Protein AF-0000000086747757 (afdb_homodimer)

Radius of gyration: 29.43 Å; Cα contacts (8 Å, |Δi|>4): 1332; chains: 2; bounding box: 63×83×83 Å

Solvent-accessible surface area (backbone atoms only — not comparable to full-atom values): 34014 Å² total; per-residue (Å²): 127,82,82,58,60,63,42,50,53,51,47,62,63,30,36,75,39,46,77,43,32,47,62,59,52,10,64,77,68,72,44,49,50,69,54,45,51,53,36,50,50,50,40,41,72,40,55,40,64,67,42,77,43,88,98,52,25,37,23,30,80,58,68,52,71,72,81,43,57,68,70,29,50,74,72,45,92,69,67,53,71,46,70,36,61,74,43,48,27,61,51,55,58,50,66,74,38,57,92,78,58,52,68,54,25,31,34,37,38,33,22,28,84,51,24,68,48,71,88,82,37,69,35,88,38,44,40,54,30,44,49,38,38,18,33,34,40,68,35,72,65,8,57,69,64,52,51,38,46,48,48,53,52,41,47,52,50,42,53,54,40,32,75,68,69,44,74,70,47,24,33,39,70,58,33,28,28,26,42,89,90,15,38,28,30,41,50,45,42,36,38,37,30,34,74,59,23,50,13,46,33,36,41,26,37,40,36,39,34,57,66,72,70,86,75,47,88,79,57,93,62,69,62,42,32,35,43,82,71,72,43,80,79,55,70,44,58,51,51,37,52,46,54,54,51,47,50,53,49,50,56,49,34,74,73,56,41,48,57,82,46,48,69,61,43,65,76,30,45,67,48,61,75,30,60,28,33,36,36,44,91,92,42,76,45,70,29,31,27,67,46,60,50,74,68,52,18,40,25,33,31,46,94,85,46,73,44,76,38,83,47,38,44,61,41,77,54,72,82,121,129,82,80,58,60,62,41,51,51,50,48,62,64,30,34,74,38,48,75,42,30,47,64,59,53,10,64,76,70,73,44,48,50,68,53,46,50,54,37,51,51,52,42,41,73,39,56,40,64,66,42,77,42,86,98,52,24,38,23,29,80,57,68,52,71,72,80,45,57,68,69,29,50,73,71,44,94,69,67,54,71,44,69,37,64,74,45,49,27,61,51,55,57,50,65,75,39,55,92,77,57,51,67,53,23,30,33,37,38,32,21,30,84,50,24,68,48,69,87,82,37,69,37,89,39,45,40,55,29,44,46,39,39,16,35,34,39,66,37,73,65,9,58,72,65,52,53,39,47,46,46,54,54,40,47,51,49,43,53,54,39,33,76,67,68,43,72,69,46,26,33,41,71,59,32,29,29,25,42,89,90,15,40,28,32,43,50,46,42,36,41,38,30,33,73,59,23,49,13,45,34,37,42,25,39,41,38,39,35,57,65,73,70,86,75,47,88,79,57,95,62,70,63,43,30,34,45,83,71,71,42,81,78,55,68,43,59,50,51,39,52,47,52,55,51,46,50,53,48,51,55,48,33,74,73,55,43,48,57,81,46,50,69,60,42,65,77,30,45,66,49,61,74,31,62,28,33,34,36,44,91,92,42,75,45,71,30,30,27,65,44,60,51,73,68,53,18,39,26,34,31,47,93,83,46,74,42,77,38,82,50,38,44,60,42,77,54,74,83,121

Organism: NCBI:txid471575

Structure (mmCIF, N/CA/C/O backbone):
data_AF-0000000086747757-model_v1
#
loop_
_entity.id
_entity.type
_entity.pdbx_description
1 polymer 'Bifunctional ligase/repressor BirA'
#
loop_
_atom_site.group_PDB
_atom_site.id
_atom_site.type_symbol
_atom_site.label_atom_id
_atom_site.label_alt_id
_atom_site.label_comp_id
_atom_site.label_asym_id
_atom_site.label_entity_id
_atom_site.label_seq_id
_atom_site.pdbx_PDB_ins_code
_atom_site.Cartn_x
_atom_site.Cartn_y
_atom_site.Cartn_z
_atom_site.occupancy
_atom_site.B_iso_or_equiv
_atom_site.auth_seq_id
_atom_site.auth_comp_id
_atom_site.auth_asym_id
_atom_site.auth_atom_id
_atom_site.pdbx_PDB_model_num
ATOM 1 N N . MET A 1 1 ? -17.844 18.312 -11.438 1 46.28 1 MET A N 1
ATOM 2 C CA . MET A 1 1 ? -17.453 19.203 -10.352 1 46.28 1 MET A CA 1
ATOM 3 C C . MET A 1 1 ? -18.062 20.594 -10.539 1 46.28 1 MET A C 1
ATOM 5 O O . MET A 1 1 ? -18.062 21.125 -11.648 1 46.28 1 MET A O 1
ATOM 9 N N . LYS A 1 2 ? -18.969 21.062 -9.656 1 61.03 2 LYS A N 1
ATOM 10 C CA . LYS A 1 2 ? -19.578 22.391 -9.758 1 61.03 2 LYS A CA 1
ATOM 11 C C . LYS A 1 2 ? -18.516 23.453 -10.055 1 61.03 2 LYS A C 1
ATOM 13 O O . LYS A 1 2 ? -17.375 23.344 -9.617 1 61.03 2 LYS A O 1
ATOM 18 N N . ASP A 1 3 ? -18.719 24.219 -11.016 1 79.31 3 ASP A N 1
ATOM 19 C CA . ASP A 1 3 ? -17.828 25.312 -11.422 1 79.31 3 ASP A CA 1
ATOM 20 C C . ASP A 1 3 ? -17.406 26.156 -10.219 1 79.31 3 ASP A C 1
ATOM 22 O O . ASP A 1 3 ? -18.234 26.781 -9.555 1 79.31 3 ASP A O 1
ATOM 26 N N . ILE A 1 4 ? -16.109 26 -9.844 1 88.56 4 ILE A N 1
ATOM 27 C CA . ILE A 1 4 ? -15.609 26.672 -8.641 1 88.56 4 ILE A CA 1
ATOM 28 C C . ILE A 1 4 ? -14.977 28 -9.023 1 88.56 4 ILE A C 1
ATOM 30 O O . ILE A 1 4 ? -14.461 28.719 -8.164 1 88.56 4 ILE A O 1
ATOM 34 N N . THR A 1 5 ? -15.117 28.375 -10.242 1 89.5 5 THR A N 1
ATOM 35 C CA . THR A 1 5 ? -14.414 29.547 -10.742 1 89.5 5 THR A CA 1
ATOM 36 C C . THR A 1 5 ? -14.977 30.828 -10.125 1 89.5 5 THR A C 1
ATOM 38 O O . THR A 1 5 ? -14.227 31.641 -9.578 1 89.5 5 THR A O 1
ATOM 41 N N . VAL A 1 6 ? -16.219 31.016 -10.188 1 91.69 6 VAL A N 1
ATOM 42 C CA . VAL A 1 6 ? -16.844 32.25 -9.711 1 91.69 6 VAL A CA 1
ATOM 43 C C . VAL A 1 6 ? -16.672 32.375 -8.203 1 91.69 6 VAL A C 1
ATOM 45 O O . VAL A 1 6 ? -16.266 33.406 -7.703 1 91.69 6 VAL A O 1
ATOM 48 N N . PRO A 1 7 ? -16.938 31.266 -7.504 1 92.38 7 PRO A N 1
ATOM 49 C CA . PRO A 1 7 ? -16.703 31.375 -6.062 1 92.38 7 PRO A CA 1
ATOM 50 C C . PRO A 1 7 ? -15.266 31.797 -5.727 1 92.38 7 PRO A C 1
ATOM 52 O O . PRO A 1 7 ? -15.055 32.625 -4.836 1 92.38 7 PRO A O 1
ATOM 55 N N . LEU A 1 8 ? -14.344 31.344 -6.406 1 91.94 8 LEU A N 1
ATOM 56 C CA . LEU A 1 8 ? -12.945 31.672 -6.137 1 91.94 8 LEU A CA 1
ATOM 57 C C . LEU A 1 8 ? -12.656 33.125 -6.473 1 91.94 8 LEU A C 1
ATOM 59 O O . LEU A 1 8 ? -11.883 33.781 -5.777 1 91.94 8 LEU A O 1
ATOM 63 N N . GLN A 1 9 ? -13.227 33.562 -7.496 1 91.25 9 GLN A N 1
ATOM 64 C CA . GLN A 1 9 ? -13.078 34.969 -7.844 1 91.25 9 GLN A CA 1
ATOM 65 C C . GLN A 1 9 ? -13.695 35.875 -6.77 1 91.25 9 GLN A C 1
ATOM 67 O O . GLN A 1 9 ? -13.117 36.906 -6.41 1 91.25 9 GLN A O 1
ATOM 72 N N . LEU A 1 10 ? -14.852 35.469 -6.352 1 92.12 10 LEU A N 1
ATOM 73 C CA . LEU A 1 10 ? -15.508 36.219 -5.277 1 92.12 10 LEU A CA 1
ATOM 74 C C . LEU A 1 10 ? -14.633 36.25 -4.031 1 92.12 10 LEU A C 1
ATOM 76 O O . LEU A 1 10 ? -14.5 37.312 -3.391 1 92.12 10 LEU A O 1
ATOM 80 N N . ILE A 1 11 ? -14.047 35.125 -3.705 1 91.19 11 ILE A N 1
ATOM 81 C CA . ILE A 1 11 ? -13.18 35.031 -2.533 1 91.19 11 ILE A CA 1
ATOM 82 C C . ILE A 1 11 ? -11.992 36 -2.707 1 91.19 11 ILE A C 1
ATOM 84 O O . ILE A 1 11 ? -11.625 36.719 -1.776 1 91.19 11 ILE A O 1
ATOM 88 N N . LYS A 1 12 ? -11.445 35.938 -3.838 1 89.5 12 LYS A N 1
ATOM 89 C CA . LYS A 1 12 ? -10.312 36.812 -4.113 1 89.5 12 LYS A CA 1
ATOM 90 C C . LYS A 1 12 ? -10.688 38.281 -3.908 1 89.5 12 LYS A C 1
ATOM 92 O O . LYS A 1 12 ? -9.938 39.062 -3.291 1 89.5 12 LYS A O 1
ATOM 97 N N . ILE A 1 13 ? -11.82 38.688 -4.355 1 89.62 13 ILE A N 1
ATOM 98 C CA . ILE A 1 13 ? -12.297 40.062 -4.262 1 89.62 13 ILE A CA 1
ATOM 99 C C . ILE A 1 13 ? -12.586 40.406 -2.803 1 89.62 13 ILE A C 1
ATOM 101 O O . ILE A 1 13 ? -12.172 41.469 -2.312 1 89.62 13 ILE A O 1
ATOM 105 N N . LEU A 1 14 ? -13.242 39.531 -2.158 1 90.25 14 LEU A N 1
ATOM 106 C CA . LEU A 1 14 ? -13.734 39.812 -0.81 1 90.25 14 LEU A CA 1
ATOM 107 C C . LEU A 1 14 ? -12.609 39.688 0.213 1 90.25 14 LEU A C 1
ATOM 109 O O . LEU A 1 14 ? -12.758 40.094 1.365 1 90.25 14 LEU A O 1
ATOM 113 N N . SER A 1 15 ? -11.5 39.125 -0.207 1 86.44 15 SER A N 1
ATOM 114 C CA . SER A 1 15 ? -10.398 38.844 0.714 1 86.44 15 SER A CA 1
ATOM 115 C C . SER A 1 15 ? -9.805 40.156 1.262 1 86.44 15 SER A C 1
ATOM 117 O O . SER A 1 15 ? -9.07 40.125 2.254 1 86.44 15 SER A O 1
ATOM 119 N N . ASP A 1 16 ? -10.133 41.219 0.651 1 83 16 ASP A N 1
ATOM 120 C CA . ASP A 1 16 ? -9.602 42.5 1.106 1 83 16 ASP A CA 1
ATOM 121 C C . ASP A 1 16 ? -10.336 43 2.354 1 83 16 ASP A C 1
ATOM 123 O O . ASP A 1 16 ? -9.898 43.969 3.002 1 83 16 ASP A O 1
ATOM 127 N N . GLY A 1 17 ? -11.438 42.375 2.695 1 84.25 17 GLY A N 1
ATOM 128 C CA . GLY A 1 17 ? -12.164 42.688 3.918 1 84.25 17 GLY A CA 1
ATOM 129 C C . GLY A 1 17 ? -13.141 43.844 3.758 1 84.25 17 GLY A C 1
ATOM 130 O O . GLY A 1 17 ? -13.844 44.188 4.707 1 84.25 17 GLY A O 1
ATOM 131 N N . GLU A 1 18 ? -13.242 44.375 2.566 1 87.75 18 GLU A N 1
ATOM 132 C CA . GLU A 1 18 ? -14.148 45.469 2.314 1 87.75 18 GLU A CA 1
ATOM 13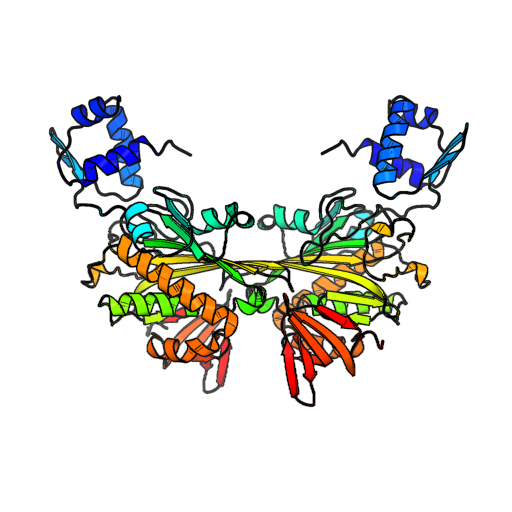3 C C . GLU A 1 18 ? -15.539 45 1.915 1 87.75 18 GLU A C 1
ATOM 135 O O . GLU A 1 18 ? -15.703 43.812 1.534 1 87.75 18 GLU A O 1
ATOM 140 N N . ILE A 1 19 ? -16.422 45.906 2.066 1 92.19 19 ILE A N 1
ATOM 141 C CA . ILE A 1 19 ? -17.797 45.594 1.666 1 92.19 19 ILE A CA 1
ATOM 142 C C . ILE A 1 19 ? -17.953 45.781 0.16 1 92.19 19 ILE A C 1
ATOM 144 O O . ILE A 1 19 ? -17.578 46.812 -0.378 1 92.19 19 ILE A O 1
ATOM 148 N N . HIS A 1 20 ? -18.469 44.781 -0.496 1 94 20 HIS A N 1
ATOM 149 C CA . HIS A 1 20 ? -18.75 44.844 -1.925 1 94 20 HIS A CA 1
ATOM 150 C C . HIS A 1 20 ? -20.219 44.562 -2.203 1 94 20 HIS A C 1
ATOM 152 O O . HIS A 1 20 ? -20.75 43.531 -1.749 1 94 20 HIS A O 1
ATOM 158 N N . SER A 1 21 ? -20.859 45.469 -2.918 1 93.06 21 SER A N 1
ATOM 159 C CA . SER A 1 21 ? -22.281 45.281 -3.178 1 93.06 21 SER A CA 1
ATOM 160 C C . SER A 1 21 ? -22.531 44.156 -4.156 1 93.06 21 SER A C 1
ATOM 162 O O . SER A 1 21 ? -21.703 43.875 -5.035 1 93.06 21 SER A O 1
ATOM 164 N N . GLY A 1 22 ? -23.672 43.531 -4.039 1 91.56 22 GLY A N 1
ATOM 165 C CA . GLY A 1 22 ? -24.062 42.469 -4.965 1 91.56 22 GLY A CA 1
ATOM 166 C C . GLY A 1 22 ? -24.141 42.938 -6.402 1 91.56 22 GLY A C 1
ATOM 167 O O . GLY A 1 22 ? -23.812 42.188 -7.328 1 91.56 22 GLY A O 1
ATOM 168 N N . GLN A 1 23 ? -24.578 44.156 -6.492 1 90.88 23 GLN A N 1
ATOM 169 C CA . GLN A 1 23 ? -24.688 44.719 -7.824 1 90.88 23 GLN A CA 1
ATOM 170 C C . GLN A 1 23 ? -23.328 44.906 -8.469 1 90.88 23 GLN A C 1
ATOM 172 O O . GLN A 1 23 ? -23.125 44.562 -9.633 1 90.88 23 GLN A O 1
ATOM 177 N N . GLN A 1 24 ? -22.406 45.469 -7.754 1 92.44 24 GLN A N 1
ATOM 178 C CA . GLN A 1 24 ? -21.047 45.656 -8.25 1 92.44 24 GLN A CA 1
ATOM 179 C C . GLN A 1 24 ? -20.391 44.344 -8.594 1 92.44 24 GLN A C 1
ATOM 181 O O . GLN A 1 24 ? -19.734 44.219 -9.633 1 92.44 24 GLN A O 1
ATOM 186 N N . LEU A 1 25 ? -20.5 43.375 -7.723 1 94.19 25 LEU A N 1
ATOM 187 C CA . LEU A 1 25 ? -19.938 42.031 -7.949 1 94.19 25 LEU A CA 1
ATOM 188 C C . LEU A 1 25 ? -20.547 41.406 -9.195 1 94.19 25 LEU A C 1
ATOM 190 O O . LEU A 1 25 ? -19.828 40.781 -9.992 1 94.19 25 LEU A O 1
ATOM 194 N N . GLY A 1 26 ? -21.844 41.531 -9.273 1 93.56 26 GLY A N 1
ATOM 195 C CA . GLY A 1 26 ? -22.531 41 -10.453 1 93.56 26 GLY A CA 1
ATOM 196 C C . GLY A 1 26 ? -22.031 41.625 -11.75 1 93.56 26 GLY A C 1
ATOM 197 O O . GLY A 1 26 ? -21.812 40.906 -12.734 1 93.56 26 GLY A O 1
ATOM 198 N N . GLN A 1 27 ? -21.891 42.906 -11.75 1 92.31 27 GLN A N 1
ATOM 199 C CA . GLN A 1 27 ? -21.391 43.625 -12.922 1 92.31 27 GLN A CA 1
ATOM 200 C C . GLN A 1 27 ? -19.969 43.156 -13.266 1 92.31 27 GLN A C 1
ATOM 202 O O . GLN A 1 27 ? -19.672 42.906 -14.438 1 92.31 27 GLN A O 1
ATOM 207 N N . ASN A 1 28 ? -19.141 43.062 -12.312 1 91.62 28 ASN A N 1
ATOM 208 C CA . ASN A 1 28 ? -17.75 42.656 -12.492 1 91.62 28 ASN A CA 1
ATOM 209 C C . ASN A 1 28 ? -17.625 41.25 -13.031 1 91.62 28 ASN A C 1
ATOM 211 O O . ASN A 1 28 ? -16.719 40.938 -13.789 1 91.62 28 ASN A O 1
ATOM 215 N N . LEU A 1 29 ? -18.562 40.375 -12.602 1 93.19 29 LEU A N 1
ATOM 216 C CA . LEU A 1 29 ? -18.422 38.938 -12.914 1 93.19 29 LEU A CA 1
ATOM 217 C C . LEU A 1 29 ? -19.438 38.531 -13.969 1 93.19 29 LEU A C 1
ATOM 219 O O . LEU A 1 29 ? -19.5 37.344 -14.328 1 93.19 29 LEU A O 1
ATOM 223 N N . GLY A 1 30 ? -20.234 39.438 -14.398 1 92.25 30 GLY A N 1
ATOM 224 C CA . GLY A 1 30 ? -21.156 39.156 -15.492 1 92.25 30 GLY A CA 1
ATOM 225 C C . GLY A 1 30 ? -22.328 38.281 -15.094 1 92.25 30 GLY A C 1
ATOM 226 O O . GLY A 1 30 ? -22.703 37.375 -15.828 1 92.25 30 GLY A O 1
ATOM 227 N N . MET A 1 31 ? -22.844 38.562 -13.945 1 92.88 31 MET A N 1
ATOM 228 C CA . MET A 1 31 ? -23.953 37.75 -13.477 1 92.88 31 MET A CA 1
ATOM 229 C C . MET A 1 31 ? -24.938 38.562 -12.672 1 92.88 31 MET A C 1
ATOM 231 O O . MET A 1 31 ? -24.672 39.719 -12.352 1 92.88 31 MET A O 1
ATOM 235 N N . SER A 1 32 ? -26.141 38.062 -12.43 1 92.62 32 SER A N 1
ATOM 236 C CA . SER A 1 32 ? -27.172 38.75 -11.656 1 92.62 32 SER A CA 1
ATOM 237 C C . SER A 1 32 ? -26.859 38.719 -10.172 1 92.62 32 SER A C 1
ATOM 239 O O . SER A 1 32 ? -25.984 37.969 -9.727 1 92.62 32 SER A O 1
ATOM 241 N N . ARG A 1 33 ? -27.562 39.594 -9.461 1 91 33 ARG A N 1
ATOM 242 C CA . ARG A 1 33 ? -27.453 39.562 -8 1 91 33 ARG A CA 1
ATOM 243 C C . ARG A 1 33 ? -27.844 38.219 -7.438 1 91 33 ARG A C 1
ATOM 245 O O . ARG A 1 33 ? -27.25 37.719 -6.469 1 91 33 ARG A O 1
ATOM 252 N N . ALA A 1 34 ? -28.844 37.656 -8.055 1 91.38 34 ALA A N 1
ATOM 253 C CA . ALA A 1 34 ? -29.266 36.312 -7.617 1 91.38 34 ALA A CA 1
ATOM 254 C C . ALA A 1 34 ? -28.172 35.281 -7.844 1 91.38 34 ALA A C 1
ATOM 256 O O . ALA A 1 34 ? -28 34.375 -7.039 1 91.38 34 ALA A O 1
ATOM 257 N N . GLY A 1 35 ? -27.562 35.438 -8.938 1 92.69 35 GLY A N 1
ATOM 258 C CA . GLY A 1 35 ? -26.422 34.562 -9.203 1 92.69 35 GLY A CA 1
ATOM 259 C C . GLY A 1 35 ? -25.297 34.719 -8.188 1 92.69 35 GLY A C 1
ATOM 260 O O . GLY A 1 35 ? -24.734 33.719 -7.738 1 92.69 35 GLY A O 1
ATOM 261 N N . ILE A 1 36 ? -24.984 35.938 -7.871 1 93.88 36 ILE A N 1
ATOM 262 C CA . ILE A 1 36 ? -23.953 36.219 -6.871 1 93.88 36 ILE A CA 1
ATOM 263 C C . ILE A 1 36 ? -24.344 35.562 -5.543 1 93.88 36 ILE A C 1
ATOM 265 O O . ILE A 1 36 ? -23.5 34.969 -4.879 1 93.88 36 ILE A O 1
ATOM 269 N N . ASN A 1 37 ? -25.562 35.719 -5.191 1 91.56 37 ASN A N 1
ATOM 270 C CA . ASN A 1 37 ? -26.047 35.156 -3.936 1 91.56 37 ASN A CA 1
ATOM 271 C C . ASN A 1 37 ? -25.844 33.625 -3.881 1 91.56 37 ASN A C 1
ATOM 273 O O . ASN A 1 37 ? -25.5 33.094 -2.83 1 91.56 37 ASN A O 1
ATOM 277 N N . LYS A 1 38 ? -26.094 32.969 -4.957 1 93.44 38 LYS A N 1
ATOM 278 C CA . LYS A 1 38 ? -25.875 31.531 -5.027 1 93.44 38 LYS A CA 1
ATOM 279 C C . LYS A 1 38 ? -24.422 31.188 -4.754 1 93.44 38 LYS A C 1
ATOM 281 O O . LYS A 1 38 ? -24.141 30.219 -4.047 1 93.44 38 LYS A O 1
ATOM 286 N N . HIS A 1 39 ? -23.531 31.953 -5.352 1 93.69 39 HIS A N 1
ATOM 287 C CA . HIS A 1 39 ? -22.109 31.688 -5.176 1 93.69 39 HIS A CA 1
ATOM 288 C C . HIS A 1 39 ? -21.641 32.062 -3.771 1 93.69 39 HIS A C 1
ATOM 290 O O . HIS A 1 39 ? -20.75 31.422 -3.221 1 93.69 39 HIS A O 1
ATOM 296 N N . ILE A 1 40 ? -22.297 33.031 -3.227 1 92.31 40 ILE A N 1
ATOM 297 C CA . ILE A 1 4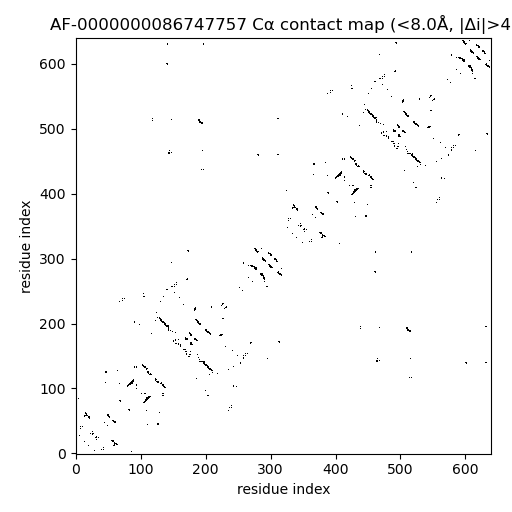0 ? -22.016 33.375 -1.841 1 92.31 40 ILE A CA 1
ATOM 298 C C . ILE A 1 40 ? -22.391 32.219 -0.923 1 92.31 40 ILE A C 1
ATOM 300 O O . ILE A 1 40 ? -21.688 31.922 0.044 1 92.31 40 ILE A O 1
ATOM 304 N N . GLN A 1 41 ? -23.469 31.562 -1.251 1 92.25 41 GLN A N 1
ATOM 305 C CA . GLN A 1 41 ? -23.875 30.391 -0.476 1 92.25 41 GLN A CA 1
ATOM 306 C C . GLN A 1 41 ? -22.828 29.281 -0.585 1 92.25 41 GLN A C 1
ATOM 308 O O . GLN A 1 41 ? -22.562 28.578 0.393 1 92.25 41 GLN A O 1
ATOM 313 N N . THR A 1 42 ? -22.344 29.109 -1.739 1 92.06 42 THR A N 1
ATOM 314 C CA . THR A 1 42 ? -21.281 28.125 -1.947 1 92.06 42 THR A CA 1
ATOM 315 C C . THR A 1 42 ? -20.078 28.438 -1.068 1 92.06 42 THR A C 1
ATOM 317 O O . THR A 1 42 ? -19.516 27.531 -0.435 1 92.06 42 THR A O 1
ATOM 320 N N . ILE A 1 43 ? -19.703 29.641 -1.054 1 90.5 43 ILE A N 1
ATOM 321 C CA . ILE A 1 43 ? -18.562 30.078 -0.262 1 90.5 43 ILE A CA 1
ATOM 322 C C . ILE A 1 43 ? -18.812 29.828 1.218 1 90.5 43 ILE A C 1
ATOM 324 O O . ILE A 1 43 ? -17.922 29.375 1.944 1 90.5 43 ILE A O 1
ATOM 328 N N . ARG A 1 44 ? -20.031 30 1.618 1 88.94 44 ARG A N 1
ATOM 329 C CA . ARG A 1 44 ? -20.406 29.703 2.996 1 88.94 44 ARG A CA 1
ATOM 330 C C . ARG A 1 44 ? -20.297 28.219 3.289 1 88.94 44 ARG A C 1
ATOM 332 O O . ARG A 1 44 ? -19.859 27.828 4.371 1 88.94 44 ARG A O 1
ATOM 339 N N . GLU A 1 45 ? -20.641 27.484 2.326 1 88.44 45 GLU A N 1
ATOM 340 C CA . GLU A 1 45 ? -20.562 26.047 2.479 1 88.44 45 GLU A CA 1
ATOM 341 C C . GLU A 1 45 ? -19.109 25.578 2.605 1 88.44 45 GLU A C 1
ATOM 343 O O . GLU A 1 45 ? -18.844 24.531 3.186 1 88.44 45 GLU A O 1
ATOM 348 N N . TRP A 1 46 ? -18.234 26.391 2.068 1 88.5 46 TRP A N 1
ATOM 349 C CA . TRP A 1 46 ? -16.812 26.062 2.156 1 88.5 46 TRP A CA 1
ATOM 350 C C . TRP A 1 46 ? -16.25 26.453 3.52 1 88.5 46 TRP A C 1
ATOM 352 O O . TRP A 1 46 ? -15.07 26.266 3.789 1 88.5 46 TRP A O 1
ATOM 362 N N . GLY A 1 47 ? -17.078 27.031 4.344 1 85.75 47 GLY A N 1
ATOM 363 C CA . GLY A 1 47 ? -16.672 27.344 5.703 1 85.75 47 GLY A CA 1
ATOM 364 C C . GLY A 1 47 ? -16.219 28.781 5.867 1 85.75 47 GLY A C 1
ATOM 365 O O . GLY A 1 47 ? -15.68 29.156 6.91 1 85.75 47 GLY A O 1
ATOM 366 N N . ILE A 1 48 ? -16.422 29.578 4.812 1 86.38 48 ILE A N 1
ATOM 367 C CA . ILE A 1 48 ? -16.047 30.984 4.895 1 86.38 48 ILE A CA 1
ATOM 368 C C . ILE A 1 48 ? -17.172 31.797 5.527 1 86.38 48 ILE A C 1
ATOM 370 O O . ILE A 1 48 ? -18.328 31.719 5.07 1 86.38 48 ILE A O 1
ATOM 374 N N . GLU A 1 49 ? -16.828 32.469 6.48 1 82.5 49 GLU A N 1
ATOM 375 C CA . GLU A 1 49 ? -17.828 33.344 7.117 1 82.5 49 GLU A CA 1
ATOM 376 C C . GLU A 1 49 ? -17.938 34.688 6.395 1 82.5 49 GLU A C 1
ATOM 378 O O . GLU A 1 49 ? -16.969 35.438 6.328 1 82.5 49 GLU A O 1
ATOM 383 N N . LEU A 1 50 ? -19.062 34.875 5.902 1 87.81 50 LEU A N 1
ATOM 384 C CA . LEU A 1 50 ? -19.359 36.125 5.199 1 87.81 50 LEU A CA 1
ATOM 385 C C . LEU A 1 50 ? -20.469 36.906 5.902 1 87.81 50 LEU A C 1
ATOM 387 O O . LEU A 1 50 ? -21.391 36.312 6.461 1 87.81 50 LEU A O 1
ATOM 391 N N . GLU A 1 51 ? -20.25 38.156 5.938 1 88.44 51 GLU A N 1
ATOM 392 C CA . GLU A 1 51 ? -21.312 39.031 6.434 1 88.44 51 GLU A CA 1
ATOM 393 C C . GLU A 1 51 ? -22.109 39.656 5.285 1 88.44 51 GLU A C 1
ATOM 395 O O . GLU A 1 51 ? -21.531 40.062 4.27 1 88.44 51 GLU A O 1
ATOM 400 N N . THR A 1 52 ? -23.344 39.531 5.48 1 89.62 52 THR A N 1
ATOM 401 C CA . THR A 1 52 ? -24.234 40.281 4.574 1 89.62 52 THR A CA 1
ATOM 402 C C . THR A 1 52 ? -24.734 41.562 5.215 1 89.62 52 THR A C 1
ATOM 404 O O . THR A 1 52 ? -25.422 41.531 6.23 1 89.62 52 THR A O 1
ATOM 407 N N . VAL A 1 53 ? -24.297 42.625 4.656 1 89.06 53 VAL A N 1
ATOM 408 C CA . VAL A 1 53 ? -24.734 43.906 5.156 1 89.06 53 VAL A CA 1
ATOM 409 C C . VAL A 1 53 ? -25.922 44.406 4.328 1 89.06 53 VAL A C 1
ATOM 411 O O . VAL A 1 53 ? -25.781 44.719 3.143 1 89.06 53 VAL A O 1
ATOM 414 N N . PRO A 1 54 ? -27.031 44.5 5 1 86.5 54 PRO A N 1
ATOM 415 C CA . PRO A 1 54 ? -28.219 44.906 4.246 1 86.5 54 PRO A CA 1
ATOM 416 C C . PRO A 1 54 ? -28.016 46.219 3.482 1 86.5 54 PRO A C 1
ATOM 418 O O . PRO A 1 54 ? -27.531 47.188 4.051 1 86.5 54 PRO A O 1
ATOM 421 N N . GLY A 1 55 ? -28.422 46.219 2.264 1 86.5 55 GLY A N 1
ATOM 422 C CA . GLY A 1 55 ? -28.359 47.375 1.413 1 86.5 55 GLY A CA 1
ATOM 423 C C . GLY A 1 55 ? -26.953 47.75 0.981 1 86.5 55 GLY A C 1
ATOM 424 O O . GLY A 1 55 ? -26.766 48.656 0.174 1 86.5 55 GLY A O 1
ATOM 425 N N . LYS A 1 56 ? -25.969 47.125 1.507 1 90.5 56 LYS A N 1
ATOM 426 C CA . LYS A 1 56 ? -24.578 47.469 1.204 1 90.5 56 LYS A CA 1
ATOM 427 C C . LYS A 1 56 ? -23.891 46.344 0.454 1 90.5 56 LYS A C 1
ATOM 429 O O . LYS A 1 56 ? -23.219 46.562 -0.555 1 90.5 56 LYS A O 1
ATOM 434 N N . GLY A 1 57 ? -23.953 45.156 0.986 1 93.94 57 GLY A N 1
ATOM 435 C CA . GLY A 1 57 ? -23.344 44.031 0.246 1 93.94 57 GLY A CA 1
ATOM 436 C C . GLY A 1 57 ? -22.703 43 1.143 1 93.94 57 GLY A C 1
ATOM 437 O O . GLY A 1 57 ? -23.281 42.594 2.156 1 93.94 57 GLY A O 1
ATOM 438 N N . TYR A 1 58 ? -21.578 42.406 0.598 1 93.81 58 TYR A N 1
ATOM 439 C CA . TYR A 1 58 ? -20.938 41.281 1.263 1 93.81 58 TYR A CA 1
ATOM 440 C C . TYR A 1 58 ? -19.531 41.656 1.708 1 93.81 58 TYR A C 1
ATOM 442 O O . TYR A 1 58 ? -18.844 42.438 1.036 1 93.81 58 TYR A O 1
ATOM 450 N N . SER A 1 59 ? -19.062 41.156 2.824 1 90.12 59 SER A N 1
ATOM 451 C CA . SER A 1 59 ? -17.688 41.281 3.289 1 90.12 59 SER A CA 1
ATOM 452 C C . SER A 1 59 ? -17.266 40.094 4.121 1 90.12 59 SER A C 1
ATOM 454 O O . SER A 1 59 ? -18.094 39.438 4.73 1 90.12 59 SER A O 1
ATOM 456 N N . PHE A 1 60 ? -15.906 39.844 4.039 1 86.5 60 PHE A N 1
ATOM 457 C CA . PHE A 1 60 ? -15.375 38.844 4.957 1 86.5 60 PHE A CA 1
ATOM 458 C C . PHE A 1 60 ? -15.305 39.406 6.375 1 86.5 60 PHE A C 1
ATOM 460 O O . PHE A 1 60 ? -15.055 40.594 6.57 1 86.5 60 PHE A O 1
ATOM 467 N N . LEU A 1 61 ? -15.594 38.594 7.293 1 79.25 61 LEU A N 1
ATOM 468 C CA . LEU A 1 61 ? -15.484 39.031 8.68 1 79.25 61 LEU A CA 1
ATOM 469 C C . LEU A 1 61 ? -14.031 39.344 9.039 1 79.25 61 LEU A C 1
ATOM 471 O O . LEU A 1 61 ? -13.758 40.25 9.836 1 79.25 61 LEU A O 1
ATOM 475 N N . ALA A 1 62 ? -13.117 38.562 8.516 1 75.25 62 ALA A N 1
ATOM 476 C CA . ALA A 1 62 ? -11.688 38.75 8.695 1 75.25 62 ALA A CA 1
ATOM 477 C C . ALA A 1 62 ? -10.922 38.469 7.41 1 75.25 62 ALA A C 1
ATOM 479 O O . ALA A 1 62 ? -11.359 37.656 6.59 1 75.25 62 ALA A O 1
ATOM 480 N N . PRO A 1 63 ? -9.836 39.281 7.328 1 75.5 63 PRO A N 1
ATOM 481 C CA . PRO A 1 63 ? -9.031 38.969 6.145 1 75.5 63 PRO A CA 1
ATOM 482 C C . PRO A 1 63 ? -8.562 37.531 6.105 1 75.5 63 PRO A C 1
ATOM 484 O O . PRO A 1 63 ? -8.297 36.938 7.152 1 75.5 63 PRO A O 1
ATOM 487 N N . VAL A 1 64 ? -8.57 37 4.961 1 80.5 64 VAL A N 1
ATOM 488 C CA . VAL A 1 64 ? -8.133 35.625 4.773 1 80.5 64 VAL A CA 1
ATOM 489 C C . VAL A 1 64 ? -6.793 35.594 4.035 1 80.5 64 VAL A C 1
ATOM 491 O O . VAL A 1 64 ? -6.652 36.219 2.977 1 80.5 64 VAL A O 1
ATOM 494 N N . GLN A 1 65 ? -5.809 35.031 4.676 1 84.19 65 GLN A N 1
ATOM 495 C CA . GLN A 1 65 ? -4.551 34.812 3.973 1 84.19 65 GLN A CA 1
ATOM 496 C C . GLN A 1 65 ? -4.672 33.625 3.01 1 84.19 65 GLN A C 1
ATOM 498 O O . GLN A 1 65 ? -4.867 32.5 3.438 1 84.19 65 GLN A O 1
ATOM 503 N N . LEU A 1 66 ? -4.52 33.938 1.768 1 90.31 66 LEU A N 1
ATOM 504 C CA . LEU A 1 66 ? -4.629 32.875 0.781 1 90.31 66 LEU A CA 1
ATOM 505 C C . LEU A 1 66 ? -3.273 32.219 0.54 1 90.31 66 LEU A C 1
ATOM 507 O O . LEU A 1 66 ? -2.238 32.875 0.596 1 90.31 66 LEU A O 1
ATOM 511 N N . LEU A 1 67 ? -3.287 30.953 0.31 1 94.94 67 LEU A N 1
ATOM 512 C CA . LEU A 1 67 ? -2.1 30.266 -0.174 1 94.94 67 LEU A CA 1
ATOM 513 C C . LEU A 1 67 ? -1.705 30.766 -1.561 1 94.94 67 LEU A C 1
ATOM 515 O O . LEU A 1 67 ? -2.57 31.031 -2.395 1 94.94 67 LEU A O 1
ATOM 519 N N . ASP A 1 68 ? -0.467 30.891 -1.699 1 92.88 68 ASP A N 1
ATOM 520 C CA . ASP A 1 68 ? 0.056 31.438 -2.951 1 92.88 68 ASP A CA 1
ATOM 521 C C . ASP A 1 68 ? 1.232 30.594 -3.459 1 92.88 68 ASP A C 1
ATOM 523 O O . ASP A 1 68 ? 2.273 30.531 -2.803 1 92.88 68 ASP A O 1
ATOM 527 N N . GLU A 1 69 ? 1 30.047 -4.621 1 93.38 69 GLU A N 1
ATOM 528 C CA . GLU A 1 69 ? 2.004 29.156 -5.184 1 93.38 69 GLU A CA 1
ATOM 529 C C . GLU A 1 69 ? 3.338 29.875 -5.379 1 93.38 69 GLU A C 1
ATOM 531 O O . GLU A 1 69 ? 4.395 29.312 -5.062 1 93.38 69 GLU A O 1
ATOM 536 N N . CYS A 1 70 ? 3.334 31.094 -5.891 1 91.88 70 CYS A N 1
ATOM 537 C CA . CYS A 1 70 ? 4.551 31.859 -6.133 1 91.88 70 CYS A CA 1
ATOM 538 C C . CYS A 1 70 ? 5.277 32.156 -4.824 1 91.88 70 CYS A C 1
ATOM 540 O O . CYS A 1 70 ? 6.504 32.062 -4.754 1 91.88 70 CYS A O 1
ATOM 542 N N . SER A 1 71 ? 4.5 32.531 -3.832 1 92.44 71 SER A N 1
ATOM 543 C CA . SER A 1 71 ? 5.078 32.812 -2.523 1 92.44 71 SER A CA 1
ATOM 544 C C . SER A 1 71 ? 5.773 31.578 -1.95 1 92.44 71 SER A C 1
ATOM 546 O O . SER A 1 71 ? 6.867 31.688 -1.396 1 92.44 71 SER A O 1
ATOM 548 N N . ILE A 1 72 ? 5.203 30.453 -2.113 1 94.81 72 ILE A N 1
ATOM 549 C CA . ILE A 1 72 ? 5.742 29.203 -1.574 1 94.81 72 ILE A CA 1
ATOM 550 C C . ILE A 1 72 ? 6.977 28.797 -2.375 1 94.81 72 ILE A C 1
ATOM 552 O O . ILE A 1 72 ? 8.023 28.469 -1.8 1 94.81 72 ILE A O 1
ATOM 556 N N . LEU A 1 73 ? 6.871 28.875 -3.678 1 92.88 73 LEU A N 1
ATOM 557 C CA . LEU A 1 73 ? 7.938 28.406 -4.559 1 92.88 73 LEU A CA 1
ATOM 558 C C . LEU A 1 73 ? 9.188 29.25 -4.395 1 92.88 73 LEU A C 1
ATOM 560 O O . LEU A 1 73 ? 10.305 28.781 -4.605 1 92.88 73 LEU A O 1
ATOM 564 N N . GLN A 1 74 ? 8.984 30.469 -4.023 1 91.44 74 GLN A N 1
ATOM 565 C CA . GLN A 1 74 ? 10.109 31.375 -3.85 1 91.44 74 GLN A CA 1
ATOM 566 C C . GLN A 1 74 ? 11.07 30.859 -2.783 1 91.44 74 GLN A C 1
ATOM 568 O O . GLN A 1 74 ? 12.273 31.141 -2.84 1 91.44 74 GLN A O 1
ATOM 573 N N . TYR A 1 75 ? 10.539 30.078 -1.939 1 91.19 75 TYR A N 1
ATOM 574 C CA . TYR A 1 75 ? 11.367 29.672 -0.812 1 91.19 75 TYR A CA 1
ATOM 575 C C . TYR A 1 75 ? 11.664 28.172 -0.871 1 91.19 75 TYR A C 1
ATOM 577 O O . TYR A 1 75 ? 12.258 27.609 0.053 1 91.19 75 TYR A O 1
ATOM 585 N N . LEU A 1 76 ? 11.195 27.531 -1.884 1 91 76 LEU A N 1
ATOM 586 C CA . LEU A 1 76 ? 11.492 26.109 -2.045 1 91 76 LEU A CA 1
ATOM 587 C C . LEU A 1 76 ? 12.562 25.906 -3.109 1 91 76 LEU A C 1
ATOM 589 O O . LEU A 1 76 ? 12.445 26.391 -4.23 1 91 76 LEU A O 1
ATOM 593 N N . PRO A 1 77 ? 13.641 25.281 -2.773 1 81.62 77 PRO A N 1
ATOM 594 C CA . PRO A 1 77 ? 14.766 25.109 -3.699 1 81.62 77 PRO A CA 1
ATOM 595 C C . PRO A 1 77 ? 14.453 24.156 -4.852 1 81.62 77 PRO A C 1
ATOM 597 O O . PRO A 1 77 ? 14.992 24.312 -5.949 1 81.62 77 PRO A O 1
ATOM 600 N N . GLU A 1 78 ? 13.695 23.078 -4.598 1 82.56 78 GLU A N 1
ATOM 601 C CA . GLU A 1 78 ? 13.414 22.062 -5.609 1 82.56 78 GLU A CA 1
ATOM 602 C C . GLU A 1 78 ? 12.047 21.422 -5.383 1 82.56 78 GLU A C 1
ATOM 604 O O . GLU A 1 78 ? 11.367 21.734 -4.406 1 82.56 78 GLU A O 1
ATOM 609 N N . GLY A 1 79 ? 11.625 20.75 -6.387 1 79.81 79 GLY A N 1
ATOM 610 C CA . GLY A 1 79 ? 10.367 20.031 -6.312 1 79.81 79 GLY A CA 1
ATOM 611 C C . GLY A 1 79 ? 9.18 20.828 -6.797 1 79.81 79 GLY A C 1
ATOM 612 O O . GLY A 1 79 ? 9.227 22.062 -6.816 1 79.81 79 GLY A O 1
ATOM 613 N N . ARG A 1 80 ? 8.172 20.172 -7.113 1 88.25 80 ARG A N 1
ATOM 614 C CA . ARG A 1 80 ? 6.938 20.797 -7.57 1 88.25 80 ARG A CA 1
ATOM 615 C C . ARG A 1 80 ? 5.957 20.969 -6.418 1 88.25 80 ARG A C 1
ATOM 617 O O . ARG A 1 80 ? 5.941 20.172 -5.477 1 88.25 80 ARG A O 1
ATOM 624 N N . ILE A 1 81 ? 5.316 22.094 -6.402 1 95.5 81 ILE A N 1
ATOM 625 C CA . ILE A 1 81 ? 4.234 22.344 -5.453 1 95.5 81 ILE A CA 1
ATOM 626 C C . ILE A 1 81 ? 2.973 22.75 -6.211 1 95.5 81 ILE A C 1
ATOM 628 O O . ILE A 1 81 ? 3.035 23.562 -7.148 1 95.5 81 ILE A O 1
ATOM 632 N N . ALA A 1 82 ? 1.936 22.078 -5.965 1 96.62 82 ALA A N 1
ATOM 633 C CA . ALA A 1 82 ? 0.627 22.5 -6.461 1 96.62 82 ALA A CA 1
ATOM 634 C C . ALA A 1 82 ? -0.188 23.172 -5.359 1 96.62 82 ALA A C 1
ATOM 636 O O . ALA A 1 82 ? -0.293 22.641 -4.246 1 96.62 82 ALA A O 1
ATOM 637 N N . VAL A 1 83 ? -0.635 24.312 -5.609 1 96.88 83 VAL A N 1
ATOM 638 C CA . VAL A 1 83 ? -1.562 25 -4.719 1 96.88 83 VAL A CA 1
ATOM 639 C C . VAL A 1 83 ? -2.979 24.922 -5.285 1 96.88 83 VAL A C 1
ATOM 641 O O . VAL A 1 83 ? -3.264 25.5 -6.34 1 96.88 83 VAL A O 1
ATOM 644 N N . LEU A 1 84 ? -3.824 24.188 -4.562 1 96.25 84 LEU A N 1
ATOM 645 C CA . LEU A 1 84 ? -5.16 23.875 -5.059 1 96.25 84 LEU A CA 1
ATOM 646 C C . LEU A 1 84 ? -6.23 24.562 -4.215 1 96.25 84 LEU A C 1
ATOM 648 O O . LEU A 1 84 ? -6.324 24.312 -3.008 1 96.25 84 LEU A O 1
ATOM 652 N N . PRO A 1 85 ? -7.039 25.359 -4.809 1 94.31 85 PRO A N 1
ATOM 653 C CA . PRO A 1 85 ? -8.055 26.047 -3.998 1 94.31 85 PRO A CA 1
ATOM 654 C C . PRO A 1 85 ? -9.094 25.078 -3.424 1 94.31 85 PRO A C 1
ATOM 656 O O . PRO A 1 85 ? -9.352 25.094 -2.217 1 94.31 85 PRO A O 1
ATOM 659 N N . VAL A 1 86 ? -9.688 24.312 -4.285 1 94.12 86 VAL A N 1
ATOM 660 C CA . VAL A 1 86 ? -10.727 23.375 -3.898 1 94.12 86 VAL A CA 1
ATOM 661 C C . VAL A 1 86 ? -10.422 22 -4.496 1 94.12 86 VAL A C 1
ATOM 663 O O . VAL A 1 86 ? -10.258 21.859 -5.711 1 94.12 86 VAL A O 1
ATOM 666 N N . ILE A 1 87 ? -10.406 21 -3.605 1 95.69 87 ILE A N 1
ATOM 667 C CA . ILE A 1 87 ? -10.117 19.641 -4.055 1 95.69 87 ILE A CA 1
ATOM 668 C C . ILE A 1 87 ? -10.844 18.641 -3.168 1 95.69 87 ILE A C 1
ATOM 670 O O . ILE A 1 87 ? -11.391 19 -2.127 1 95.69 87 ILE A O 1
ATOM 674 N N . ASP A 1 88 ? -10.969 17.422 -3.613 1 95.44 88 ASP A N 1
ATOM 675 C CA . ASP A 1 88 ? -11.508 16.391 -2.73 1 95.44 88 ASP A CA 1
ATOM 676 C C . ASP A 1 88 ? -10.57 16.109 -1.561 1 95.44 88 ASP A C 1
ATOM 678 O O . ASP A 1 88 ? -10.93 16.328 -0.402 1 95.44 88 ASP A O 1
ATOM 682 N N . SER A 1 89 ? -9.312 15.68 -1.922 1 97.44 89 SER A N 1
ATOM 683 C CA . SER A 1 89 ? -8.273 15.398 -0.939 1 97.44 89 SER A CA 1
ATOM 684 C C . SER A 1 89 ? -6.883 15.602 -1.536 1 97.44 89 SER A C 1
ATOM 686 O O . SER A 1 89 ? -6.617 15.172 -2.664 1 97.44 89 SER A O 1
ATOM 688 N N . THR A 1 90 ? -6.066 16.297 -0.726 1 98.25 90 THR A N 1
ATOM 689 C CA . THR A 1 90 ? -4.699 16.484 -1.2 1 98.25 90 THR A CA 1
ATOM 690 C C . THR A 1 90 ? -3.996 15.141 -1.375 1 98.25 90 THR A C 1
ATOM 692 O O . THR A 1 90 ? -3.219 14.953 -2.316 1 98.25 90 THR A O 1
ATOM 695 N N . ASN A 1 91 ? -4.262 14.156 -0.513 1 98 91 ASN A N 1
ATOM 696 C CA . ASN A 1 91 ? -3.709 12.82 -0.696 1 98 91 ASN A CA 1
ATOM 697 C C . ASN A 1 91 ? -4.199 12.188 -1.995 1 98 91 ASN A C 1
ATOM 699 O O . ASN A 1 91 ? -3.408 11.625 -2.752 1 98 91 ASN A O 1
ATOM 703 N N . GLN A 1 92 ? -5.488 12.305 -2.23 1 96.25 92 GLN A N 1
ATOM 704 C CA . GLN A 1 92 ? -6.047 11.695 -3.434 1 96.25 92 GLN A CA 1
ATOM 705 C C . GLN A 1 92 ? -5.457 12.328 -4.691 1 96.25 92 GLN A C 1
ATOM 707 O O . GLN A 1 92 ? -5.195 11.633 -5.676 1 96.25 92 GLN A O 1
ATOM 712 N N . PHE A 1 93 ? -5.289 13.586 -4.637 1 97.38 93 PHE A N 1
ATOM 713 C CA . PHE A 1 93 ? -4.695 14.312 -5.754 1 97.38 93 PHE A CA 1
ATOM 714 C C . PHE A 1 93 ? -3.355 13.703 -6.145 1 97.38 93 PHE A C 1
ATOM 716 O O . PHE A 1 93 ? -3.094 13.469 -7.328 1 97.38 93 PHE A O 1
ATOM 723 N N . LEU A 1 94 ? -2.516 13.461 -5.188 1 97.62 94 LEU A N 1
ATOM 724 C CA . LEU A 1 94 ? -1.199 12.891 -5.449 1 97.62 94 LEU A CA 1
ATOM 725 C C . LEU A 1 94 ? -1.312 11.414 -5.832 1 97.62 94 LEU A C 1
ATOM 727 O O . LEU A 1 94 ? -0.627 10.953 -6.75 1 97.62 94 LEU A O 1
ATOM 731 N N . LEU A 1 95 ? -2.189 10.656 -5.164 1 95.12 95 LEU A N 1
ATOM 732 C CA . LEU A 1 95 ? -2.369 9.234 -5.453 1 95.12 95 LEU A CA 1
ATOM 733 C C . LEU A 1 95 ? -2.77 9.023 -6.91 1 95.12 95 LEU A C 1
ATOM 735 O O . LEU A 1 95 ? -2.377 8.031 -7.527 1 95.12 95 LEU A O 1
ATOM 739 N N . ASP A 1 96 ? -3.496 9.969 -7.422 1 94.38 96 ASP A N 1
ATOM 740 C CA . ASP A 1 96 ? -3.996 9.867 -8.789 1 94.38 96 ASP A CA 1
ATOM 741 C C . ASP A 1 96 ? -2.891 10.156 -9.797 1 94.38 96 ASP A C 1
ATOM 743 O O . ASP A 1 96 ? -3.053 9.906 -10.992 1 94.38 96 ASP A O 1
ATOM 747 N N . ARG A 1 97 ? -1.759 10.609 -9.359 1 95.25 97 ARG A N 1
ATOM 748 C CA . ARG A 1 97 ? -0.721 11.086 -10.266 1 95.25 97 ARG A CA 1
ATOM 749 C C . ARG A 1 97 ? 0.627 10.453 -9.938 1 95.25 97 ARG A C 1
ATOM 751 O O . ARG A 1 97 ? 1.677 11.047 -10.203 1 95.25 97 ARG A O 1
ATOM 758 N N . LEU A 1 98 ? 0.602 9.305 -9.422 1 93.12 98 LEU A N 1
ATOM 759 C CA . LEU A 1 98 ? 1.809 8.672 -8.906 1 93.12 98 LEU A CA 1
ATOM 760 C C . LEU A 1 98 ? 2.859 8.531 -10 1 93.12 98 LEU A C 1
ATOM 762 O O . LEU A 1 98 ? 4.051 8.742 -9.758 1 93.12 98 LEU A O 1
ATOM 766 N N . SER A 1 99 ? 2.482 8.234 -11.195 1 89.88 99 SER A N 1
ATOM 767 C CA . SER A 1 99 ? 3.398 7.945 -12.289 1 89.88 99 SER A CA 1
ATOM 768 C C . SER A 1 99 ? 4.148 9.195 -12.727 1 89.88 99 SER A C 1
ATOM 770 O O . SER A 1 99 ? 5.191 9.102 -13.383 1 89.88 99 SER A O 1
ATOM 772 N N . GLU A 1 100 ? 3.656 10.367 -12.32 1 94.56 100 GLU A N 1
ATOM 773 C CA . GLU A 1 100 ? 4.242 11.625 -12.781 1 94.56 100 GLU A CA 1
ATOM 774 C C . GLU A 1 100 ? 5.02 12.312 -11.656 1 94.56 100 GLU A C 1
ATOM 776 O O . GLU A 1 100 ? 5.668 13.336 -11.883 1 94.56 100 GLU A O 1
ATOM 781 N N . LEU A 1 101 ? 4.992 11.734 -10.523 1 96.25 101 LEU A N 1
ATOM 782 C CA . LEU A 1 101 ? 5.535 12.422 -9.359 1 96.25 101 LEU A CA 1
ATOM 783 C C . LEU A 1 101 ? 6.98 12.008 -9.109 1 96.25 101 LEU A C 1
ATOM 785 O O . LEU A 1 101 ? 7.398 10.922 -9.508 1 96.25 101 LEU A O 1
ATOM 789 N N . LYS A 1 102 ? 7.695 12.906 -8.531 1 96.31 102 LYS A N 1
ATOM 790 C CA . LYS A 1 102 ? 9.016 12.648 -7.965 1 96.31 102 LYS A CA 1
ATOM 791 C C . LYS A 1 102 ? 9.016 12.875 -6.453 1 96.31 102 LYS A C 1
ATOM 793 O O . LYS A 1 102 ? 8.227 13.672 -5.941 1 96.31 102 LYS A O 1
ATOM 798 N N . SER A 1 103 ? 9.906 12.164 -5.797 1 96.69 103 SER A N 1
ATOM 799 C CA . SER A 1 103 ? 10.023 12.344 -4.352 1 96.69 103 SER A CA 1
ATOM 800 C C . SER A 1 103 ? 10.18 13.82 -3.992 1 96.69 103 SER A C 1
ATOM 802 O O . SER A 1 103 ? 11.023 14.516 -4.566 1 96.69 103 SER A O 1
ATOM 804 N N . GLY A 1 104 ? 9.336 14.273 -3.096 1 96.94 104 GLY A N 1
ATOM 805 C CA . GLY A 1 104 ? 9.398 15.656 -2.646 1 96.94 104 GLY A CA 1
ATOM 806 C C . GLY A 1 104 ? 8.305 16.531 -3.244 1 96.94 104 GLY A C 1
ATOM 807 O O . GLY A 1 104 ? 8.047 17.625 -2.764 1 96.94 104 GLY A O 1
ATOM 808 N N . ASP A 1 105 ? 7.676 16.047 -4.309 1 97.75 105 ASP A N 1
ATOM 809 C CA . ASP A 1 105 ? 6.535 16.781 -4.844 1 97.75 105 ASP A CA 1
ATOM 810 C C . ASP A 1 105 ? 5.426 16.922 -3.799 1 97.75 105 ASP A C 1
ATOM 812 O O . ASP A 1 105 ? 5.156 15.977 -3.051 1 97.75 105 ASP A O 1
ATOM 816 N N . ALA A 1 106 ? 4.859 18.078 -3.701 1 98 106 ALA A N 1
ATOM 817 C CA . ALA A 1 106 ? 3.867 18.344 -2.662 1 98 106 ALA A CA 1
ATOM 818 C C . ALA A 1 106 ? 2.701 19.156 -3.215 1 98 106 ALA A C 1
ATOM 820 O O . ALA A 1 106 ? 2.77 19.672 -4.332 1 98 106 ALA A O 1
ATOM 821 N N . CYS A 1 107 ? 1.637 19.156 -2.482 1 98.31 107 CYS A N 1
ATOM 822 C CA . CYS A 1 107 ? 0.506 20.031 -2.781 1 98.31 107 CYS A CA 1
ATOM 823 C C . CYS A 1 107 ? -0.137 20.547 -1.498 1 98.31 107 CYS A C 1
ATOM 825 O O . CYS A 1 107 ? 0.011 19.938 -0.437 1 98.31 107 CYS A O 1
ATOM 827 N N . VAL A 1 108 ? -0.735 21.641 -1.566 1 98.31 108 VAL A N 1
ATOM 828 C CA . VAL A 1 108 ? -1.544 22.25 -0.511 1 98.31 108 VAL A CA 1
ATOM 829 C C . VAL A 1 108 ? -2.896 22.672 -1.076 1 98.31 108 VAL A C 1
ATOM 831 O O . VAL A 1 108 ? -3.039 22.859 -2.287 1 98.31 108 VAL A O 1
ATOM 834 N N . ALA A 1 109 ? -3.863 22.75 -0.156 1 97.81 109 ALA A N 1
ATOM 835 C CA . ALA A 1 109 ? -5.195 23.156 -0.605 1 97.81 109 ALA A CA 1
ATOM 836 C C . ALA A 1 109 ? -5.832 24.141 0.374 1 97.81 109 ALA A C 1
ATOM 838 O O . ALA A 1 109 ? -5.512 24.125 1.565 1 97.81 109 ALA A O 1
ATOM 839 N N . GLU A 1 110 ? -6.742 24.938 -0.173 1 96.5 110 GLU A N 1
ATOM 840 C CA . GLU A 1 110 ? -7.52 25.844 0.669 1 96.5 110 GLU A CA 1
ATOM 841 C C . GLU A 1 110 ? -8.703 25.125 1.305 1 96.5 110 GLU A C 1
ATOM 843 O O . GLU A 1 110 ? -9.125 25.469 2.414 1 96.5 110 GLU A O 1
ATOM 848 N N . TYR A 1 111 ? -9.195 24.203 0.551 1 95.12 111 TYR A N 1
ATOM 849 C CA . TYR A 1 111 ? -10.422 23.516 0.934 1 95.12 111 TYR A CA 1
ATOM 850 C C . TYR A 1 111 ? -10.438 22.094 0.389 1 95.12 111 TYR A C 1
ATOM 852 O O . TYR A 1 111 ? -10.086 21.859 -0.771 1 95.12 111 TYR A O 1
ATOM 860 N N . GLN A 1 112 ? -10.797 21.156 1.271 1 96.06 112 GLN A N 1
ATOM 861 C CA . GLN A 1 112 ? -11.062 19.781 0.858 1 96.06 112 GLN A CA 1
ATOM 862 C C . GLN A 1 112 ? -12.516 19.406 1.128 1 96.06 112 GLN A C 1
ATOM 864 O O . GLN A 1 112 ? -12.969 19.438 2.273 1 96.06 112 GLN A O 1
ATOM 869 N N . TYR A 1 113 ? -13.211 19 0.113 1 94.06 113 TYR A N 1
ATOM 870 C CA . TYR A 1 113 ? -14.602 18.625 0.353 1 94.06 113 TYR A CA 1
ATOM 871 C C . TYR A 1 113 ? -14.711 17.172 0.794 1 94.06 113 TYR A C 1
ATOM 873 O O . TYR A 1 113 ? -15.758 16.734 1.268 1 94.06 113 TYR A O 1
ATOM 881 N N . ALA A 1 114 ? -13.602 16.406 0.56 1 94.88 114 ALA A N 1
ATOM 882 C CA . ALA A 1 114 ? -13.547 15.008 1.005 1 94.88 114 ALA A CA 1
ATOM 883 C C . ALA A 1 114 ? -12.234 14.711 1.722 1 94.88 114 ALA A C 1
ATOM 885 O O . ALA A 1 114 ? -11.547 13.742 1.396 1 94.88 114 ALA A O 1
ATOM 886 N N . GLY A 1 115 ? -11.914 15.648 2.637 1 94.94 115 GLY A N 1
ATOM 887 C CA . GLY A 1 115 ? -10.742 15.375 3.453 1 94.94 115 GLY A CA 1
ATOM 888 C C . GLY A 1 115 ? -10.773 14.016 4.117 1 94.94 115 GLY A C 1
ATOM 889 O O . GLY A 1 115 ? -11.844 13.508 4.457 1 94.94 115 GLY A O 1
ATOM 890 N N . ARG A 1 116 ? -9.586 13.461 4.293 1 93.06 116 ARG A N 1
ATOM 891 C CA . ARG A 1 116 ? -9.555 12.078 4.75 1 93.06 116 ARG A CA 1
ATOM 892 C C . ARG A 1 116 ? -8.781 11.953 6.062 1 93.06 116 ARG A C 1
ATOM 894 O O . ARG A 1 116 ? -7.844 12.711 6.309 1 93.06 116 ARG A O 1
ATOM 901 N N . GLY A 1 117 ? -9.266 11.023 6.828 1 91.12 117 GLY A N 1
ATOM 902 C CA . GLY A 1 117 ? -8.555 10.547 8.008 1 91.12 117 GLY A CA 1
ATOM 903 C C . GLY A 1 117 ? -8.398 9.039 8.039 1 91.12 117 GLY A C 1
ATOM 904 O O . GLY A 1 117 ? -8.57 8.367 7.023 1 91.12 117 GLY A O 1
ATOM 905 N N . ARG A 1 118 ? -8.031 8.531 9.195 1 86.75 118 ARG A N 1
ATOM 906 C CA . ARG A 1 118 ? -7.91 7.09 9.375 1 86.75 118 ARG A CA 1
ATOM 907 C C . ARG A 1 118 ? -9.266 6.457 9.68 1 86.75 118 ARG A C 1
ATOM 909 O O . ARG A 1 118 ? -10.172 7.133 10.164 1 86.75 118 ARG A O 1
ATOM 916 N N . ARG A 1 119 ? -9.352 5.215 9.312 1 82.19 119 ARG A N 1
ATOM 917 C CA . ARG A 1 119 ? -10.508 4.395 9.664 1 82.19 119 ARG A CA 1
ATOM 918 C C . ARG A 1 119 ? -11.789 4.992 9.102 1 82.19 119 ARG A C 1
ATOM 920 O O . ARG A 1 119 ? -12.82 5.023 9.789 1 82.19 119 ARG A O 1
ATOM 927 N N . GLY A 1 120 ? -11.68 5.641 7.965 1 81.12 120 GLY A N 1
ATOM 928 C CA . GLY A 1 120 ? -12.844 6.152 7.262 1 81.12 120 GLY A CA 1
ATOM 929 C C . GLY A 1 120 ? -13.305 7.504 7.777 1 81.12 120 GLY A C 1
ATOM 930 O O . GLY A 1 120 ? -14.305 8.047 7.301 1 81.12 120 GLY A O 1
ATOM 931 N N . ARG A 1 121 ? -12.594 8.047 8.711 1 88.38 121 ARG A N 1
ATOM 932 C CA . ARG A 1 121 ? -12.953 9.359 9.234 1 88.38 121 ARG A CA 1
ATOM 933 C C . ARG A 1 121 ? -12.656 10.453 8.219 1 88.38 121 ARG A C 1
ATOM 935 O O . ARG A 1 121 ? -11.883 10.25 7.281 1 88.38 121 ARG A O 1
ATOM 942 N N . LYS A 1 122 ? -13.359 11.555 8.477 1 91.69 122 LYS A N 1
ATOM 943 C CA . LYS A 1 122 ? -13.18 12.719 7.609 1 91.69 122 LYS A CA 1
ATOM 944 C C . LYS A 1 122 ? -12.414 13.82 8.328 1 91.69 122 LYS A C 1
ATOM 946 O O . LYS A 1 122 ? -12.633 14.062 9.523 1 91.69 122 LYS A O 1
ATOM 951 N N . TRP A 1 123 ? -11.57 14.438 7.629 1 94 123 TRP A N 1
ATOM 952 C CA . TRP A 1 123 ? -10.898 15.625 8.133 1 94 123 TRP A CA 1
ATOM 953 C C . TRP A 1 123 ? -11.617 16.891 7.676 1 94 123 TRP A C 1
ATOM 955 O O . TRP A 1 123 ? -11.695 17.172 6.477 1 94 123 TRP A O 1
ATOM 965 N N . VAL A 1 124 ? -12.188 17.594 8.586 1 92.81 124 VAL A N 1
ATOM 966 C CA . VAL A 1 124 ? -12.891 18.828 8.273 1 92.81 124 VAL A CA 1
ATOM 967 C C . VAL A 1 124 ? -11.898 19.891 7.809 1 92.81 124 VAL A C 1
ATOM 969 O O . VAL A 1 124 ? -10.953 20.219 8.523 1 92.81 124 VAL A O 1
ATOM 972 N N . SER A 1 125 ? -12.117 20.391 6.617 1 94 125 SER A N 1
ATOM 973 C CA . SER A 1 125 ? -11.133 21.25 5.949 1 94 125 SER A CA 1
ATOM 974 C C . SER A 1 125 ? -11.758 22.547 5.465 1 94 125 SER A C 1
ATOM 976 O O . SER A 1 125 ? -11.812 22.812 4.262 1 94 125 SER A O 1
ATOM 978 N N . PRO A 1 126 ? -12.141 23.438 6.41 1 92.06 126 PRO A N 1
ATOM 979 C CA . PRO A 1 126 ? -12.703 24.719 5.969 1 92.06 126 PRO A CA 1
ATOM 980 C C . PRO A 1 126 ? -11.719 25.531 5.133 1 92.06 126 PRO A C 1
ATOM 982 O O . PRO A 1 126 ? -10.5 25.438 5.332 1 92.06 126 PRO A O 1
ATOM 985 N N . PHE A 1 127 ? -12.25 26.375 4.305 1 92.94 127 PHE A N 1
ATOM 986 C CA . PHE A 1 127 ? -11.469 27.156 3.346 1 92.94 127 PHE A CA 1
ATOM 987 C C . PHE A 1 127 ? -10.664 28.234 4.055 1 92.94 127 PHE A C 1
ATOM 989 O O . PHE A 1 127 ? -11.211 29.016 4.836 1 92.94 127 PHE A O 1
ATOM 996 N N . GLY A 1 128 ? -9.367 28.219 3.812 1 91.44 128 GLY A N 1
ATOM 997 C CA . GLY A 1 128 ? -8.508 29.328 4.203 1 91.44 128 GLY A CA 1
ATOM 998 C C . GLY A 1 128 ? -8.211 29.359 5.688 1 91.44 128 GLY A C 1
ATOM 999 O O . GLY A 1 128 ? -7.68 30.344 6.203 1 91.44 128 GLY A O 1
ATOM 1000 N N . LYS A 1 129 ? -8.5 28.312 6.383 1 91.75 129 LYS A N 1
ATOM 1001 C CA . LYS A 1 129 ? -8.414 28.375 7.836 1 91.75 129 LYS A CA 1
ATOM 1002 C C . LYS A 1 129 ? -7.234 27.547 8.344 1 91.75 129 LYS A C 1
ATOM 1004 O O . LYS A 1 129 ? -6.562 27.938 9.305 1 91.75 129 LYS A O 1
ATOM 1009 N N . ASN A 1 130 ? -7.027 26.406 7.789 1 95.81 130 ASN A N 1
ATOM 1010 C CA . ASN A 1 130 ? -6.02 25.469 8.242 1 95.81 130 ASN A CA 1
ATOM 1011 C C . ASN A 1 130 ? -5.004 25.156 7.145 1 95.81 130 ASN A C 1
ATOM 1013 O O . ASN A 1 130 ? -4.996 25.812 6.102 1 95.81 130 ASN A O 1
ATOM 1017 N N . LEU A 1 131 ? -4.051 24.406 7.441 1 98 131 LEU A N 1
ATOM 1018 C CA . LEU A 1 131 ? -3.111 23.953 6.426 1 98 131 LEU A CA 1
ATOM 1019 C C . LEU A 1 131 ? -3.344 22.484 6.09 1 98 131 LEU A C 1
ATOM 1021 O O . LEU A 1 131 ? -3.355 21.625 6.984 1 98 131 LEU A O 1
ATOM 1025 N N . TYR A 1 132 ? -3.645 22.219 4.902 1 98.44 132 TYR A N 1
ATOM 1026 C CA . TYR A 1 132 ? -3.773 20.891 4.34 1 98.44 132 TYR A CA 1
ATOM 1027 C C . TYR A 1 132 ? -2.666 20.609 3.33 1 98.44 132 TYR A C 1
ATOM 1029 O O . TYR A 1 132 ? -2.637 21.203 2.252 1 98.44 132 TYR A O 1
ATOM 1037 N N . LEU A 1 133 ? -1.811 19.75 3.707 1 98.56 133 LEU A N 1
ATOM 1038 C CA . LEU A 1 133 ? -0.592 19.516 2.938 1 98.56 133 LEU A CA 1
ATOM 1039 C C . LEU A 1 133 ? -0.377 18.031 2.691 1 98.56 133 LEU A C 1
ATOM 1041 O O . LEU A 1 133 ? -0.59 17.203 3.59 1 98.56 133 LEU A O 1
ATOM 1045 N N . SER A 1 134 ? -0.014 17.641 1.436 1 98.75 134 SER A N 1
ATOM 1046 C CA . SER A 1 134 ? 0.425 16.281 1.134 1 98.75 134 SER A CA 1
ATOM 1047 C C . SER A 1 134 ? 1.749 16.281 0.379 1 98.75 134 SER A C 1
ATOM 1049 O O . SER A 1 134 ? 2.016 17.188 -0.417 1 98.75 134 SER A O 1
ATOM 1051 N N . MET A 1 135 ? 2.506 15.328 0.617 1 98.44 135 MET A N 1
ATOM 1052 C CA . MET A 1 135 ? 3.791 15.164 -0.059 1 98.44 135 MET A CA 1
ATOM 1053 C C . MET A 1 135 ? 3.984 13.719 -0.522 1 98.44 135 MET A C 1
ATOM 1055 O O . MET A 1 135 ? 3.635 12.781 0.196 1 98.44 135 MET A O 1
ATOM 1059 N N . TYR A 1 136 ? 4.555 13.609 -1.745 1 98.06 136 TYR A N 1
ATOM 1060 C CA . TYR A 1 136 ? 4.883 12.297 -2.293 1 98.06 136 TYR A CA 1
ATOM 1061 C C . TYR A 1 136 ? 6.328 11.93 -1.986 1 98.06 136 TYR A C 1
ATOM 1063 O O . TYR A 1 136 ? 7.219 12.781 -2.039 1 98.06 136 TYR A O 1
ATOM 1071 N N . TRP A 1 137 ? 6.539 10.664 -1.686 1 97.12 137 TRP A N 1
ATOM 1072 C CA . TRP A 1 137 ? 7.887 10.133 -1.49 1 97.12 137 TRP A CA 1
ATOM 1073 C C . TRP A 1 137 ? 7.965 8.672 -1.922 1 97.12 137 TRP A C 1
ATOM 1075 O O . TRP A 1 137 ? 7.078 7.879 -1.61 1 97.12 137 TRP A O 1
ATOM 1085 N N . ARG A 1 138 ? 8.984 8.367 -2.652 1 94.06 138 ARG A N 1
ATOM 1086 C CA . ARG A 1 138 ? 9.242 6.988 -3.057 1 94.06 138 ARG A CA 1
ATOM 1087 C C . ARG A 1 138 ? 10.273 6.332 -2.139 1 94.06 138 ARG A C 1
ATOM 1089 O O . ARG A 1 138 ? 11.391 6.824 -2.002 1 94.06 138 ARG A O 1
ATOM 1096 N N . LEU A 1 139 ? 9.914 5.227 -1.501 1 90 139 LEU A N 1
ATOM 1097 C CA . LEU A 1 139 ? 10.828 4.48 -0.645 1 90 139 LEU A CA 1
ATOM 1098 C C . LEU A 1 139 ? 11.414 3.283 -1.39 1 90 139 LEU A C 1
ATOM 1100 O O . LEU A 1 139 ? 10.719 2.295 -1.631 1 90 139 LEU A O 1
ATOM 1104 N N . GLU A 1 140 ? 12.609 3.332 -1.562 1 82.94 140 GLU A N 1
ATOM 1105 C CA . GLU A 1 140 ? 13.258 2.322 -2.393 1 82.94 140 GLU A CA 1
ATOM 1106 C C . GLU A 1 140 ? 13.289 0.968 -1.689 1 82.94 140 GLU A C 1
ATOM 1108 O O . GLU A 1 140 ? 13.25 -0.077 -2.342 1 82.94 140 GLU A O 1
ATOM 1113 N N . GLN A 1 141 ? 13.32 1.001 -0.39 1 79.19 141 GLN A N 1
ATOM 1114 C CA . GLN A 1 141 ? 13.445 -0.247 0.356 1 79.19 141 GLN A CA 1
ATOM 1115 C C . GLN A 1 141 ? 12.094 -0.933 0.508 1 79.19 141 GLN A C 1
ATOM 1117 O O . GLN A 1 141 ? 11.984 -1.964 1.175 1 79.19 141 GLN A O 1
ATOM 1122 N N . GLY A 1 142 ? 11.039 -0.284 0.046 1 82 142 GLY A N 1
ATOM 1123 C CA . GLY A 1 142 ? 9.742 -0.934 -0.037 1 82 142 GLY A CA 1
ATOM 1124 C C . GLY A 1 142 ? 8.836 -0.606 1.134 1 82 142 GLY A C 1
ATOM 1125 O O . GLY A 1 142 ? 9.133 0.292 1.924 1 82 142 GLY A O 1
ATOM 1126 N N . PRO A 1 143 ? 7.668 -1.301 1.212 1 83.19 143 PRO A N 1
ATOM 1127 C CA . PRO A 1 143 ? 6.621 -0.991 2.191 1 83.19 143 PRO A CA 1
ATOM 1128 C C . PRO A 1 143 ? 7.086 -1.182 3.633 1 83.19 143 PRO A C 1
ATOM 1130 O O . PRO A 1 143 ? 6.676 -0.433 4.523 1 83.19 143 PRO A O 1
ATOM 1133 N N . ALA A 1 144 ? 7.883 -2.17 3.893 1 79.25 144 ALA A N 1
ATOM 1134 C CA . ALA A 1 144 ? 8.359 -2.441 5.246 1 79.25 144 ALA A CA 1
ATOM 1135 C C . ALA A 1 144 ? 9.133 -1.25 5.805 1 79.25 144 ALA A C 1
ATOM 1137 O O . ALA A 1 144 ? 9.117 -1.002 7.012 1 79.25 144 ALA A O 1
ATOM 1138 N N . ALA A 1 145 ? 9.727 -0.522 4.941 1 81.31 145 ALA A N 1
ATOM 1139 C CA . ALA A 1 145 ? 10.539 0.617 5.352 1 81.31 145 ALA A CA 1
ATOM 1140 C C . ALA A 1 145 ? 9.672 1.795 5.77 1 81.31 145 ALA A C 1
ATOM 1142 O O . ALA A 1 145 ? 10.156 2.748 6.383 1 81.31 145 ALA A O 1
ATOM 1143 N N . ALA A 1 146 ? 8.391 1.775 5.504 1 86.75 146 ALA A N 1
ATOM 1144 C CA . ALA A 1 146 ? 7.496 2.893 5.801 1 86.75 146 ALA A CA 1
ATOM 1145 C C . ALA A 1 146 ? 7.047 2.861 7.258 1 86.75 146 ALA A C 1
ATOM 1147 O O . ALA A 1 146 ? 6.43 3.812 7.746 1 86.75 146 ALA A O 1
ATOM 1148 N N . ILE A 1 147 ? 7.41 1.794 7.953 1 82.5 147 ILE A N 1
ATOM 1149 C CA . ILE A 1 147 ? 7.016 1.653 9.352 1 82.5 147 ILE A CA 1
ATOM 1150 C C . ILE A 1 147 ? 7.598 2.803 10.172 1 82.5 147 ILE A C 1
ATOM 1152 O O . ILE A 1 147 ? 8.797 3.088 10.086 1 82.5 147 ILE A O 1
ATOM 1156 N N . GLY A 1 148 ? 6.77 3.455 10.875 1 89.81 148 GLY A N 1
ATOM 1157 C CA . GLY A 1 148 ? 7.199 4.543 11.742 1 89.81 148 GLY A CA 1
ATOM 1158 C C . GLY A 1 148 ? 7.227 5.887 11.031 1 89.81 148 GLY A C 1
ATOM 1159 O O . GLY A 1 148 ? 7.508 6.914 11.656 1 89.81 148 GLY A O 1
ATOM 1160 N N . LEU A 1 149 ? 6.941 5.922 9.797 1 94.38 149 LEU A N 1
ATOM 1161 C CA . LEU A 1 149 ? 7.055 7.156 9.031 1 94.38 149 LEU A CA 1
ATOM 1162 C C . LEU A 1 149 ? 6.129 8.234 9.586 1 94.38 149 LEU A C 1
ATOM 1164 O O . LEU A 1 149 ? 6.496 9.406 9.641 1 94.38 149 LEU A O 1
ATOM 1168 N N . SER A 1 150 ? 4.938 7.828 10.023 1 95.38 150 SER A N 1
ATOM 1169 C CA . SER A 1 150 ? 4.016 8.812 10.578 1 95.38 150 SER A CA 1
ATOM 1170 C C . SER A 1 150 ? 4.602 9.477 11.82 1 95.38 150 SER A C 1
ATOM 1172 O O . SER A 1 150 ? 4.375 10.664 12.055 1 95.38 150 SER A O 1
ATOM 1174 N N . LEU A 1 151 ? 5.395 8.758 12.602 1 96.12 151 LEU A N 1
ATOM 1175 C CA . LEU A 1 151 ? 6.051 9.305 13.781 1 96.12 151 LEU A CA 1
ATOM 1176 C C . LEU A 1 151 ? 7.086 10.359 13.383 1 96.12 151 LEU A C 1
ATOM 1178 O O . LEU A 1 151 ? 7.152 11.43 13.992 1 96.12 151 LEU A O 1
ATOM 1182 N N . VAL A 1 152 ? 7.828 10.016 12.336 1 97.69 152 VAL A N 1
ATOM 1183 C CA . VAL A 1 152 ? 8.844 10.93 11.836 1 97.69 152 VAL A CA 1
ATOM 1184 C C . VAL A 1 152 ? 8.188 12.234 11.383 1 97.69 152 VAL A C 1
ATOM 1186 O O . VAL A 1 152 ? 8.648 13.32 11.727 1 97.69 152 VAL A O 1
ATOM 1189 N N . VAL A 1 153 ? 7.129 12.141 10.664 1 98.38 153 VAL A N 1
ATOM 1190 C CA . VAL A 1 153 ? 6.418 13.312 10.164 1 98.38 153 VAL A CA 1
ATOM 1191 C C . VAL A 1 153 ? 5.902 14.148 11.336 1 98.38 153 VAL A C 1
ATOM 1193 O O . VAL A 1 153 ? 6.016 15.375 11.336 1 98.38 153 VAL A O 1
ATOM 1196 N N . GLY A 1 154 ? 5.34 13.469 12.328 1 98.19 154 GLY A N 1
ATOM 1197 C CA . GLY A 1 154 ? 4.887 14.172 13.523 1 98.19 154 GLY A CA 1
ATOM 1198 C C . GLY A 1 154 ? 5.996 14.93 14.219 1 98.19 154 GLY A C 1
ATOM 1199 O O . GLY A 1 154 ? 5.816 16.094 14.602 1 98.19 154 GLY A O 1
ATOM 1200 N N . ILE A 1 155 ? 7.129 14.305 14.383 1 98.5 155 ILE A N 1
ATOM 1201 C CA . ILE A 1 155 ? 8.289 14.922 15.016 1 98.5 155 ILE A CA 1
ATOM 1202 C C . ILE A 1 155 ? 8.672 16.188 14.258 1 98.5 155 ILE A C 1
ATOM 1204 O O . ILE A 1 155 ? 8.836 17.25 14.852 1 98.5 155 ILE A O 1
ATOM 1208 N N . ILE A 1 156 ? 8.75 16.078 12.961 1 98.75 156 ILE A N 1
ATOM 1209 C CA . ILE A 1 156 ? 9.242 17.172 12.125 1 98.75 156 ILE A CA 1
ATOM 1210 C C . ILE A 1 156 ? 8.273 18.359 12.195 1 98.75 156 ILE A C 1
ATOM 1212 O O . ILE A 1 156 ? 8.703 19.5 12.359 1 98.75 156 ILE A O 1
ATOM 1216 N N . ILE A 1 157 ? 7.008 18.078 12.109 1 98.69 157 ILE A N 1
ATOM 1217 C CA . ILE A 1 157 ? 6.027 19.156 12.156 1 98.69 157 ILE A CA 1
ATOM 1218 C C . ILE A 1 157 ? 6.039 19.812 13.531 1 98.69 157 ILE A C 1
ATOM 1220 O O . ILE A 1 157 ? 5.996 21.047 13.648 1 98.69 157 ILE A O 1
ATOM 1224 N N . ALA A 1 158 ? 6.137 19 14.562 1 98.56 158 ALA A N 1
ATOM 1225 C CA . ALA A 1 158 ? 6.215 19.547 15.914 1 98.56 158 ALA A CA 1
ATOM 1226 C C . ALA A 1 158 ? 7.43 20.469 16.062 1 98.56 158 ALA A C 1
ATOM 1228 O O . ALA A 1 158 ? 7.316 21.578 16.578 1 98.56 158 ALA A O 1
ATOM 1229 N N . GLU A 1 159 ? 8.539 20.031 15.586 1 98.44 159 GLU A N 1
ATOM 1230 C CA . GLU A 1 159 ? 9.773 20.797 15.703 1 98.44 159 GLU A CA 1
ATOM 1231 C C . GLU A 1 159 ? 9.695 22.094 14.906 1 98.44 159 GLU A C 1
ATOM 1233 O O . GLU A 1 159 ? 10.195 23.141 15.344 1 98.44 159 GLU A O 1
ATOM 1238 N N . VAL A 1 160 ? 9.102 22.031 13.75 1 98.19 160 VAL A N 1
ATOM 1239 C CA . VAL A 1 160 ? 8.914 23.234 12.945 1 98.19 160 VAL A CA 1
ATOM 1240 C C . VAL A 1 160 ? 8.039 24.234 13.711 1 98.19 160 VAL A C 1
ATOM 1242 O O . VAL A 1 160 ? 8.359 25.422 13.789 1 98.19 160 VAL A O 1
ATOM 1245 N N . LEU A 1 161 ? 7.008 23.75 14.312 1 97.75 161 LEU A N 1
ATOM 1246 C CA . LEU A 1 161 ? 6.09 24.625 15.039 1 97.75 161 LEU A CA 1
ATOM 1247 C C . LEU A 1 161 ? 6.75 25.172 16.297 1 97.75 161 LEU A C 1
ATOM 1249 O O . LEU A 1 161 ? 6.5 26.312 16.688 1 97.75 161 LEU A O 1
ATOM 1253 N N . HIS A 1 162 ? 7.602 24.375 16.922 1 97.44 162 HIS A N 1
ATOM 1254 C CA . HIS A 1 162 ? 8.367 24.859 18.062 1 97.44 162 HIS A CA 1
ATOM 1255 C C . HIS A 1 162 ? 9.227 26.062 17.672 1 97.44 162 HIS A C 1
ATOM 1257 O O . HIS A 1 162 ? 9.312 27.031 18.422 1 97.44 162 HIS A O 1
ATOM 1263 N N . ARG A 1 163 ? 9.797 25.969 16.562 1 95.38 163 ARG A N 1
ATOM 1264 C CA . ARG A 1 163 ? 10.656 27.062 16.078 1 95.38 163 ARG A CA 1
ATOM 1265 C C . ARG A 1 163 ? 9.836 28.328 15.82 1 95.38 163 ARG A C 1
ATOM 1267 O O . ARG A 1 163 ? 10.375 29.438 15.852 1 95.38 163 ARG A O 1
ATOM 1274 N N . LEU A 1 164 ? 8.57 28.094 15.641 1 90.88 164 LEU A N 1
ATOM 1275 C CA . LEU A 1 164 ? 7.703 29.234 15.367 1 90.88 164 LEU A CA 1
ATOM 1276 C C . LEU A 1 164 ? 7.051 29.734 16.656 1 90.88 164 LEU A C 1
ATOM 1278 O O . LEU A 1 164 ? 6.168 30.594 16.609 1 90.88 164 LEU A O 1
ATOM 1282 N N . GLY A 1 165 ? 7.406 29.141 17.781 1 90.12 165 GLY A N 1
ATOM 1283 C CA . GLY A 1 165 ? 6.996 29.688 19.062 1 90.12 165 GLY A CA 1
ATOM 1284 C C . GLY A 1 165 ? 5.965 28.828 19.766 1 90.12 165 GLY A C 1
ATOM 1285 O O . GLY A 1 165 ? 5.477 29.203 20.844 1 90.12 165 GLY A O 1
ATOM 1286 N N . ALA A 1 166 ? 5.648 27.688 19.219 1 92.31 166 ALA A N 1
ATOM 1287 C CA . ALA A 1 166 ? 4.664 26.812 19.844 1 92.31 166 ALA A CA 1
ATOM 1288 C C . ALA A 1 166 ? 5.352 25.688 20.609 1 92.31 166 ALA A C 1
ATOM 1290 O O . ALA A 1 166 ? 5.223 24.5 20.25 1 92.31 166 ALA A O 1
ATOM 1291 N N . ASP A 1 167 ? 5.895 25.969 21.734 1 93.5 167 ASP A N 1
ATOM 1292 C CA . ASP A 1 167 ? 6.812 25.078 22.453 1 93.5 167 ASP A CA 1
ATOM 1293 C C . ASP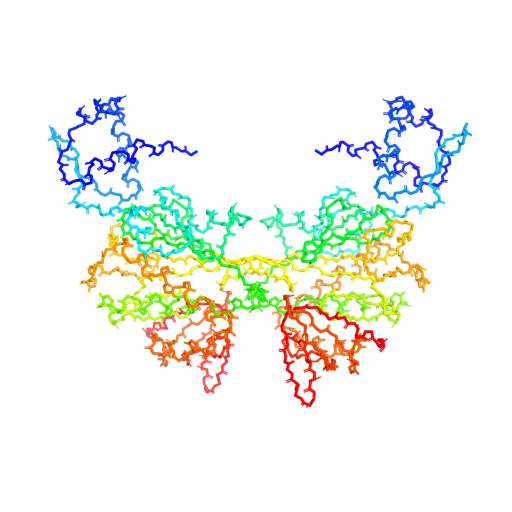 A 1 167 ? 6.055 24 23.203 1 93.5 167 ASP A C 1
ATOM 1295 O O . ASP A 1 167 ? 6.648 23 23.641 1 93.5 167 ASP A O 1
ATOM 1299 N N . ARG A 1 168 ? 4.762 24.172 23.328 1 95.75 168 ARG A N 1
ATOM 1300 C CA . ARG A 1 168 ? 3.982 23.219 24.125 1 95.75 168 ARG A CA 1
ATOM 1301 C C . ARG A 1 168 ? 3.428 22.094 23.25 1 95.75 168 ARG A C 1
ATOM 1303 O O . ARG A 1 168 ? 2.795 21.172 23.766 1 95.75 168 ARG A O 1
ATOM 1310 N N . ILE A 1 169 ? 3.711 22.141 21.984 1 97 169 ILE A N 1
ATOM 1311 C CA . ILE A 1 169 ? 3.201 21.141 21.062 1 97 169 ILE A CA 1
ATOM 1312 C C . ILE A 1 169 ? 3.914 19.812 21.312 1 97 169 ILE A C 1
ATOM 1314 O O . ILE A 1 169 ? 5.129 19.781 21.531 1 97 169 ILE A O 1
ATOM 1318 N N . LYS A 1 170 ? 3.168 18.797 21.359 1 97.69 170 LYS A N 1
ATOM 1319 C CA . LYS A 1 170 ? 3.641 17.422 21.594 1 97.69 170 LYS A CA 1
ATOM 1320 C C . LYS A 1 170 ? 3.092 16.469 20.531 1 97.69 170 LYS A C 1
ATOM 1322 O O . LYS A 1 170 ? 2.287 16.875 19.688 1 97.69 170 LYS A O 1
ATOM 1327 N N . VAL A 1 171 ? 3.623 15.234 20.547 1 97.31 171 VAL A N 1
ATOM 1328 C CA . VAL A 1 171 ? 3.15 14.211 19.625 1 97.31 171 VAL A CA 1
ATOM 1329 C C . VAL A 1 171 ? 2.365 13.148 20.391 1 97.31 171 VAL A C 1
ATOM 1331 O O . VAL A 1 171 ? 2.605 12.914 21.578 1 97.31 171 VAL A O 1
ATOM 1334 N N . LYS A 1 172 ? 1.41 12.594 19.672 1 95.06 172 LYS A N 1
ATOM 1335 C CA . LYS A 1 172 ? 0.643 11.445 20.156 1 95.06 172 LYS A CA 1
ATOM 1336 C C . LYS A 1 172 ? 0.706 10.281 19.172 1 95.06 172 LYS A C 1
ATOM 1338 O O . LYS A 1 172 ? 0.432 10.461 17.984 1 95.06 172 LYS A O 1
ATOM 1343 N N . TRP A 1 173 ? 1.016 9.148 19.734 1 93.5 173 TRP A N 1
ATOM 1344 C CA . TRP A 1 173 ? 1.106 7.945 18.906 1 93.5 173 TRP A CA 1
ATOM 1345 C C . TRP A 1 173 ? -0.262 7.559 18.359 1 93.5 173 TRP A C 1
ATOM 1347 O O . TRP A 1 173 ? -1.261 7.594 19.078 1 93.5 173 TRP A O 1
ATOM 1357 N N . PRO A 1 174 ? -0.397 7.297 17.062 1 91.12 174 PRO A N 1
ATOM 1358 C CA . PRO A 1 174 ? 0.714 7.129 16.125 1 91.12 174 PRO A CA 1
ATOM 1359 C C . PRO A 1 174 ? 0.813 8.273 15.109 1 91.12 174 PRO A C 1
ATOM 1361 O O . PRO A 1 174 ? 1.744 8.312 14.305 1 91.12 174 PRO A O 1
ATOM 1364 N N . ASN A 1 175 ? -0.056 9.242 15.133 1 93.12 175 ASN A N 1
ATOM 1365 C CA . ASN A 1 175 ? -0.108 10.086 13.945 1 93.12 175 ASN A CA 1
ATOM 1366 C C . ASN A 1 175 ? -0.685 11.461 14.258 1 93.12 175 ASN A C 1
ATOM 1368 O O . ASN A 1 175 ? -1.205 12.141 13.375 1 93.12 175 ASN A O 1
ATOM 1372 N N . ASP A 1 176 ? -0.62 11.875 15.57 1 95.69 176 ASP A N 1
ATOM 1373 C CA . ASP A 1 176 ? -1.262 13.141 15.922 1 95.69 176 ASP A CA 1
ATOM 1374 C C . ASP A 1 176 ? -0.282 14.07 16.625 1 95.69 176 ASP A C 1
ATOM 1376 O O . ASP A 1 176 ? 0.684 13.617 17.25 1 95.69 176 ASP A O 1
ATOM 1380 N N . LEU A 1 177 ? -0.593 15.305 16.5 1 97.62 177 LEU A N 1
ATOM 1381 C CA . LEU A 1 177 ? 0.012 16.328 17.328 1 97.62 177 LEU A CA 1
ATOM 1382 C C . LEU A 1 177 ? -1.014 16.922 18.297 1 97.62 177 LEU A C 1
ATOM 1384 O O . LEU A 1 177 ? -2.176 17.109 17.922 1 97.62 177 LEU A O 1
ATOM 1388 N N . TYR A 1 178 ? -0.508 17.234 19.422 1 96.38 178 TYR A N 1
ATOM 1389 C CA . TYR A 1 178 ? -1.367 17.75 20.469 1 96.38 178 TYR A CA 1
ATOM 1390 C C . TYR A 1 178 ? -0.803 19.047 21.031 1 96.38 178 TYR A C 1
ATOM 1392 O O . TYR A 1 178 ? 0.413 19.25 21.047 1 96.38 178 TYR A O 1
ATOM 1400 N N . LEU A 1 179 ? -1.688 19.859 21.406 1 95 179 LEU A N 1
ATOM 1401 C CA . LEU A 1 179 ? -1.43 21.062 22.203 1 95 179 LEU A CA 1
ATOM 1402 C C . LEU A 1 179 ? -2.379 21.141 23.391 1 95 179 LEU A C 1
ATOM 1404 O O . LEU A 1 179 ? -3.6 21.172 23.219 1 95 179 LEU A O 1
ATOM 1408 N N . ASP A 1 180 ? -1.809 21.047 24.578 1 91.69 180 ASP A N 1
ATOM 1409 C CA . ASP A 1 180 ? -2.594 21.062 25.812 1 91.69 180 ASP A CA 1
ATOM 1410 C C . ASP A 1 180 ? -3.639 19.938 25.812 1 91.69 180 ASP A C 1
ATOM 1412 O O . ASP A 1 180 ? -4.82 20.188 26.062 1 91.69 180 ASP A O 1
ATOM 1416 N N . ASP A 1 181 ? -3.256 18.766 25.375 1 91.62 181 ASP A N 1
ATOM 1417 C CA . ASP A 1 181 ? -4.016 17.531 25.406 1 91.62 181 ASP A CA 1
ATOM 1418 C C . ASP A 1 181 ? -5.207 17.594 24.453 1 91.62 181 ASP A C 1
ATOM 1420 O O . ASP A 1 181 ? -6.18 16.859 24.594 1 91.62 181 ASP A O 1
ATOM 1424 N N . LYS A 1 182 ? -5.176 18.516 23.547 1 93.69 182 LYS A N 1
ATOM 1425 C CA . LYS A 1 182 ? -6.148 18.609 22.469 1 93.69 182 LYS A CA 1
ATOM 1426 C C . LYS A 1 182 ? -5.48 18.422 21.109 1 93.69 182 LYS A C 1
ATOM 1428 O O . LYS A 1 182 ? -4.344 18.844 20.906 1 93.69 182 LYS A O 1
ATOM 1433 N N . LYS A 1 183 ? -6.215 17.844 20.25 1 94.62 183 LYS A N 1
ATOM 1434 C CA . LYS A 1 183 ? -5.645 17.547 18.938 1 94.62 183 LYS A CA 1
ATOM 1435 C C . LYS A 1 183 ? -5.406 18.812 18.125 1 94.62 183 LYS A C 1
ATOM 1437 O O . LYS A 1 183 ? -6.305 19.656 18 1 94.62 183 LYS A O 1
ATOM 1442 N N . LEU A 1 184 ? -4.27 18.938 17.625 1 96.81 184 LEU A N 1
ATOM 1443 C CA . LEU A 1 184 ? -3.865 20.094 16.828 1 96.81 184 LEU A CA 1
ATOM 1444 C C . LEU A 1 184 ? -3.689 19.719 15.367 1 96.81 184 LEU A C 1
ATOM 1446 O O . LEU A 1 184 ? -3.982 20.516 14.477 1 96.81 184 LEU A O 1
ATOM 1450 N N . ALA A 1 185 ? -3.162 18.578 15.102 1 97.62 185 ALA A N 1
ATOM 1451 C CA . ALA A 1 185 ? -2.855 18.141 13.742 1 97.62 185 ALA A CA 1
ATOM 1452 C C . ALA A 1 185 ? -2.988 16.625 13.602 1 97.62 185 ALA A C 1
ATOM 1454 O O . ALA A 1 185 ? -2.959 15.898 14.594 1 97.62 185 ALA A O 1
ATOM 1455 N N . GLY A 1 186 ? -3.215 16.203 12.391 1 96.75 186 GLY A N 1
ATOM 1456 C CA . GLY A 1 186 ? -3.258 14.797 12.031 1 96.75 186 GLY A CA 1
ATOM 1457 C C . GLY A 1 186 ? -2.41 14.469 10.812 1 96.75 186 GLY A C 1
ATOM 1458 O O . GLY A 1 186 ? -2.277 15.281 9.906 1 96.75 186 GLY A O 1
ATOM 1459 N N . ILE A 1 187 ? -1.863 13.266 10.883 1 97.25 187 ILE A N 1
ATOM 1460 C CA . ILE A 1 187 ? -1.011 12.789 9.805 1 97.25 187 ILE A CA 1
ATOM 1461 C C . ILE A 1 187 ? -1.628 11.547 9.172 1 97.25 187 ILE A C 1
ATOM 1463 O O . ILE A 1 187 ? -2.111 10.656 9.875 1 97.25 187 ILE A O 1
ATOM 1467 N N . LEU A 1 188 ? -1.702 11.516 7.902 1 96.5 188 LEU A N 1
ATOM 1468 C CA . LEU A 1 188 ? -2.203 10.367 7.156 1 96.5 188 LEU A CA 1
ATOM 1469 C C . LEU A 1 188 ? -1.17 9.891 6.141 1 96.5 188 LEU A C 1
ATOM 1471 O O . LEU A 1 188 ? -0.939 10.547 5.125 1 96.5 188 LEU A O 1
ATOM 1475 N N . VAL A 1 189 ? -0.599 8.711 6.43 1 95.94 189 VAL A N 1
ATOM 1476 C CA . VAL A 1 189 ? 0.375 8.117 5.516 1 95.94 189 VAL A CA 1
ATOM 1477 C C . VAL A 1 189 ? -0.272 6.977 4.742 1 95.94 189 VAL A C 1
ATOM 1479 O O . VAL A 1 189 ? -0.707 5.984 5.332 1 95.94 189 VAL A O 1
ATOM 1482 N N . GLU A 1 190 ? -0.344 7.148 3.455 1 95.12 190 GLU A N 1
ATOM 1483 C CA . GLU A 1 190 ? -0.882 6.121 2.564 1 95.12 190 GLU A CA 1
ATOM 1484 C C . GLU A 1 190 ? 0.215 5.512 1.696 1 95.12 190 GLU A C 1
ATOM 1486 O O . GLU A 1 190 ? 1.058 6.234 1.155 1 95.12 190 GLU A O 1
ATOM 1491 N N . LEU A 1 191 ? 0.136 4.199 1.637 1 92.88 191 LEU A N 1
ATOM 1492 C CA . LEU A 1 191 ? 1.214 3.504 0.941 1 92.88 191 LEU A CA 1
ATOM 1493 C C . LEU A 1 191 ? 0.654 2.512 -0.073 1 92.88 191 LEU A C 1
ATOM 1495 O O . LEU A 1 191 ? -0.358 1.855 0.187 1 92.88 191 LEU A O 1
ATOM 1499 N N . MET A 1 192 ? 1.329 2.467 -1.176 1 90.75 192 MET A N 1
ATOM 1500 C CA . MET A 1 192 ? 1.114 1.463 -2.213 1 90.75 192 MET A CA 1
ATOM 1501 C C . MET A 1 192 ? 2.438 0.852 -2.662 1 90.75 192 MET A C 1
ATOM 1503 O O . MET A 1 192 ? 3.414 1.57 -2.881 1 90.75 192 MET A O 1
ATOM 1507 N N . GLY A 1 193 ? 2.449 -0.491 -2.727 1 88.56 193 GLY A N 1
ATOM 1508 C CA . GLY A 1 193 ? 3.682 -1.104 -3.199 1 88.56 193 GLY A CA 1
ATOM 1509 C C . GLY A 1 193 ? 3.594 -2.615 -3.305 1 88.56 193 GLY A C 1
ATOM 1510 O O . GLY A 1 193 ? 2.6 -3.215 -2.893 1 88.56 193 GLY A O 1
ATOM 1511 N N . LYS A 1 194 ? 4.59 -3.152 -3.988 1 86.25 194 LYS A N 1
ATOM 1512 C CA . LYS A 1 194 ? 4.816 -4.59 -4.086 1 86.25 194 LYS A CA 1
ATOM 1513 C C . LYS A 1 194 ? 5.941 -5.035 -3.154 1 86.25 194 LYS A C 1
ATOM 1515 O O . LYS A 1 194 ? 6.91 -4.301 -2.951 1 86.25 194 LYS A O 1
ATOM 1520 N N . THR A 1 195 ? 5.652 -6.203 -2.533 1 78.06 195 THR A N 1
ATOM 1521 C CA . THR A 1 195 ? 6.738 -6.719 -1.706 1 78.06 195 THR A CA 1
ATOM 1522 C C . THR A 1 195 ? 8.016 -6.879 -2.527 1 78.06 195 THR A C 1
ATOM 1524 O O . THR A 1 195 ? 7.988 -7.461 -3.613 1 78.06 195 THR A O 1
ATOM 1527 N N . GLY A 1 196 ? 9.102 -6.305 -2.002 1 74 196 GLY A N 1
ATOM 1528 C CA . GLY A 1 196 ? 10.383 -6.414 -2.684 1 74 196 GLY A CA 1
ATOM 1529 C C . GLY A 1 196 ? 10.641 -5.273 -3.65 1 74 196 GLY A C 1
ATOM 1530 O O . GLY A 1 196 ? 11.734 -5.164 -4.215 1 74 196 GLY A O 1
ATOM 1531 N N . ASP A 1 197 ? 9.648 -4.523 -3.92 1 81.94 197 ASP A N 1
ATOM 1532 C CA . ASP A 1 197 ? 9.781 -3.342 -4.77 1 81.94 197 ASP A CA 1
ATOM 1533 C C . ASP A 1 197 ? 9.703 -2.061 -3.941 1 81.94 197 ASP A C 1
ATOM 1535 O O . ASP A 1 197 ? 9.445 -2.105 -2.738 1 81.94 197 ASP A O 1
ATOM 1539 N N . ALA A 1 198 ? 10 -0.972 -4.699 1 85.25 198 ALA A N 1
ATOM 1540 C CA . ALA A 1 198 ? 9.859 0.333 -4.059 1 85.25 198 ALA A CA 1
ATOM 1541 C C . ALA A 1 198 ? 8.406 0.594 -3.67 1 85.25 198 ALA A C 1
ATOM 1543 O O . ALA A 1 198 ? 7.48 0.063 -4.293 1 85.25 198 ALA A O 1
ATOM 1544 N N . ALA A 1 199 ? 8.234 1.345 -2.635 1 90.62 199 ALA A N 1
ATOM 1545 C CA . ALA A 1 199 ? 6.906 1.75 -2.182 1 90.62 199 ALA A CA 1
ATOM 1546 C C . ALA A 1 199 ? 6.625 3.207 -2.539 1 90.62 199 ALA A C 1
ATOM 1548 O O . ALA A 1 199 ? 7.512 4.059 -2.443 1 90.62 199 ALA A O 1
ATOM 1549 N N . GLN A 1 200 ? 5.414 3.434 -3.021 1 94.5 200 GLN A N 1
ATOM 1550 C CA . GLN A 1 200 ? 4.918 4.789 -3.232 1 94.5 200 GLN A CA 1
ATOM 1551 C C . GLN A 1 200 ? 4.152 5.289 -2.01 1 94.5 200 GLN A C 1
ATOM 1553 O O . GLN A 1 200 ? 3.146 4.699 -1.616 1 94.5 200 GLN A O 1
ATOM 1558 N N . ILE A 1 201 ? 4.617 6.434 -1.47 1 96.69 201 ILE A N 1
ATOM 1559 C CA . ILE A 1 201 ? 4.047 6.941 -0.228 1 96.69 201 ILE A CA 1
ATOM 1560 C C . ILE A 1 201 ? 3.477 8.344 -0.456 1 96.69 201 ILE A C 1
ATOM 1562 O O . ILE A 1 201 ? 4.105 9.18 -1.108 1 96.69 201 ILE A O 1
ATOM 1566 N N . VAL A 1 202 ? 2.273 8.555 0.003 1 97.88 202 VAL A N 1
ATOM 1567 C CA . VAL A 1 202 ? 1.702 9.891 0.1 1 97.88 202 VAL A CA 1
ATOM 1568 C C . VAL A 1 202 ? 1.492 10.258 1.566 1 97.88 202 VAL A C 1
ATOM 1570 O O . VAL A 1 202 ? 0.76 9.578 2.285 1 97.88 202 VAL A O 1
ATOM 1573 N N . ILE A 1 203 ? 2.141 11.336 1.956 1 98.19 203 ILE A N 1
ATOM 1574 C CA . ILE A 1 203 ? 2.098 11.82 3.33 1 98.19 203 ILE A CA 1
ATOM 1575 C C . ILE A 1 203 ? 1.191 13.047 3.412 1 98.19 203 ILE A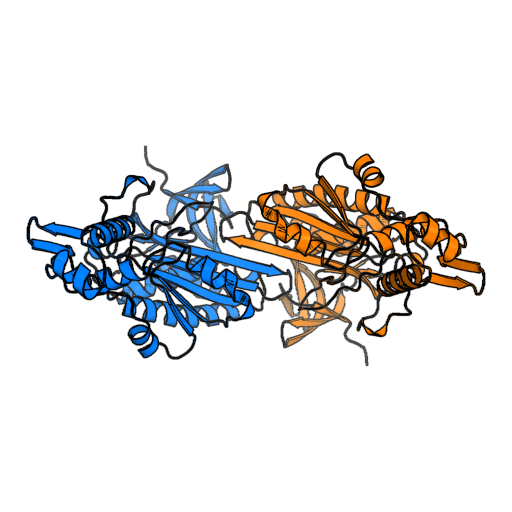 C 1
ATOM 1577 O O . ILE A 1 203 ? 1.528 14.117 2.891 1 98.19 203 ILE A O 1
ATOM 1581 N N . GLY A 1 204 ? 0.144 12.883 4.113 1 98.31 204 GLY A N 1
ATOM 1582 C CA . GLY A 1 204 ? -0.76 14 4.336 1 98.31 204 GLY A CA 1
ATOM 1583 C C . GLY A 1 204 ? -0.703 14.539 5.75 1 98.31 204 GLY A C 1
ATOM 1584 O O . GLY A 1 204 ? -0.526 13.781 6.707 1 98.31 204 GLY A O 1
ATOM 1585 N N . ALA A 1 205 ? -0.922 15.812 5.883 1 98.38 205 ALA A N 1
ATOM 1586 C CA . ALA A 1 205 ? -1.009 16.469 7.188 1 98.38 205 ALA A CA 1
ATOM 1587 C C . ALA A 1 205 ? -2.076 17.562 7.188 1 98.38 205 ALA A C 1
ATOM 1589 O O . ALA A 1 205 ? -2.17 18.344 6.246 1 98.38 205 ALA A O 1
ATOM 1590 N N . GLY A 1 206 ? -2.9 17.531 8.148 1 98.19 206 GLY A N 1
ATOM 1591 C CA . GLY A 1 206 ? -3.807 18.625 8.484 1 98.19 206 GLY A CA 1
ATOM 1592 C C . GLY A 1 206 ? -3.455 19.312 9.789 1 98.19 206 GLY A C 1
ATOM 1593 O O . GLY A 1 206 ? -3.348 18.672 10.828 1 98.19 206 GLY A O 1
ATOM 1594 N N . ILE A 1 207 ? -3.281 20.609 9.734 1 98.12 207 ILE A N 1
ATOM 1595 C CA . ILE A 1 207 ? -2.902 21.375 10.914 1 98.12 207 ILE A CA 1
ATOM 1596 C C . ILE A 1 207 ? -3.943 22.453 11.188 1 98.12 207 ILE A C 1
ATOM 1598 O O . ILE A 1 207 ? -4.227 23.281 10.32 1 98.12 207 ILE A O 1
ATOM 1602 N N . ASN A 1 208 ? -4.438 22.438 12.383 1 96.44 208 ASN A N 1
ATOM 1603 C CA . ASN A 1 208 ? -5.391 23.469 12.789 1 96.44 208 ASN A CA 1
ATOM 1604 C C . ASN A 1 208 ? -4.695 24.797 13.062 1 96.44 208 ASN A C 1
ATOM 1606 O O . ASN A 1 208 ? -3.865 24.891 13.961 1 96.44 208 ASN A O 1
ATOM 1610 N N . ILE A 1 209 ? -5.129 25.781 12.312 1 95.56 209 ILE A N 1
ATOM 1611 C CA . ILE A 1 209 ? -4.449 27.062 12.461 1 95.56 209 ILE A CA 1
ATOM 1612 C C . ILE A 1 209 ? -5.438 28.109 12.961 1 95.56 209 ILE A C 1
ATOM 1614 O O . ILE A 1 209 ? -5.176 28.781 13.961 1 95.56 209 ILE A O 1
ATOM 1618 N N . ALA A 1 210 ? -6.633 28.172 12.289 1 91.19 210 ALA A N 1
ATOM 1619 C CA . ALA A 1 210 ? -7.539 29.266 12.648 1 91.19 210 ALA A CA 1
ATOM 1620 C C . ALA A 1 210 ? -9 28.828 12.523 1 91.19 210 ALA A C 1
ATOM 1622 O O . ALA A 1 210 ? -9.898 29.672 12.453 1 91.19 210 ALA A O 1
ATOM 1623 N N . MET A 1 211 ? -9.273 27.625 12.523 1 83.56 211 MET A N 1
ATOM 1624 C CA . MET A 1 211 ? -10.641 27.141 12.352 1 83.56 211 MET A CA 1
ATOM 1625 C C . MET A 1 211 ? -11.5 27.516 13.555 1 83.56 211 MET A C 1
ATOM 1627 O O . MET A 1 211 ? -11.023 27.484 14.695 1 83.56 211 MET A O 1
ATOM 1631 N N . ASP A 1 212 ? -12.727 27.906 13.18 1 77.75 212 ASP A N 1
ATOM 1632 C CA . ASP A 1 212 ? -13.656 28.328 14.227 1 77.75 212 ASP A CA 1
ATOM 1633 C C . ASP A 1 212 ? -14.398 27.125 14.805 1 77.75 212 ASP A C 1
ATOM 1635 O O . ASP A 1 212 ? -14.5 26.078 14.156 1 77.75 212 ASP A O 1
ATOM 1639 N N . HIS A 1 213 ? -14.781 27.219 16 1 67 213 HIS A N 1
ATOM 1640 C CA . HIS A 1 213 ? -15.477 26.141 16.703 1 67 213 HIS A CA 1
ATOM 1641 C C . HIS A 1 213 ? -16.938 26.062 16.266 1 67 213 HIS A C 1
ATOM 1643 O O . HIS A 1 213 ? -17.625 25.078 16.578 1 67 213 HIS A O 1
ATOM 1649 N N . LYS A 1 214 ? -17.531 26.938 15.695 1 60.09 214 LYS A N 1
ATOM 1650 C CA . LYS A 1 214 ? -18.969 26.969 15.438 1 60.09 214 LYS A CA 1
ATOM 1651 C C . LYS A 1 214 ? -19.406 25.734 14.648 1 60.09 214 LYS A C 1
ATOM 1653 O O . LYS A 1 214 ? -20.531 25.266 14.805 1 60.09 214 LYS A O 1
ATOM 1658 N N . GLY A 1 215 ? -18.656 25.125 13.906 1 55.62 215 GLY A N 1
ATOM 1659 C CA . GLY A 1 215 ? -19.094 24.047 13.023 1 55.62 215 GLY A CA 1
ATOM 1660 C C . GLY A 1 215 ? -18.781 22.672 13.562 1 55.62 215 GLY A C 1
ATOM 1661 O O . GLY A 1 215 ? -18.641 21.719 12.797 1 55.62 215 GLY A O 1
ATOM 1662 N N . LYS A 1 216 ? -18.969 22.531 15.016 1 55.59 216 LYS A N 1
ATOM 1663 C CA . LYS A 1 216 ? -18.484 21.484 15.898 1 55.59 216 LYS A CA 1
ATOM 1664 C C . LYS A 1 216 ? -19.188 20.156 15.617 1 55.59 216 LYS A C 1
ATOM 1666 O O . LYS A 1 216 ? -18.734 19.109 16.078 1 55.59 216 LYS A O 1
ATOM 1671 N N . GLU A 1 217 ? -20.234 20.219 15.008 1 58.59 217 GLU A N 1
ATOM 1672 C CA . GLU A 1 217 ? -21.094 19.047 15.156 1 58.59 217 GLU A CA 1
ATOM 1673 C C . GLU A 1 217 ? -20.469 17.812 14.516 1 58.59 217 GLU A C 1
ATOM 1675 O O . GLU A 1 217 ? -20.75 16.688 14.922 1 58.59 217 GLU A O 1
ATOM 1680 N N . SER A 1 218 ? -19.297 18.094 13.734 1 66.12 218 SER A N 1
ATOM 1681 C CA . SER A 1 218 ? -18.938 16.891 13 1 66.12 218 SER A CA 1
ATOM 1682 C C . SER A 1 218 ? -17.656 16.281 13.531 1 66.12 218 SER A C 1
ATOM 1684 O O . SER A 1 218 ? -17.297 15.156 13.18 1 66.12 218 SER A O 1
ATOM 1686 N N . ILE A 1 219 ? -17.078 17.047 14.602 1 77.69 219 ILE A N 1
ATOM 1687 C CA . ILE A 1 219 ? -15.828 16.5 15.102 1 77.69 219 ILE A CA 1
ATOM 1688 C C . ILE A 1 219 ? -16.031 15.953 16.516 1 77.69 219 ILE A C 1
ATOM 1690 O O . ILE A 1 219 ? -16.328 16.703 17.438 1 77.69 219 ILE A O 1
ATOM 1694 N N . ASN A 1 220 ? -15.836 14.672 16.688 1 74.94 220 ASN A N 1
ATOM 1695 C CA . ASN A 1 220 ? -16.172 13.945 17.906 1 74.94 220 ASN A CA 1
ATOM 1696 C C . ASN A 1 220 ? -14.992 13.922 18.875 1 74.94 220 ASN A C 1
ATOM 1698 O O . ASN A 1 220 ? -14.984 13.141 19.828 1 74.94 220 ASN A O 1
ATOM 1702 N N . GLN A 1 221 ? -14 14.758 18.703 1 82.19 221 GLN A N 1
ATOM 1703 C CA . GLN A 1 221 ? -12.859 14.797 19.609 1 82.19 221 GLN A CA 1
ATOM 1704 C C . GLN A 1 221 ? -12.453 16.234 19.922 1 82.19 221 GLN A C 1
ATOM 1706 O O . GLN A 1 221 ? -12.766 17.156 19.156 1 82.19 221 GLN A O 1
ATOM 1711 N N . GLN A 1 222 ? -11.773 16.406 21.078 1 88.81 222 GLN A N 1
ATOM 1712 C CA . GLN A 1 222 ? -11.281 17.734 21.438 1 88.81 222 GLN A CA 1
ATOM 1713 C C . GLN A 1 222 ? -10.141 18.156 20.5 1 88.81 222 GLN A C 1
ATOM 1715 O O . GLN A 1 222 ? -9.258 17.359 20.203 1 88.81 222 GLN A O 1
ATOM 1720 N N . TRP A 1 223 ? -10.289 19.344 20.062 1 92.25 223 TRP A N 1
ATOM 1721 C CA . TRP A 1 223 ? -9.258 19.859 19.172 1 92.25 223 TRP A CA 1
ATOM 1722 C C . TRP A 1 223 ? -8.93 21.312 19.516 1 92.25 223 TRP A C 1
ATOM 1724 O O . TRP A 1 223 ? -9.648 21.953 20.281 1 92.25 223 TRP A O 1
ATOM 1734 N N . ILE A 1 224 ? -7.793 21.781 19.109 1 93.44 224 ILE A N 1
ATOM 1735 C CA . ILE A 1 224 ? -7.309 23.156 19.297 1 93.44 224 ILE A CA 1
ATOM 1736 C C . ILE A 1 224 ? -6.625 23.641 18.016 1 93.44 224 ILE A C 1
ATOM 1738 O O . ILE A 1 224 ? -6.285 22.844 17.141 1 93.44 224 ILE A O 1
ATOM 1742 N N . ASN A 1 225 ? -6.598 24.922 17.844 1 94.31 225 ASN A N 1
ATOM 1743 C CA . ASN A 1 225 ? -5.84 25.484 16.734 1 94.31 225 ASN A CA 1
ATOM 1744 C C . ASN A 1 225 ? -4.762 26.453 17.219 1 94.31 225 ASN A C 1
ATOM 1746 O O . ASN A 1 225 ? -4.707 26.781 18.406 1 94.31 225 ASN A O 1
ATOM 1750 N N . LEU A 1 226 ? -3.865 26.812 16.406 1 95.38 226 LEU A N 1
ATOM 1751 C CA . LEU A 1 226 ? -2.715 27.641 16.781 1 95.38 226 LEU A CA 1
ATOM 1752 C C . LEU A 1 226 ? -3.156 29.016 17.25 1 95.38 226 LEU A C 1
ATOM 1754 O O . LEU A 1 226 ? -2.641 29.547 18.234 1 95.38 226 LEU A O 1
ATOM 1758 N N . GLN A 1 227 ? -4.082 29.547 16.594 1 92.56 227 GLN A N 1
ATOM 1759 C CA . GLN A 1 227 ? -4.547 30.891 16.938 1 92.56 227 GLN A CA 1
ATOM 1760 C C . GLN A 1 227 ? -5.125 30.922 18.359 1 92.56 227 GLN A C 1
ATOM 1762 O O . GLN A 1 227 ? -4.867 31.859 19.109 1 92.56 227 GLN A O 1
ATOM 1767 N N . GLN A 1 228 ? -5.887 29.922 18.641 1 90.56 228 GLN A N 1
ATOM 1768 C CA . GLN A 1 228 ? -6.465 29.812 19.969 1 90.56 228 GLN A CA 1
ATOM 1769 C C . GLN A 1 228 ? -5.375 29.734 21.031 1 90.56 228 GLN A C 1
ATOM 1771 O O . GLN A 1 228 ? -5.574 30.156 22.172 1 90.56 228 GLN A O 1
ATOM 1776 N N . ALA A 1 229 ? -4.289 29.234 20.656 1 91.06 229 ALA A N 1
ATOM 1777 C CA . ALA A 1 229 ? -3.172 29.094 21.578 1 91.06 229 ALA A CA 1
ATOM 1778 C C . ALA A 1 229 ? -2.281 30.328 21.562 1 91.06 229 ALA A C 1
ATOM 1780 O O . ALA A 1 229 ? -1.229 30.359 22.203 1 91.06 229 ALA A O 1
ATOM 1781 N N . GLY A 1 230 ? -2.645 31.328 20.797 1 91.31 230 GLY A N 1
ATOM 1782 C CA . GLY A 1 230 ? -1.92 32.594 20.734 1 91.31 230 GLY A CA 1
ATOM 1783 C C . GLY A 1 230 ? -0.75 32.562 19.781 1 91.31 230 GLY A C 1
ATOM 1784 O O . GLY A 1 230 ? 0.152 33.406 19.859 1 91.31 230 GLY A O 1
ATOM 1785 N N . ILE A 1 231 ? -0.768 31.625 18.938 1 92.19 231 ILE A N 1
ATOM 1786 C CA . ILE A 1 231 ? 0.325 31.484 17.984 1 92.19 231 ILE A CA 1
ATOM 1787 C C . ILE A 1 231 ? -0.141 31.922 16.594 1 92.19 231 ILE A C 1
ATOM 1789 O O . ILE A 1 231 ? -1.087 31.359 16.047 1 92.19 231 ILE A O 1
ATOM 1793 N N . GLU A 1 232 ? 0.534 32.938 16.094 1 92 232 GLU A N 1
ATOM 1794 C CA . GLU A 1 232 ? 0.23 33.406 14.742 1 92 232 GLU A CA 1
ATOM 1795 C C . GLU A 1 232 ? 1.242 32.906 13.727 1 92 232 GLU A C 1
ATOM 1797 O O . GLU A 1 232 ? 2.451 32.938 13.969 1 92 232 GLU A O 1
ATOM 1802 N N . VAL A 1 233 ? 0.685 32.375 12.656 1 93.5 233 VAL A N 1
ATOM 1803 C CA . VAL A 1 233 ? 1.591 31.859 11.641 1 93.5 233 VAL A CA 1
ATOM 1804 C C . VAL A 1 233 ? 1.135 32.312 10.258 1 93.5 233 VAL A C 1
ATOM 1806 O O . VAL A 1 233 ? -0.041 32.625 10.062 1 93.5 233 VAL A O 1
ATOM 1809 N N . ASP A 1 234 ? 2.125 32.5 9.375 1 94.62 234 ASP A N 1
ATOM 1810 C CA . ASP A 1 234 ? 1.873 32.625 7.938 1 94.62 234 ASP A CA 1
ATOM 1811 C C . ASP A 1 234 ? 1.775 31.25 7.285 1 94.62 234 ASP A C 1
ATOM 1813 O O . ASP A 1 234 ? 2.754 30.5 7.258 1 94.62 234 ASP A O 1
ATOM 1817 N N . ARG A 1 235 ? 0.63 30.906 6.73 1 96.06 235 ARG A N 1
ATOM 1818 C CA . ARG A 1 235 ? 0.387 29.578 6.211 1 96.06 235 ARG A CA 1
ATOM 1819 C C . ARG A 1 235 ? 1.359 29.234 5.082 1 96.06 235 ARG A C 1
ATOM 1821 O O . ARG A 1 235 ? 1.765 28.078 4.926 1 96.06 235 ARG A O 1
ATOM 1828 N N . ASN A 1 236 ? 1.683 30.234 4.258 1 96.56 236 ASN A N 1
ATOM 1829 C CA . ASN A 1 236 ? 2.633 30 3.18 1 96.56 236 ASN A CA 1
ATOM 1830 C C . ASN A 1 236 ? 4.023 29.672 3.717 1 96.56 236 ASN A C 1
ATOM 1832 O O . ASN A 1 236 ? 4.66 28.719 3.264 1 96.56 236 ASN A O 1
ATOM 1836 N N . LYS A 1 237 ? 4.434 30.453 4.668 1 95.75 237 LYS A N 1
ATOM 1837 C CA . LYS A 1 237 ? 5.742 30.219 5.27 1 95.75 237 LYS A CA 1
ATOM 1838 C C . LYS A 1 237 ? 5.777 28.875 6.008 1 95.75 237 LYS A C 1
ATOM 1840 O O . LYS A 1 237 ? 6.781 28.156 5.961 1 95.75 237 LYS A O 1
ATOM 1845 N N . LEU A 1 238 ? 4.715 28.641 6.703 1 97.31 238 LEU A N 1
ATOM 1846 C CA . LEU A 1 238 ? 4.629 27.375 7.426 1 97.31 238 LEU A CA 1
ATOM 1847 C C . LEU A 1 238 ? 4.723 26.188 6.465 1 97.31 238 LEU A C 1
ATOM 1849 O O . LEU A 1 238 ? 5.441 25.219 6.73 1 97.31 238 LEU A O 1
ATOM 1853 N N . ALA A 1 239 ? 4.004 26.25 5.344 1 97.75 239 ALA A N 1
ATOM 1854 C CA . ALA A 1 239 ? 4.062 25.203 4.328 1 97.75 239 ALA A CA 1
ATOM 1855 C C . ALA A 1 239 ? 5.492 24.984 3.844 1 97.75 239 ALA A C 1
ATOM 1857 O O . ALA A 1 239 ? 5.961 23.844 3.752 1 97.75 239 ALA A O 1
ATOM 1858 N N . VAL A 1 240 ? 6.168 26.094 3.596 1 97.25 240 VAL A N 1
ATOM 1859 C CA . VAL A 1 240 ? 7.539 26.047 3.104 1 97.25 240 VAL A CA 1
ATOM 1860 C C . VAL A 1 240 ? 8.43 25.344 4.125 1 97.25 240 VAL A C 1
ATOM 1862 O O . VAL A 1 240 ? 9.164 24.406 3.783 1 97.25 240 VAL A O 1
ATOM 1865 N N . GLU A 1 241 ? 8.312 25.766 5.355 1 97.56 241 GLU A N 1
ATOM 1866 C CA . GLU A 1 241 ? 9.18 25.219 6.395 1 97.56 241 GLU A CA 1
ATOM 1867 C C . GLU A 1 241 ? 8.922 23.719 6.594 1 97.56 241 GLU A C 1
ATOM 1869 O O . GLU A 1 241 ? 9.867 22.938 6.742 1 97.56 241 GLU A O 1
ATOM 1874 N N . ILE A 1 242 ? 7.711 23.328 6.59 1 98.25 242 ILE A N 1
ATOM 1875 C CA . ILE A 1 242 ? 7.359 21.922 6.781 1 98.25 242 ILE A CA 1
ATOM 1876 C C . ILE A 1 242 ? 7.879 21.109 5.605 1 98.25 242 ILE A C 1
ATOM 1878 O O . ILE A 1 242 ? 8.492 20.047 5.801 1 98.25 242 ILE A O 1
ATOM 1882 N N . ILE A 1 243 ? 7.672 21.594 4.395 1 98 243 ILE A N 1
ATOM 1883 C CA . ILE A 1 243 ? 8.086 20.859 3.199 1 98 243 ILE A CA 1
ATOM 1884 C C . ILE A 1 243 ? 9.602 20.688 3.199 1 98 243 ILE A C 1
ATOM 1886 O O . ILE A 1 243 ? 10.109 19.594 2.969 1 98 243 ILE A O 1
ATOM 1890 N N . LEU A 1 244 ? 10.312 21.75 3.494 1 97.38 244 LEU A N 1
ATOM 1891 C CA . LEU A 1 244 ? 11.773 21.703 3.504 1 97.38 244 LEU A CA 1
ATOM 1892 C C . LEU A 1 244 ? 12.273 20.703 4.539 1 97.38 244 LEU A C 1
ATOM 1894 O O . LEU A 1 244 ? 13.141 19.875 4.234 1 97.38 244 LEU A O 1
ATOM 1898 N N . GLU A 1 245 ? 11.75 20.797 5.68 1 98.06 245 GLU A N 1
ATOM 1899 C CA . GLU A 1 245 ? 12.227 19.938 6.762 1 98.06 245 GLU A CA 1
ATOM 1900 C C . GLU A 1 245 ? 11.828 18.484 6.535 1 98.06 245 GLU A C 1
ATOM 1902 O O . GLU A 1 245 ? 12.57 17.578 6.883 1 98.06 245 GLU A O 1
ATOM 1907 N N . LEU A 1 246 ? 10.648 18.25 5.977 1 98.06 246 LEU A N 1
ATOM 1908 C CA . LEU A 1 246 ? 10.227 16.891 5.668 1 98.06 246 LEU A CA 1
ATOM 1909 C C . LEU A 1 246 ? 11.117 16.281 4.598 1 98.06 246 LEU A C 1
ATOM 1911 O O . LEU A 1 246 ? 11.5 15.109 4.695 1 98.06 246 LEU A O 1
ATOM 1915 N N . ARG A 1 247 ? 11.422 17.047 3.551 1 97.12 247 ARG A N 1
ATOM 1916 C CA . ARG A 1 247 ? 12.312 16.531 2.512 1 97.12 247 ARG A CA 1
ATOM 1917 C C . ARG A 1 247 ? 13.648 16.094 3.104 1 97.12 247 ARG A C 1
ATOM 1919 O O . ARG A 1 247 ? 14.141 15.008 2.781 1 97.12 247 ARG A O 1
ATOM 1926 N N . LYS A 1 248 ? 14.141 16.891 3.986 1 97 248 LYS A N 1
ATOM 1927 C CA . LYS A 1 248 ? 15.398 16.562 4.652 1 97 248 LYS A CA 1
ATOM 1928 C C . LYS A 1 248 ? 15.242 15.312 5.52 1 97 248 LYS A C 1
ATOM 1930 O O . LYS A 1 248 ? 16.078 14.406 5.469 1 97 248 LYS A O 1
ATOM 1935 N N . ALA A 1 249 ? 14.25 15.297 6.289 1 98 249 ALA A N 1
ATOM 1936 C CA . ALA A 1 249 ? 14.008 14.203 7.223 1 98 249 ALA A CA 1
ATOM 1937 C C . ALA A 1 249 ? 13.773 12.891 6.477 1 98 249 ALA A C 1
ATOM 1939 O O . ALA A 1 249 ? 14.188 11.828 6.941 1 98 249 ALA A O 1
ATOM 1940 N N . LEU A 1 250 ? 13.102 12.938 5.348 1 96.88 250 LEU A N 1
ATOM 1941 C CA . LEU A 1 250 ? 12.766 11.727 4.598 1 96.88 250 LEU A CA 1
ATOM 1942 C C . LEU A 1 250 ? 14.016 11.125 3.961 1 96.88 250 LEU A C 1
ATOM 1944 O O . LEU A 1 250 ? 14.125 9.898 3.85 1 96.88 250 LEU A O 1
ATOM 1948 N N . ILE A 1 251 ? 14.914 11.977 3.582 1 95.62 251 ILE A N 1
ATOM 1949 C CA . ILE A 1 251 ? 16.203 11.477 3.117 1 95.62 251 ILE A CA 1
ATOM 1950 C C . ILE A 1 251 ? 16.906 10.727 4.246 1 95.62 251 ILE A C 1
ATOM 1952 O O . ILE A 1 251 ? 17.406 9.617 4.047 1 95.62 251 ILE A O 1
ATOM 1956 N N . GLN A 1 252 ? 16.922 11.32 5.383 1 95.69 252 GLN A N 1
ATOM 1957 C CA . GLN A 1 252 ? 17.531 10.688 6.551 1 95.69 252 GLN A CA 1
ATOM 1958 C C . GLN A 1 252 ? 16.812 9.391 6.906 1 95.69 252 GLN A C 1
ATOM 1960 O O . GLN A 1 252 ? 17.453 8.383 7.215 1 95.69 252 GLN A O 1
ATOM 1965 N N . PHE A 1 253 ? 15.547 9.375 6.844 1 94.44 253 PHE A N 1
ATOM 1966 C CA . PHE A 1 253 ? 14.727 8.211 7.18 1 94.44 253 PHE A CA 1
ATOM 1967 C C . PHE A 1 253 ? 15 7.062 6.215 1 94.44 253 PHE A C 1
ATOM 1969 O O . PHE A 1 253 ? 15.039 5.902 6.625 1 94.44 253 PHE A O 1
ATOM 1976 N N . GLU A 1 254 ? 15.141 7.348 4.992 1 88.5 254 GLU A N 1
ATOM 1977 C CA . GLU A 1 254 ? 15.461 6.328 4 1 88.5 254 GLU A CA 1
ATOM 1978 C C . GLU A 1 254 ? 16.781 5.645 4.312 1 88.5 254 GLU A C 1
ATOM 1980 O O . GLU A 1 254 ? 16.938 4.445 4.082 1 88.5 254 GLU A O 1
ATOM 1985 N N . ASN A 1 255 ? 17.625 6.406 4.859 1 85.56 255 ASN A N 1
ATOM 1986 C CA . ASN A 1 255 ? 18.984 5.914 5.09 1 85.56 255 ASN A CA 1
ATOM 1987 C C . ASN A 1 255 ? 19.109 5.242 6.453 1 85.56 255 ASN A C 1
ATOM 1989 O O . ASN A 1 255 ? 19.844 4.258 6.598 1 85.56 255 ASN A O 1
ATOM 1993 N N . GLU A 1 256 ? 18.391 5.781 7.43 1 87.75 256 GLU A N 1
ATOM 1994 C CA . GLU A 1 256 ? 18.672 5.395 8.805 1 87.75 256 GLU A CA 1
ATOM 1995 C C . GLU A 1 256 ? 17.453 4.75 9.469 1 87.75 256 GLU A C 1
ATOM 1997 O O . GLU A 1 256 ? 17.562 4.168 10.547 1 87.75 256 GLU A O 1
ATOM 2002 N N . GLY A 1 257 ? 16.406 4.836 8.844 1 87.31 257 GLY A N 1
ATOM 2003 C CA . GLY A 1 257 ? 15.18 4.367 9.484 1 87.31 257 GLY A CA 1
ATOM 2004 C C . GLY A 1 257 ? 14.742 5.242 10.641 1 87.31 257 GLY A C 1
ATOM 2005 O O . GLY A 1 257 ? 15.141 6.402 10.734 1 87.31 257 GLY A O 1
ATOM 2006 N N . LEU A 1 258 ? 13.859 4.672 11.453 1 92 258 LEU A N 1
ATOM 2007 C CA . LEU A 1 258 ? 13.266 5.414 12.562 1 92 258 LEU A CA 1
ATOM 2008 C C . LEU A 1 258 ? 14.273 5.625 13.68 1 92 258 LEU A C 1
ATOM 2010 O O . LEU A 1 258 ? 14.109 6.523 14.508 1 92 258 LEU A O 1
ATOM 2014 N N . SER A 1 259 ? 15.289 4.844 13.719 1 90.56 259 SER A N 1
ATOM 2015 C CA . SER A 1 259 ? 16.203 4.789 14.844 1 90.56 259 SER A CA 1
ATOM 2016 C C . SER A 1 259 ? 16.797 6.164 15.148 1 90.56 259 SER A C 1
ATOM 2018 O O . SER A 1 259 ? 16.953 6.535 16.312 1 90.56 259 SER A O 1
ATOM 2020 N N . SER A 1 260 ? 17.047 6.918 14.164 1 93.25 260 SER A N 1
ATOM 2021 C CA . SER A 1 260 ? 17.688 8.219 14.344 1 93.25 260 SER A CA 1
ATOM 2022 C C . SER A 1 260 ? 16.688 9.258 14.844 1 93.25 260 SER A C 1
ATOM 2024 O O . SER A 1 260 ? 17.062 10.367 15.211 1 93.25 260 SER A O 1
ATOM 2026 N N . PHE A 1 261 ? 15.422 8.953 14.922 1 96.81 261 PHE A N 1
ATOM 2027 C CA . PHE A 1 261 ? 14.383 9.906 15.289 1 96.81 261 PHE A CA 1
ATOM 2028 C C . PHE A 1 261 ? 13.789 9.562 16.656 1 96.81 261 PHE A C 1
ATOM 2030 O O . PHE A 1 261 ? 13.078 10.375 17.25 1 96.81 261 PHE A O 1
ATOM 2037 N N . VAL A 1 262 ? 14.125 8.43 17.203 1 95.94 262 VAL A N 1
ATOM 2038 C CA . VAL A 1 262 ? 13.469 7.895 18.391 1 95.94 262 VAL A CA 1
ATOM 2039 C C . VAL A 1 262 ? 13.688 8.836 19.578 1 95.94 262 VAL A C 1
ATOM 2041 O O . VAL A 1 262 ? 12.75 9.141 20.312 1 95.94 262 VAL A O 1
ATOM 2044 N N . SER A 1 263 ? 14.906 9.289 19.734 1 96.31 263 SER A N 1
ATOM 2045 C CA . SER A 1 263 ? 15.195 10.195 20.844 1 96.31 263 SER A CA 1
ATOM 2046 C C . SER A 1 263 ? 14.375 11.477 20.734 1 96.31 263 SER A C 1
ATOM 2048 O O . SER A 1 263 ? 13.93 12.016 21.75 1 96.31 263 SER A O 1
ATOM 2050 N N . ARG A 1 264 ? 14.203 11.969 19.562 1 96.88 264 ARG A N 1
ATOM 2051 C CA . ARG A 1 264 ? 13.414 13.172 19.312 1 96.88 264 ARG A CA 1
ATOM 2052 C C . ARG A 1 264 ? 11.945 12.945 19.672 1 96.88 264 ARG A C 1
ATOM 2054 O O . ARG A 1 264 ? 11.281 13.844 20.188 1 96.88 264 ARG A O 1
ATOM 2061 N N . TRP A 1 265 ? 11.477 11.758 19.453 1 96.81 265 TRP A N 1
ATOM 2062 C CA . TRP A 1 265 ? 10.109 11.414 19.828 1 96.81 265 TRP A CA 1
ATOM 2063 C C . TRP A 1 265 ? 9.93 11.516 21.344 1 96.81 265 TRP A C 1
ATOM 2065 O O . TRP A 1 265 ? 8.938 12.078 21.812 1 96.81 265 TRP A O 1
ATOM 2075 N N . PHE A 1 266 ? 10.875 11.062 22.078 1 96.06 266 PHE A N 1
ATOM 2076 C CA . PHE A 1 266 ? 10.789 11.031 23.531 1 96.06 266 PHE A CA 1
ATOM 2077 C C . PHE A 1 266 ? 10.719 12.445 24.094 1 96.06 266 PHE A C 1
ATOM 2079 O O . PHE A 1 266 ? 10.031 12.695 25.094 1 96.06 266 PHE A O 1
ATOM 2086 N N . GLU A 1 267 ? 11.352 13.297 23.438 1 95.94 267 GLU A N 1
ATOM 2087 C CA . GLU A 1 267 ? 11.352 14.688 23.875 1 95.94 267 GLU A CA 1
ATOM 2088 C C . GLU A 1 267 ? 9.984 15.328 23.672 1 95.94 267 GLU A C 1
ATOM 2090 O O . GLU A 1 267 ? 9.641 16.312 24.328 1 95.94 267 GLU A O 1
ATOM 2095 N N . LEU A 1 268 ? 9.195 14.734 22.797 1 97.25 268 LEU A N 1
ATOM 2096 C CA . LEU A 1 268 ? 7.949 15.367 22.391 1 97.25 268 LEU A CA 1
ATOM 2097 C C . LEU A 1 268 ? 6.746 14.562 22.859 1 97.25 268 LEU A C 1
ATOM 2099 O O . LEU A 1 268 ? 5.609 15.031 22.781 1 97.25 268 LEU A O 1
ATOM 2103 N N . ASP A 1 269 ? 6.922 13.398 23.406 1 95.56 269 ASP A N 1
ATOM 2104 C CA . ASP A 1 269 ? 5.867 12.422 23.672 1 95.56 269 ASP A CA 1
ATOM 2105 C C . ASP A 1 269 ? 4.887 12.953 24.719 1 95.56 269 ASP A C 1
ATOM 2107 O O . ASP A 1 269 ? 5.25 13.156 25.875 1 95.56 269 ASP A O 1
ATOM 2111 N N . ASN A 1 270 ? 3.689 13.078 24.281 1 91.94 270 ASN A N 1
ATOM 2112 C CA . ASN A 1 270 ? 2.641 13.648 25.125 1 91.94 270 ASN A CA 1
ATOM 2113 C C . ASN A 1 270 ? 2.137 12.633 26.156 1 91.94 270 ASN A C 1
ATOM 2115 O O . ASN A 1 270 ? 1.469 13.008 27.125 1 91.94 270 ASN A O 1
ATOM 2119 N N . PHE A 1 271 ? 2.477 11.375 26.016 1 91.94 271 PHE A N 1
ATOM 2120 C CA . PHE A 1 271 ? 1.768 10.359 26.781 1 91.94 271 PHE A CA 1
ATOM 2121 C C . PHE A 1 271 ? 2.746 9.461 27.531 1 91.94 271 PHE A C 1
ATOM 2123 O O . PHE A 1 271 ? 2.34 8.508 28.203 1 91.94 271 PHE A O 1
ATOM 2130 N N . MET A 1 272 ? 3.967 9.812 27.531 1 93.38 272 MET A N 1
ATOM 2131 C CA . MET A 1 272 ? 4.984 9.039 28.234 1 93.38 272 MET A CA 1
ATOM 2132 C C . MET A 1 272 ? 4.609 8.859 29.703 1 93.38 272 MET A C 1
ATOM 2134 O O . MET A 1 272 ? 4.309 9.836 30.391 1 93.38 272 MET A O 1
ATOM 2138 N N . ASP A 1 273 ? 4.559 7.641 30.156 1 94.88 273 ASP A N 1
ATOM 2139 C CA . ASP A 1 273 ? 4.344 7.238 31.547 1 94.88 273 ASP A CA 1
ATOM 2140 C C . ASP A 1 273 ? 2.926 7.578 32 1 94.88 273 ASP A C 1
ATOM 2142 O O . ASP A 1 273 ? 2.668 7.707 33.219 1 94.88 273 ASP A O 1
ATOM 2146 N N . ARG A 1 274 ? 2.033 7.734 31.094 1 94.94 274 ARG A N 1
ATOM 2147 C CA . ARG A 1 274 ? 0.64 8.016 31.438 1 94.94 274 ARG A CA 1
ATOM 2148 C C . ARG A 1 274 ? -0.24 6.797 31.172 1 94.94 274 ARG A C 1
ATOM 2150 O O . ARG A 1 274 ? 0.051 5.988 30.281 1 94.94 274 ARG A O 1
ATOM 2157 N N . PRO A 1 275 ? -1.307 6.676 31.984 1 95.31 275 PRO A N 1
ATOM 2158 C CA . PRO A 1 275 ? -2.275 5.625 31.672 1 95.31 275 PRO A CA 1
ATOM 2159 C C . PRO A 1 275 ? -3.041 5.895 30.375 1 95.31 275 PRO A C 1
ATOM 2161 O O . PRO A 1 275 ? -3.545 7.004 30.172 1 95.31 275 PRO A O 1
ATOM 2164 N N . VAL A 1 276 ? -3.055 4.887 29.516 1 94.69 276 VAL A N 1
ATOM 2165 C CA . VAL A 1 276 ? -3.742 5.051 28.234 1 94.69 276 VAL A CA 1
ATOM 2166 C C . VAL A 1 276 ? -4.586 3.812 27.938 1 94.69 276 VAL A C 1
ATOM 2168 O O . VAL A 1 276 ? -4.434 2.779 28.594 1 94.69 276 VAL A O 1
ATOM 2171 N N . LYS A 1 277 ? -5.512 4.02 27.094 1 93.88 277 LYS A N 1
ATOM 2172 C CA . LYS A 1 277 ? -6.27 2.945 26.469 1 93.88 277 LYS A CA 1
ATOM 2173 C C . LYS A 1 277 ? -5.879 2.795 25 1 93.88 277 LYS A C 1
ATOM 2175 O O . LYS A 1 277 ? -5.965 3.75 24.219 1 93.88 277 LYS A O 1
ATOM 2180 N N . LEU A 1 278 ? -5.344 1.586 24.672 1 90.06 278 LEU A N 1
ATOM 2181 C CA . LEU A 1 278 ? -5.008 1.273 23.281 1 90.06 278 LEU A CA 1
ATOM 2182 C C . LEU A 1 278 ? -6.152 0.527 22.609 1 90.06 278 LEU A C 1
ATOM 2184 O O . LEU A 1 278 ? -6.641 -0.476 23.125 1 90.06 278 LEU A O 1
ATOM 2188 N N . ILE A 1 279 ? -6.488 1.065 21.5 1 85.25 279 ILE A N 1
ATOM 2189 C CA . ILE A 1 279 ? -7.559 0.432 20.734 1 85.25 279 ILE A CA 1
ATOM 2190 C C . ILE A 1 279 ? -6.98 -0.213 19.469 1 85.25 279 ILE A C 1
ATOM 2192 O O . ILE A 1 279 ? -6.387 0.469 18.641 1 85.25 279 ILE A O 1
ATOM 2196 N N . ILE A 1 280 ? -7.098 -1.532 19.297 1 76.56 280 ILE A N 1
ATOM 2197 C CA . ILE A 1 280 ? -6.676 -2.299 18.141 1 76.56 280 ILE A CA 1
ATOM 2198 C C . ILE A 1 280 ? -7.871 -3.057 17.562 1 76.56 280 ILE A C 1
ATOM 2200 O O . ILE A 1 280 ? -8.273 -4.09 18.094 1 76.56 280 ILE A O 1
ATOM 2204 N N . GLY A 1 281 ? -8.281 -2.611 16.391 1 70.19 281 GLY A N 1
ATOM 2205 C CA . GLY A 1 281 ? -9.531 -3.201 15.93 1 70.19 281 GLY A CA 1
ATOM 2206 C C . GLY A 1 281 ? -10.664 -3.053 16.922 1 70.19 281 GLY A C 1
ATOM 2207 O O . GLY A 1 281 ? -11.016 -1.937 17.312 1 70.19 281 GLY A O 1
ATOM 2208 N N . ASN A 1 282 ? -11.102 -4.227 17.359 1 75.94 282 ASN A N 1
ATOM 2209 C CA . ASN A 1 282 ? -12.203 -4.223 18.312 1 75.94 282 ASN A CA 1
ATOM 2210 C C . ASN A 1 282 ? -11.711 -4.473 19.734 1 75.94 282 ASN A C 1
ATOM 2212 O O . ASN A 1 282 ? -12.516 -4.559 20.672 1 75.94 282 ASN A O 1
ATOM 2216 N N . GLN A 1 283 ? -10.492 -4.484 19.953 1 79.31 283 GLN A N 1
ATOM 2217 C CA . GLN A 1 283 ? -9.922 -4.789 21.25 1 79.31 283 GLN A CA 1
ATOM 2218 C C . GLN A 1 283 ? -9.391 -3.527 21.922 1 79.31 283 GLN A C 1
ATOM 2220 O O . GLN A 1 283 ? -8.906 -2.611 21.25 1 79.31 283 GLN A O 1
ATOM 2225 N N . GLU A 1 284 ? -9.594 -3.52 23.219 1 89.06 284 GLU A N 1
ATOM 2226 C CA . GLU A 1 284 ? -9.031 -2.453 24.047 1 89.06 284 GLU A CA 1
ATOM 2227 C C . GLU A 1 284 ? -8.023 -3.002 25.047 1 89.06 284 GLU A C 1
ATOM 2229 O O . GLU A 1 284 ? -8.258 -4.039 25.672 1 89.06 284 GLU A O 1
ATOM 2234 N N . VAL A 1 285 ? -6.922 -2.348 25.094 1 89.88 285 VAL A N 1
ATOM 2235 C CA . VAL A 1 285 ? -5.875 -2.736 26.031 1 89.88 285 VAL A CA 1
ATOM 2236 C C . VAL A 1 285 ? -5.496 -1.546 26.922 1 89.88 285 VAL A C 1
ATOM 2238 O O . VAL A 1 285 ? -5.16 -0.474 26.406 1 89.88 285 VAL A O 1
ATOM 2241 N N . HIS A 1 286 ? -5.621 -1.759 28.203 1 94.44 286 HIS A N 1
ATOM 2242 C CA . HIS A 1 286 ? -5.277 -0.692 29.141 1 94.44 286 HIS A CA 1
ATOM 2243 C C . HIS A 1 286 ? -3.869 -0.884 29.703 1 94.44 286 HIS A C 1
ATOM 2245 O O . HIS A 1 286 ? -3.445 -2.014 29.953 1 94.44 286 HIS A O 1
ATOM 2251 N N . GLY A 1 287 ? -3.17 0.26 29.906 1 95.38 287 GLY A N 1
ATOM 2252 C CA . GLY A 1 287 ? -1.836 0.21 30.484 1 95.38 287 GLY A CA 1
ATOM 2253 C C . GLY A 1 287 ? -1.158 1.565 30.547 1 95.38 287 GLY A C 1
ATOM 2254 O O . GLY A 1 287 ? -1.801 2.596 30.328 1 95.38 287 GLY A O 1
ATOM 2255 N N . ILE A 1 288 ? 0.059 1.507 30.969 1 96.69 288 ILE A N 1
ATOM 2256 C CA . ILE A 1 288 ? 0.872 2.717 31.016 1 96.69 288 ILE A CA 1
ATOM 2257 C C . ILE A 1 288 ? 1.739 2.799 29.75 1 96.69 288 ILE A C 1
ATOM 2259 O O . ILE A 1 288 ? 2.441 1.845 29.422 1 96.69 288 ILE A O 1
ATOM 2263 N N . ALA A 1 289 ? 1.688 3.975 29.078 1 95.56 289 ALA A N 1
ATOM 2264 C CA . ALA A 1 289 ? 2.525 4.168 27.891 1 95.56 289 ALA A CA 1
ATOM 2265 C C . ALA A 1 289 ? 3.988 4.367 28.281 1 95.56 289 ALA A C 1
ATOM 2267 O O . ALA A 1 289 ? 4.297 5.184 29.156 1 95.56 289 ALA A O 1
ATOM 2268 N N . ARG A 1 290 ? 4.824 3.598 27.625 1 95.81 290 ARG A N 1
ATOM 2269 C CA . ARG A 1 290 ? 6.254 3.686 27.906 1 95.81 290 ARG A CA 1
ATOM 2270 C C . ARG A 1 290 ? 7.035 4.141 26.688 1 95.81 290 ARG A C 1
ATOM 2272 O O . ARG A 1 290 ? 8.188 3.748 26.5 1 95.81 290 ARG A O 1
ATOM 2279 N N . GLY A 1 291 ? 6.363 4.906 25.828 1 95.38 291 GLY A N 1
ATOM 2280 C CA . GLY A 1 291 ? 7.023 5.391 24.625 1 95.38 291 GLY A CA 1
ATOM 2281 C C . GLY A 1 291 ? 6.957 4.406 23.469 1 95.38 291 GLY A C 1
ATOM 2282 O O . GLY A 1 291 ? 5.945 3.729 23.281 1 95.38 291 GLY A O 1
ATOM 2283 N N . ILE A 1 292 ? 8.016 4.473 22.578 1 94.19 292 ILE A N 1
ATOM 2284 C CA . ILE A 1 292 ? 8.039 3.627 21.391 1 94.19 292 ILE A CA 1
ATOM 2285 C C . ILE A 1 292 ? 9.352 2.854 21.328 1 94.19 292 ILE A C 1
ATOM 2287 O O . ILE A 1 292 ? 10.344 3.262 21.938 1 94.19 292 ILE A O 1
ATOM 2291 N N . ASN A 1 293 ? 9.312 1.723 20.719 1 91.19 293 ASN A N 1
ATOM 2292 C CA . ASN A 1 293 ? 10.57 1.018 20.5 1 91.19 293 ASN A CA 1
ATOM 2293 C C . ASN A 1 293 ? 11.234 1.45 19.188 1 91.19 293 ASN A C 1
ATOM 2295 O O . ASN A 1 293 ? 10.781 2.402 18.547 1 91.19 293 ASN A O 1
ATOM 2299 N N . GLN A 1 294 ? 12.281 0.738 18.797 1 85.75 294 GLN A N 1
ATOM 2300 C CA . GLN A 1 294 ? 13.102 1.134 17.656 1 85.75 294 GLN A CA 1
ATOM 2301 C C . GLN A 1 294 ? 12.328 0.992 16.344 1 85.75 294 GLN A C 1
ATOM 2303 O O . GLN A 1 294 ? 12.672 1.62 15.344 1 85.75 294 GLN A O 1
ATOM 2308 N N . GLN A 1 295 ? 11.273 0.263 16.406 1 80.19 295 GLN A N 1
ATOM 2309 C CA . GLN A 1 295 ? 10.477 0.046 15.195 1 80.19 295 GLN A CA 1
ATOM 2310 C C . GLN A 1 295 ? 9.242 0.943 15.18 1 80.19 295 GLN A C 1
ATOM 2312 O O . GLN A 1 295 ? 8.43 0.881 14.258 1 80.19 295 GLN A O 1
ATOM 2317 N N . GLY A 1 296 ? 9.102 1.699 16.203 1 89.56 296 GLY A N 1
ATOM 2318 C CA . GLY A 1 296 ? 7.984 2.629 16.25 1 89.56 296 GLY A CA 1
ATOM 2319 C C . GLY A 1 296 ? 6.746 2.041 16.906 1 89.56 296 GLY A C 1
ATOM 2320 O O . GLY A 1 296 ? 5.691 2.678 16.938 1 89.56 296 GLY A O 1
ATOM 2321 N N . ALA A 1 297 ? 6.844 0.875 17.438 1 88.5 297 ALA A N 1
ATOM 2322 C CA . ALA A 1 297 ? 5.734 0.265 18.156 1 88.5 297 ALA A CA 1
ATOM 2323 C C . ALA A 1 297 ? 5.531 0.938 19.516 1 88.5 297 ALA A C 1
ATOM 2325 O O . ALA A 1 297 ? 6.496 1.284 20.188 1 88.5 297 ALA A O 1
ATOM 2326 N N . LEU A 1 298 ? 4.266 1.071 19.844 1 92.19 298 LEU A N 1
ATOM 2327 C CA . LEU A 1 298 ? 3.941 1.59 21.172 1 92.19 298 LEU A CA 1
ATOM 2328 C C . LEU A 1 298 ? 4.262 0.562 22.25 1 92.19 298 LEU A C 1
ATOM 2330 O O . LEU A 1 298 ? 3.869 -0.601 22.141 1 92.19 298 LEU A O 1
ATOM 2334 N N . LEU A 1 299 ? 5.004 0.982 23.25 1 94.81 299 LEU A N 1
ATOM 2335 C CA . LEU A 1 299 ? 5.277 0.13 24.406 1 94.81 299 LEU A CA 1
ATOM 2336 C C . LEU A 1 299 ? 4.246 0.361 25.516 1 94.81 299 LEU A C 1
ATOM 2338 O O . LEU A 1 299 ? 4.164 1.457 26.062 1 94.81 299 LEU A O 1
ATOM 2342 N N . LEU A 1 300 ? 3.486 -0.671 25.75 1 95 300 LEU A N 1
ATOM 2343 C CA . LEU A 1 300 ? 2.447 -0.59 26.766 1 95 300 LEU A CA 1
ATOM 2344 C C . LEU A 1 300 ? 2.785 -1.48 27.953 1 95 300 LEU A C 1
ATOM 2346 O O . LEU A 1 300 ? 3.062 -2.67 27.781 1 95 300 LEU A O 1
ATOM 2350 N N . ASP A 1 301 ? 2.789 -0.895 29.078 1 96.56 301 ASP A N 1
ATOM 2351 C CA . ASP A 1 301 ? 3.088 -1.599 30.312 1 96.56 301 ASP A CA 1
ATOM 2352 C C . ASP A 1 301 ? 1.808 -2.012 31.031 1 96.56 301 ASP A C 1
ATOM 2354 O O . ASP A 1 301 ? 1.023 -1.16 31.453 1 96.56 301 ASP A O 1
ATOM 2358 N N . GLN A 1 302 ? 1.674 -3.289 31.094 1 95.5 302 GLN A N 1
ATOM 2359 C CA . GLN A 1 302 ? 0.592 -3.857 31.891 1 95.5 302 GLN A CA 1
ATOM 2360 C C . GLN A 1 302 ? 1.139 -4.656 33.062 1 95.5 302 GLN A C 1
ATOM 2362 O O . GLN A 1 302 ? 1.598 -5.789 32.906 1 95.5 302 GLN A O 1
ATOM 2367 N N . ASN A 1 303 ? 1.039 -4.168 34.219 1 94.62 303 ASN A N 1
ATOM 2368 C CA . ASN A 1 303 ? 1.49 -4.828 35.438 1 94.62 303 ASN A CA 1
ATOM 2369 C C . ASN A 1 303 ? 2.953 -5.254 35.344 1 94.62 303 ASN A C 1
ATOM 2371 O O . ASN A 1 303 ? 3.297 -6.391 35.656 1 94.62 303 ASN A O 1
ATOM 2375 N N . GLY A 1 304 ? 3.738 -4.496 34.781 1 94 304 GLY A N 1
ATOM 2376 C CA . GLY A 1 304 ? 5.168 -4.758 34.75 1 94 304 GLY A CA 1
ATOM 2377 C C . GLY A 1 304 ? 5.605 -5.445 33.469 1 94 304 GLY A C 1
ATOM 2378 O O . GLY A 1 304 ? 6.801 -5.562 33.188 1 94 304 GLY A O 1
ATOM 2379 N N . VAL A 1 305 ? 4.656 -5.891 32.719 1 95.06 305 VAL A N 1
ATOM 2380 C CA . VAL A 1 305 ? 4.977 -6.531 31.453 1 95.06 305 VAL A CA 1
ATOM 2381 C C . VAL A 1 305 ? 4.809 -5.531 30.312 1 95.06 305 VAL A C 1
ATOM 2383 O O . VAL A 1 305 ? 3.699 -5.055 30.062 1 95.06 305 VAL A O 1
ATOM 2386 N N . VAL A 1 306 ? 5.934 -5.258 29.656 1 95.06 306 VAL A N 1
ATOM 2387 C CA . VAL A 1 306 ? 5.91 -4.293 28.562 1 95.06 306 VAL A CA 1
ATOM 2388 C C . VAL A 1 306 ? 5.742 -5.023 27.234 1 95.06 306 VAL A C 1
ATOM 2390 O O . VAL A 1 306 ? 6.547 -5.895 26.891 1 95.06 306 VAL A O 1
ATOM 2393 N N . THR A 1 307 ? 4.684 -4.684 26.547 1 92 307 THR A N 1
ATOM 2394 C CA . THR A 1 307 ? 4.363 -5.305 25.266 1 92 307 THR A CA 1
ATOM 2395 C C . THR A 1 307 ? 4.332 -4.266 24.156 1 92 307 THR A C 1
ATOM 2397 O O . THR A 1 307 ? 3.738 -3.195 24.312 1 92 307 THR A O 1
ATOM 2400 N N . PRO A 1 308 ? 5.043 -4.559 23.016 1 89.56 308 PRO A N 1
ATOM 2401 C CA . PRO A 1 308 ? 4.984 -3.645 21.875 1 89.56 308 PRO A CA 1
ATOM 2402 C C . PRO A 1 308 ? 3.738 -3.854 21.016 1 89.56 308 PRO A C 1
ATOM 2404 O O . PRO A 1 308 ? 3.295 -4.988 20.828 1 89.56 308 PRO A O 1
ATOM 2407 N N . TYR A 1 309 ? 3.184 -2.703 20.5 1 85 309 TYR A N 1
ATOM 2408 C CA . TYR A 1 309 ? 2.053 -2.723 19.578 1 85 309 TYR A CA 1
ATOM 2409 C C . TYR A 1 309 ? 2.346 -1.894 18.328 1 85 309 TYR A C 1
ATOM 2411 O O . TYR A 1 309 ? 2.643 -0.7 18.438 1 85 309 TYR A O 1
ATOM 2419 N N . ILE A 1 310 ? 2.201 -2.48 17.141 1 79.94 310 ILE A N 1
ATOM 2420 C CA . ILE A 1 310 ? 2.609 -1.831 15.906 1 79.94 310 ILE A CA 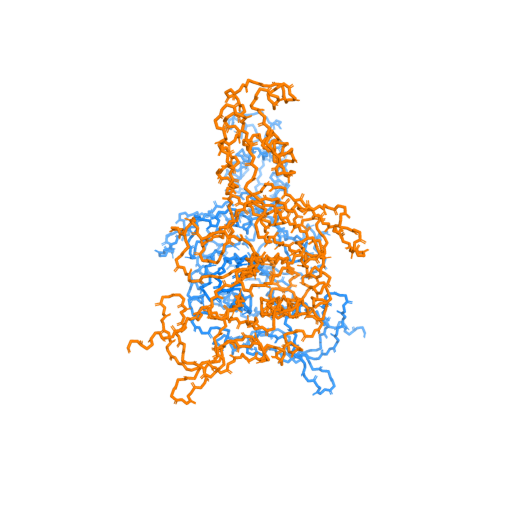1
ATOM 2421 C C . ILE A 1 310 ? 1.415 -1.111 15.281 1 79.94 310 ILE A C 1
ATOM 2423 O O . ILE A 1 310 ? 1.577 -0.309 14.359 1 79.94 310 ILE A O 1
ATOM 2427 N N . GLY A 1 311 ? 0.25 -1.35 15.781 1 77.12 311 GLY A N 1
ATOM 2428 C CA . GLY A 1 311 ? -0.951 -0.729 15.242 1 77.12 311 GLY A CA 1
ATOM 2429 C C . GLY A 1 311 ? -1.958 -0.356 16.312 1 77.12 311 GLY A C 1
ATOM 2430 O O . GLY A 1 311 ? -1.849 -0.8 17.453 1 77.12 311 GLY A O 1
ATOM 2431 N N . GLY A 1 312 ? -2.855 0.579 15.867 1 79 312 GLY A N 1
ATOM 2432 C CA . GLY A 1 312 ? -3.896 1.014 16.781 1 79 312 GLY A CA 1
ATOM 2433 C C . GLY A 1 312 ? -3.887 2.51 17.031 1 79 312 GLY A C 1
ATOM 2434 O O . GLY A 1 312 ? -3.359 3.275 16.219 1 79 312 GLY A O 1
ATOM 2435 N N . GLU A 1 313 ? -4.688 2.881 18.078 1 82.62 313 GLU A N 1
ATOM 2436 C CA . GLU A 1 313 ? -4.77 4.27 18.516 1 82.62 313 GLU A CA 1
ATOM 2437 C C . GLU A 1 313 ? -4.879 4.352 20.047 1 82.62 313 GLU A C 1
ATOM 2439 O O . GLU A 1 313 ? -5.5 3.496 20.672 1 82.62 313 GLU A O 1
ATOM 2444 N N . ILE A 1 314 ? -4.191 5.332 20.578 1 83.75 314 ILE A N 1
ATOM 2445 C CA . ILE A 1 314 ? -4.242 5.453 22.016 1 83.75 314 ILE A CA 1
ATOM 2446 C C . ILE A 1 314 ? -5.125 6.637 22.406 1 83.75 314 ILE A C 1
ATOM 2448 O O . ILE A 1 314 ? -5.238 7.605 21.656 1 83.75 314 ILE A O 1
ATOM 2452 N N . SER A 1 315 ? -5.867 6.438 23.453 1 81 315 SER A N 1
ATOM 2453 C CA . SER A 1 315 ? -6.613 7.508 24.109 1 81 315 SER A CA 1
ATOM 2454 C C . SER A 1 315 ? -6.34 7.543 25.609 1 81 315 SER A C 1
ATOM 2456 O O . SER A 1 315 ? -5.875 6.555 26.172 1 81 315 SER A O 1
ATOM 2458 N N . LEU A 1 316 ? -6.418 8.852 26.188 1 73.5 316 LEU A N 1
ATOM 2459 C CA . LEU A 1 316 ? -6.25 8.969 27.641 1 73.5 316 LEU A CA 1
ATOM 2460 C C . LEU A 1 316 ? -7.344 8.203 28.375 1 73.5 316 LEU A C 1
ATOM 2462 O O . LEU A 1 316 ? -8.5 8.211 27.969 1 73.5 316 LEU A O 1
ATOM 2466 N N . ARG A 1 317 ? -6.992 7.277 29.344 1 66.38 317 ARG A N 1
ATOM 2467 C CA . ARG A 1 317 ? -7.957 6.594 30.203 1 66.38 317 ARG A CA 1
ATOM 2468 C C . ARG A 1 317 ? -8.703 7.586 31.094 1 66.38 317 ARG A C 1
ATOM 2470 O O . ARG A 1 317 ? -8.086 8.453 31.719 1 66.38 317 ARG A O 1
ATOM 2477 N N . GLY A 1 318 ? -9.852 8.172 30.688 1 47.84 318 GLY A N 1
ATOM 2478 C CA . GLY A 1 318 ? -10.617 8.977 31.641 1 47.84 318 GLY A CA 1
ATOM 2479 C C . GLY A 1 318 ? -10.656 8.391 33.031 1 47.84 318 GLY A C 1
ATOM 2480 O O . GLY A 1 318 ? -10.641 7.168 33.188 1 47.84 318 GLY A O 1
ATOM 2481 N N . CYS A 1 319 ? -9.906 8.961 34.094 1 34.72 319 CYS A N 1
ATOM 2482 C CA . CYS A 1 319 ? -10.367 8.773 35.469 1 34.72 319 CYS A CA 1
ATOM 2483 C C . CYS A 1 319 ? -11.875 8.984 35.594 1 34.72 319 CYS A C 1
ATOM 2485 O O . CYS A 1 319 ? -12.367 10.086 35.344 1 34.72 319 CYS A O 1
ATOM 2487 N N . HIS A 1 320 ? -12.758 8.141 35.031 1 29.55 320 HIS A N 1
ATOM 2488 C CA . HIS A 1 320 ? -13.93 8.289 35.906 1 29.55 320 HIS A CA 1
ATOM 2489 C C . HIS A 1 320 ? -13.609 7.91 37.344 1 29.55 320 HIS A C 1
ATOM 2491 O O . HIS A 1 320 ? -12.773 7.039 37.594 1 29.55 320 HIS A O 1
ATOM 2497 N N . MET B 1 1 ? -11.5 -3.58 -25.625 1 46.38 1 MET B N 1
ATOM 2498 C CA . MET B 1 1 ? -10.953 -4.93 -25.562 1 46.38 1 MET B CA 1
ATOM 2499 C C . MET B 1 1 ? -11.438 -5.773 -26.734 1 46.38 1 MET B C 1
ATOM 2501 O O . MET B 1 1 ? -12.609 -5.727 -27.094 1 46.38 1 MET B O 1
ATOM 2505 N N . LYS B 1 2 ? -10.562 -6.258 -27.656 1 61.03 2 LYS B N 1
ATOM 2506 C CA . LYS B 1 2 ? -10.945 -7.086 -28.797 1 61.03 2 LYS B CA 1
ATOM 2507 C C . LYS B 1 2 ? -11.891 -8.203 -28.375 1 61.03 2 LYS B C 1
ATOM 2509 O O . LYS B 1 2 ? -11.797 -8.711 -27.25 1 61.03 2 LYS B O 1
ATOM 2514 N N . ASP B 1 3 ? -12.953 -8.336 -28.969 1 78.94 3 ASP B N 1
ATOM 2515 C CA . ASP B 1 3 ? -13.961 -9.367 -28.719 1 78.94 3 ASP B CA 1
ATOM 2516 C C . ASP B 1 3 ? -13.312 -10.742 -28.578 1 78.94 3 ASP B C 1
ATOM 2518 O O . ASP B 1 3 ? -12.711 -11.25 -29.531 1 78.94 3 ASP B O 1
ATOM 2522 N N . ILE B 1 4 ? -13.297 -11.242 -27.328 1 88.56 4 ILE B N 1
ATOM 2523 C CA . ILE B 1 4 ? -12.617 -12.508 -27.047 1 88.56 4 ILE B CA 1
ATOM 2524 C C . ILE B 1 4 ? -13.617 -13.656 -27.125 1 88.56 4 ILE B C 1
ATOM 2526 O O . ILE B 1 4 ? -13.258 -14.82 -26.906 1 88.56 4 ILE B O 1
ATOM 2530 N N . THR B 1 5 ? -14.797 -13.367 -27.547 1 89.56 5 THR B N 1
ATOM 2531 C CA . THR B 1 5 ? -15.867 -14.359 -27.484 1 89.56 5 THR B CA 1
ATOM 2532 C C . THR B 1 5 ? -15.617 -15.477 -28.5 1 89.56 5 THR B C 1
ATOM 2534 O O . THR B 1 5 ? -15.641 -16.656 -28.141 1 89.56 5 THR B O 1
ATOM 2537 N N . VAL B 1 6 ? -15.398 -15.141 -29.688 1 91.62 6 VAL B N 1
ATOM 2538 C CA . VAL B 1 6 ? -15.242 -16.125 -30.75 1 91.62 6 VAL B CA 1
ATOM 2539 C C . VAL B 1 6 ? -13.992 -16.969 -30.5 1 91.62 6 VAL B C 1
ATOM 2541 O O . VAL B 1 6 ? -14.047 -18.203 -30.562 1 91.62 6 VAL B O 1
ATOM 2544 N N . PRO B 1 7 ? -12.906 -16.281 -30.172 1 92.38 7 PRO B N 1
ATOM 2545 C CA . PRO B 1 7 ? -11.734 -17.109 -29.875 1 92.38 7 PRO B CA 1
ATOM 2546 C C . PRO B 1 7 ? -11.984 -18.109 -28.75 1 92.38 7 PRO B C 1
ATOM 2548 O O . PRO B 1 7 ? -11.547 -19.266 -28.844 1 92.38 7 PRO B O 1
ATOM 2551 N N . LEU B 1 8 ? -12.672 -17.781 -27.812 1 92 8 LEU B N 1
ATOM 2552 C CA . LEU B 1 8 ? -12.938 -18.688 -26.688 1 92 8 LEU B CA 1
ATOM 2553 C C . LEU B 1 8 ? -13.844 -19.828 -27.109 1 92 8 LEU B C 1
ATOM 2555 O O . LEU B 1 8 ? -13.68 -20.969 -26.656 1 92 8 LEU B O 1
ATOM 2559 N N . GLN B 1 9 ? -14.766 -19.531 -27.906 1 91.25 9 GLN B N 1
ATOM 2560 C CA . GLN B 1 9 ? -15.625 -20.578 -28.453 1 91.25 9 GLN B CA 1
ATOM 2561 C C . GLN B 1 9 ? -14.82 -21.578 -29.297 1 91.25 9 GLN B C 1
ATOM 2563 O O . GLN B 1 9 ? -15.039 -22.781 -29.203 1 91.25 9 GLN B O 1
ATOM 2568 N N . LEU B 1 10 ? -13.977 -21 -30.094 1 92.06 10 LEU B N 1
ATOM 2569 C CA . LEU B 1 10 ? -13.109 -21.859 -30.906 1 92.06 10 LEU B CA 1
ATOM 2570 C C . LEU B 1 10 ? -12.258 -22.766 -30.016 1 92.06 10 LEU B C 1
ATOM 2572 O O . LEU B 1 10 ? -12.109 -23.953 -30.312 1 92.06 10 LEU B O 1
ATOM 2576 N N . ILE B 1 11 ? -11.719 -22.188 -28.969 1 91.19 11 ILE B N 1
ATOM 2577 C CA . ILE B 1 11 ? -10.891 -22.969 -28.062 1 91.19 11 ILE B CA 1
ATOM 2578 C C . ILE B 1 11 ? -11.719 -24.094 -27.438 1 91.19 11 ILE B C 1
ATOM 2580 O O . ILE B 1 11 ? -11.25 -25.234 -27.344 1 91.19 11 ILE B O 1
ATOM 2584 N N . LYS B 1 12 ? -12.859 -23.75 -27.047 1 89.5 12 LYS B N 1
ATOM 2585 C CA . LYS B 1 12 ? -13.734 -24.766 -26.453 1 89.5 12 LYS B CA 1
ATOM 2586 C C . LYS B 1 12 ? -13.977 -25.922 -27.422 1 89.5 12 LYS B C 1
ATOM 2588 O O . LYS B 1 12 ? -13.914 -27.078 -27.047 1 89.5 12 LYS B O 1
ATOM 2593 N N . ILE B 1 13 ? -14.211 -25.641 -28.656 1 89.62 13 ILE B N 1
ATOM 2594 C CA . ILE B 1 13 ? -14.492 -26.625 -29.688 1 89.62 13 ILE B CA 1
ATOM 2595 C C . ILE B 1 13 ? -13.234 -27.453 -29.969 1 89.62 13 ILE B C 1
ATOM 2597 O O . ILE B 1 13 ? -13.297 -28.688 -30.016 1 89.62 13 ILE B O 1
ATOM 2601 N N . LEU B 1 14 ? -12.164 -26.781 -30.078 1 90.19 14 LEU B N 1
ATOM 2602 C CA . LEU B 1 14 ? -10.922 -27.422 -30.5 1 90.19 14 LEU B CA 1
ATOM 2603 C C . LEU B 1 14 ? -10.281 -28.188 -29.344 1 90.19 14 LEU B C 1
ATOM 2605 O O . LEU B 1 14 ? -9.359 -28.969 -29.562 1 90.19 14 LEU B O 1
ATOM 2609 N N . SER B 1 15 ? -10.766 -27.969 -28.156 1 86.44 15 SER B N 1
ATOM 2610 C CA . SER B 1 15 ? -10.156 -28.547 -26.969 1 86.44 15 SER B CA 1
ATOM 2611 C C . SER B 1 15 ? -10.297 -30.062 -26.953 1 86.44 15 SER B C 1
ATOM 2613 O O . SER B 1 15 ? -9.602 -30.75 -26.203 1 86.44 15 SER B O 1
ATOM 2615 N N . ASP B 1 16 ? -11.141 -30.562 -27.797 1 82.94 16 ASP B N 1
ATOM 2616 C CA . ASP B 1 16 ? -11.344 -32 -27.859 1 82.94 16 ASP B CA 1
ATOM 2617 C C . ASP B 1 16 ? -10.203 -32.688 -28.609 1 82.94 16 ASP B C 1
ATOM 2619 O O . ASP B 1 16 ? -10.086 -33.906 -28.594 1 82.94 16 ASP B O 1
ATOM 2623 N N . GLY B 1 17 ? -9.359 -31.922 -29.266 1 84.31 17 GLY B N 1
ATOM 2624 C CA . GLY B 1 17 ? -8.18 -32.438 -29.938 1 84.31 17 GLY B CA 1
ATOM 2625 C C . GLY B 1 17 ? -8.469 -32.969 -31.344 1 84.31 17 GLY B C 1
ATOM 2626 O O . GLY B 1 17 ? -7.566 -33.438 -32.031 1 84.31 17 GLY B O 1
ATOM 2627 N N . GLU B 1 18 ? -9.703 -32.844 -31.781 1 87.75 18 GLU B N 1
ATOM 2628 C CA . GLU B 1 18 ? -10.086 -33.312 -33.094 1 87.75 18 GLU B CA 1
ATOM 2629 C C . GLU B 1 18 ? -9.875 -32.219 -34.156 1 87.75 18 GLU B C 1
ATOM 2631 O O . GLU B 1 18 ? -9.75 -31.047 -33.812 1 87.75 18 GLU B O 1
ATOM 2636 N N . ILE B 1 19 ? -9.812 -32.719 -35.344 1 92.12 19 ILE B N 1
ATOM 2637 C CA . ILE B 1 19 ? -9.672 -31.781 -36.469 1 92.12 19 ILE B CA 1
ATOM 2638 C C . ILE B 1 19 ? -11.039 -31.219 -36.844 1 92.12 19 ILE B C 1
ATOM 2640 O O . ILE B 1 19 ? -12 -31.969 -37.031 1 92.12 19 ILE B O 1
ATOM 2644 N N . HIS B 1 20 ? -11.117 -29.922 -36.906 1 93.94 20 HIS B N 1
ATOM 2645 C CA . HIS B 1 20 ? -12.336 -29.219 -37.344 1 93.94 20 HIS B CA 1
ATOM 2646 C C . HIS B 1 20 ? -12.062 -28.328 -38.531 1 93.94 20 HIS B C 1
ATOM 2648 O O . HIS B 1 20 ? -11.141 -27.516 -38.531 1 93.94 20 HIS B O 1
ATOM 2654 N N . SER B 1 21 ? -12.859 -28.516 -39.562 1 93.12 21 SER B N 1
ATOM 2655 C CA . SER B 1 21 ? -12.625 -27.734 -40.781 1 93.12 21 SER B CA 1
ATOM 2656 C C . SER B 1 21 ? -13.016 -26.281 -40.594 1 93.12 21 SER B C 1
ATOM 2658 O O . SER B 1 21 ? -13.938 -25.969 -39.844 1 93.12 21 SER B O 1
ATOM 2660 N N . GLY B 1 22 ? -12.359 -25.422 -41.312 1 91.56 22 GLY B N 1
ATOM 2661 C CA . GLY B 1 22 ? -12.695 -24 -41.281 1 91.56 22 GLY B CA 1
ATOM 2662 C C . GLY B 1 22 ? -14.117 -23.719 -41.688 1 91.56 22 GLY B C 1
ATOM 2663 O O . GLY B 1 22 ? -14.766 -22.812 -41.156 1 91.56 22 GLY B O 1
ATOM 2664 N N . GLN B 1 23 ? -14.523 -24.5 -42.625 1 90.88 23 GLN B N 1
ATOM 2665 C CA . GLN B 1 23 ? -15.883 -24.344 -43.125 1 90.88 23 GLN B CA 1
ATOM 2666 C C . GLN B 1 23 ? -16.906 -24.703 -42.062 1 90.88 23 GLN B C 1
ATOM 2668 O O . GLN B 1 23 ? -17.859 -23.953 -41.844 1 90.88 23 GLN B O 1
ATOM 2673 N N . GLN B 1 24 ? -16.719 -25.797 -41.438 1 92.44 24 GLN B N 1
ATOM 2674 C CA . GLN B 1 24 ? -17.609 -26.234 -40.344 1 92.44 24 GLN B CA 1
ATOM 2675 C C . GLN B 1 24 ? -17.625 -25.234 -39.219 1 92.44 24 GLN B C 1
ATOM 2677 O O . GLN B 1 24 ? -18.688 -24.906 -38.688 1 92.44 24 GLN B O 1
ATOM 2682 N N . LEU B 1 25 ? -16.469 -24.797 -38.781 1 94.19 25 LEU B N 1
ATOM 2683 C CA . LEU B 1 25 ? -16.359 -23.812 -37.719 1 94.19 25 LEU B CA 1
ATOM 2684 C C . LEU B 1 25 ? -17.062 -22.516 -38.094 1 94.19 25 LEU B C 1
ATOM 2686 O O . LEU B 1 25 ? -17.75 -21.922 -37.25 1 94.19 25 LEU B O 1
ATOM 2690 N N . GLY B 1 26 ? -16.812 -22.094 -39.312 1 93.56 26 GLY B N 1
ATOM 2691 C CA . GLY B 1 26 ? -17.469 -20.891 -39.781 1 93.56 26 GLY B CA 1
ATOM 2692 C C . GLY B 1 26 ? -18.984 -21 -39.75 1 93.56 26 GLY B C 1
ATOM 2693 O O . GLY B 1 26 ? -19.672 -20.062 -39.344 1 93.56 26 GLY B O 1
ATOM 2694 N N . GLN B 1 27 ? -19.5 -22.125 -40.219 1 92.31 27 GLN B N 1
ATOM 2695 C CA . GLN B 1 27 ? -20.938 -22.359 -40.188 1 92.31 27 GLN B CA 1
ATOM 2696 C C . GLN B 1 27 ? -21.484 -22.344 -38.781 1 92.31 27 GLN B C 1
ATOM 2698 O O . GLN B 1 27 ? -22.516 -21.734 -38.5 1 92.31 27 GLN B O 1
ATOM 2703 N N . ASN B 1 28 ? -20.812 -22.969 -37.906 1 91.56 28 ASN B N 1
ATOM 2704 C CA . ASN B 1 28 ? -21.234 -23.078 -36.5 1 91.56 28 ASN B CA 1
ATOM 2705 C C . ASN B 1 28 ? -21.219 -21.719 -35.812 1 91.56 28 ASN B C 1
ATOM 2707 O O . ASN B 1 28 ? -22.047 -21.469 -34.938 1 91.56 28 ASN B O 1
ATOM 2711 N N . LEU B 1 29 ? -20.281 -20.875 -36.219 1 93.06 29 LEU B N 1
ATOM 2712 C CA . LEU B 1 29 ? -20.078 -19.625 -35.469 1 93.06 29 LEU B CA 1
ATOM 2713 C C . LEU B 1 29 ? -20.578 -18.438 -36.281 1 93.06 29 LEU B C 1
ATOM 2715 O O . LEU B 1 29 ? -20.453 -17.297 -35.844 1 93.06 29 LEU B O 1
ATOM 2719 N N . GLY B 1 30 ? -21.062 -18.688 -37.438 1 92.19 30 GLY B N 1
ATOM 2720 C CA . GLY B 1 30 ? -21.672 -17.656 -38.25 1 92.19 30 GLY B CA 1
ATOM 2721 C C . GLY B 1 30 ? -20.672 -16.688 -38.875 1 92.19 30 GLY B C 1
ATOM 2722 O O . GLY B 1 30 ? -20.891 -15.477 -38.844 1 92.19 30 GLY B O 1
ATOM 2723 N N . MET B 1 31 ? -19.609 -17.25 -39.312 1 92.75 31 MET B N 1
ATOM 2724 C CA . MET B 1 31 ? -18.578 -16.375 -39.906 1 92.75 31 MET B CA 1
ATOM 2725 C C . MET B 1 31 ? -17.891 -17.062 -41.062 1 92.75 31 MET B C 1
ATOM 2727 O O . MET B 1 31 ? -18.109 -18.25 -41.312 1 92.75 31 MET B O 1
ATOM 2731 N N . SER B 1 32 ? -17.172 -16.312 -41.875 1 92.69 32 SER B N 1
ATOM 2732 C CA . SER B 1 32 ? -16.438 -16.828 -43.031 1 92.69 32 SER B CA 1
ATOM 2733 C C . SER B 1 32 ? -15.188 -17.594 -42.594 1 92.69 32 SER B C 1
ATOM 2735 O O . SER B 1 32 ? -14.773 -17.5 -41.438 1 92.69 32 SER B O 1
ATOM 2737 N N . ARG B 1 33 ? -14.664 -18.375 -43.531 1 91.06 33 ARG B N 1
ATOM 2738 C CA . ARG B 1 33 ? -13.398 -19.047 -43.281 1 91.06 33 ARG B CA 1
ATOM 2739 C C . ARG B 1 33 ? -12.297 -18.047 -42.969 1 91.06 33 ARG B C 1
ATOM 2741 O O . ARG B 1 33 ? -11.43 -18.297 -42.125 1 91.06 33 ARG B O 1
ATOM 2748 N N . ALA B 1 34 ? -12.352 -16.922 -43.656 1 91.5 34 ALA B N 1
ATOM 2749 C CA . ALA B 1 34 ? -11.367 -15.883 -43.406 1 91.5 34 ALA B CA 1
ATOM 2750 C C . ALA B 1 34 ? -11.508 -15.336 -42 1 91.5 34 ALA B C 1
ATOM 2752 O O . ALA B 1 34 ? -10.516 -15.008 -41.344 1 91.5 34 ALA B O 1
ATOM 2753 N N . GLY B 1 35 ? -12.703 -15.203 -41.625 1 92.75 35 GLY B N 1
ATOM 2754 C CA . GLY B 1 35 ? -12.961 -14.789 -40.25 1 92.75 35 GLY B CA 1
ATOM 2755 C C . GLY B 1 35 ? -12.422 -15.773 -39.219 1 92.75 35 GLY B C 1
ATOM 2756 O O . GLY B 1 35 ? -11.82 -15.367 -38.219 1 92.75 35 GLY B O 1
ATOM 2757 N N . ILE B 1 36 ? -12.672 -17.031 -39.469 1 93.88 36 ILE B N 1
ATOM 2758 C CA . ILE B 1 36 ? -12.164 -18.078 -38.594 1 93.88 36 ILE B CA 1
ATOM 2759 C C . ILE B 1 36 ? -10.641 -18 -38.5 1 93.88 36 ILE B C 1
ATOM 2761 O O . ILE B 1 36 ? -10.062 -18.094 -37.406 1 93.88 36 ILE B O 1
ATOM 2765 N N . ASN B 1 37 ? -10.039 -17.812 -39.625 1 91.44 37 ASN B N 1
ATOM 2766 C CA . ASN B 1 37 ? -8.578 -17.734 -39.656 1 91.44 37 ASN B CA 1
ATOM 2767 C C . ASN B 1 37 ? -8.047 -16.609 -38.812 1 91.44 37 ASN B C 1
ATOM 2769 O O . ASN B 1 37 ? -7.008 -16.75 -38.156 1 91.44 37 ASN B O 1
ATOM 2773 N N . LYS B 1 38 ? -8.703 -15.492 -38.812 1 93.38 38 LYS B N 1
ATOM 2774 C CA . LYS B 1 38 ? -8.305 -14.359 -38 1 93.38 38 LYS B CA 1
ATOM 2775 C C . LYS B 1 38 ? -8.336 -14.719 -36.5 1 93.38 38 LYS B C 1
ATOM 2777 O O . LYS B 1 38 ? -7.438 -14.344 -35.75 1 93.38 38 LYS B O 1
ATOM 2782 N N . HIS B 1 39 ? -9.391 -15.406 -36.125 1 93.75 39 HIS B N 1
ATOM 2783 C CA . HIS B 1 39 ? -9.539 -15.781 -34.719 1 93.75 39 HIS B CA 1
ATOM 2784 C C . HIS B 1 39 ? -8.547 -16.875 -34.344 1 93.75 39 HIS B C 1
ATOM 2786 O O . HIS B 1 39 ? -8.086 -16.938 -33.219 1 93.75 39 HIS B O 1
ATOM 2792 N N . ILE B 1 40 ? -8.227 -17.672 -35.312 1 92.25 40 ILE B N 1
ATOM 2793 C CA . ILE B 1 40 ? -7.199 -18.688 -35.062 1 92.25 40 ILE B CA 1
ATOM 2794 C C . ILE B 1 40 ? -5.859 -18 -34.812 1 92.25 40 ILE B C 1
ATOM 2796 O O . ILE B 1 40 ? -5.09 -18.453 -33.969 1 92.25 40 ILE B O 1
ATOM 2800 N N . GLN B 1 41 ? -5.609 -16.938 -35.5 1 92.25 41 GLN B N 1
ATOM 2801 C CA . GLN B 1 41 ? -4.387 -16.172 -35.25 1 92.25 41 GLN B CA 1
ATOM 2802 C C . GLN B 1 41 ? -4.371 -15.594 -33.844 1 92.25 41 GLN B C 1
ATOM 2804 O O . GLN B 1 41 ? -3.322 -15.562 -33.188 1 92.25 41 GLN B O 1
ATOM 2809 N N . THR B 1 42 ? -5.477 -15.117 -33.438 1 92.12 42 THR B N 1
ATOM 2810 C CA . THR B 1 42 ? -5.602 -14.609 -32.094 1 92.12 42 THR B CA 1
ATOM 2811 C C . THR B 1 42 ? -5.27 -15.695 -31.062 1 92.12 42 THR B C 1
ATOM 2813 O O . THR B 1 42 ? -4.539 -15.453 -30.109 1 92.12 42 THR B O 1
ATOM 2816 N N . ILE B 1 43 ? -5.793 -16.828 -31.266 1 90.56 43 ILE B N 1
ATOM 2817 C CA . ILE B 1 43 ? -5.57 -17.953 -30.375 1 90.56 43 ILE B CA 1
ATOM 2818 C C . ILE B 1 43 ? -4.082 -18.312 -30.359 1 90.56 43 ILE B C 1
ATOM 2820 O O . ILE B 1 43 ? -3.527 -18.594 -29.297 1 90.56 43 ILE B O 1
ATOM 2824 N N . ARG B 1 44 ? -3.455 -18.203 -31.469 1 88.88 44 ARG B N 1
ATOM 2825 C CA . ARG B 1 44 ? -2.018 -18.438 -31.547 1 88.88 44 ARG B CA 1
ATOM 2826 C C . ARG B 1 44 ? -1.248 -17.391 -30.75 1 88.88 44 ARG B C 1
ATOM 2828 O O . ARG B 1 44 ? -0.259 -17.703 -30.078 1 88.88 44 ARG B O 1
ATOM 2835 N N . GLU B 1 45 ? -1.74 -16.234 -30.812 1 88.44 45 GLU B N 1
ATOM 2836 C CA . GLU B 1 45 ? -1.103 -15.156 -30.078 1 88.44 45 GLU B CA 1
ATOM 2837 C C . GLU B 1 45 ? -1.228 -15.359 -28.578 1 88.44 45 GLU B C 1
ATOM 2839 O O . GLU B 1 45 ? -0.406 -14.859 -27.797 1 88.44 45 GLU B O 1
ATOM 2844 N N . TRP B 1 46 ? -2.248 -16.094 -28.219 1 88.62 46 TRP B N 1
ATOM 2845 C CA . TRP B 1 46 ? -2.451 -16.391 -26.812 1 88.62 46 TRP B CA 1
ATOM 2846 C C . TRP B 1 46 ? -1.539 -17.531 -26.359 1 88.62 46 TRP B C 1
ATOM 2848 O O . TRP B 1 46 ? -1.557 -17.922 -25.188 1 88.62 46 TRP B O 1
ATOM 2858 N N . GLY B 1 47 ? -0.786 -18.062 -27.266 1 85.75 47 GLY B N 1
ATOM 2859 C CA . GLY B 1 47 ? 0.192 -19.078 -26.906 1 85.75 47 GLY B CA 1
ATOM 2860 C C . GLY B 1 47 ? -0.312 -20.484 -27.125 1 85.75 47 GLY B C 1
ATOM 2861 O O . GLY B 1 47 ? 0.335 -21.453 -26.719 1 85.75 47 GLY B O 1
ATOM 2862 N N . ILE B 1 48 ? -1.472 -20.609 -27.766 1 86.5 48 ILE B N 1
ATOM 2863 C CA . ILE B 1 48 ? -2.014 -21.922 -28.062 1 86.5 48 ILE B CA 1
ATOM 2864 C C . ILE B 1 48 ? -1.432 -22.453 -29.375 1 86.5 48 ILE B C 1
ATOM 2866 O O . ILE B 1 48 ? -1.493 -21.766 -30.391 1 86.5 48 ILE B O 1
ATOM 2870 N N . GLU B 1 49 ? -0.94 -23.562 -29.281 1 82.62 49 GLU B N 1
ATOM 2871 C CA . GLU B 1 49 ? -0.411 -24.188 -30.484 1 82.62 49 GLU B CA 1
ATOM 2872 C C . GLU B 1 49 ? -1.508 -24.922 -31.25 1 82.62 49 GLU B C 1
ATOM 2874 O O . GLU B 1 49 ? -2.117 -25.859 -30.734 1 82.62 49 GLU B O 1
ATOM 2879 N N . LEU B 1 50 ? -1.695 -24.453 -32.406 1 87.88 50 LEU B N 1
ATOM 2880 C CA . LEU B 1 50 ? -2.691 -25.047 -33.281 1 87.88 50 LEU B CA 1
ATOM 2881 C C . LEU B 1 50 ? -2.039 -25.594 -34.562 1 87.88 50 LEU B C 1
ATOM 2883 O O . LEU B 1 50 ? -1.072 -25.016 -35.062 1 87.88 50 LEU B O 1
ATOM 2887 N N . GLU B 1 51 ? -2.518 -26.719 -34.906 1 88.44 51 GLU B N 1
ATOM 2888 C CA . GLU B 1 51 ? -2.1 -27.281 -36.188 1 88.44 51 GLU B CA 1
ATOM 2889 C C . GLU B 1 51 ? -3.113 -26.969 -37.281 1 88.44 51 GLU B C 1
ATOM 2891 O O . GLU B 1 51 ? -4.324 -27.047 -37.062 1 88.44 51 GLU B O 1
ATOM 2896 N N . THR B 1 52 ? -2.541 -26.531 -38.344 1 89.56 52 THR B N 1
ATOM 2897 C CA . THR B 1 52 ? -3.359 -26.391 -39.531 1 89.56 52 THR B CA 1
ATOM 2898 C C . THR B 1 52 ? -3.121 -27.562 -40.5 1 89.56 52 THR B C 1
ATOM 2900 O O . THR B 1 52 ? -2.008 -27.734 -41 1 89.56 52 THR B O 1
ATOM 2903 N N . VAL B 1 53 ? -4.125 -28.312 -40.625 1 88.88 53 VAL B N 1
ATOM 2904 C CA . VAL B 1 53 ? -4.027 -29.438 -41.562 1 88.88 53 VAL B CA 1
ATOM 2905 C C . VAL B 1 53 ? -4.609 -29.031 -42.906 1 88.88 53 VAL B C 1
ATOM 2907 O O . VAL B 1 53 ? -5.816 -28.812 -43.031 1 88.88 53 VAL B O 1
ATOM 2910 N N . PRO B 1 54 ? -3.742 -29.016 -43.875 1 86.38 54 PRO B N 1
ATOM 2911 C CA . PRO B 1 54 ? -4.234 -28.594 -45.188 1 86.38 54 PRO B CA 1
ATOM 2912 C C . PRO B 1 54 ? -5.441 -29.406 -45.656 1 86.38 54 PRO B C 1
ATOM 2914 O O . PRO B 1 54 ? -5.418 -30.641 -45.625 1 86.38 54 PRO B O 1
ATOM 2917 N N . GLY B 1 55 ? -6.406 -28.703 -46.156 1 86.5 55 GLY B N 1
ATOM 2918 C CA . GLY B 1 55 ? -7.605 -29.312 -46.688 1 86.5 55 GLY B CA 1
ATOM 2919 C C . GLY B 1 55 ? -8.508 -29.922 -45.625 1 86.5 55 GLY B C 1
ATOM 2920 O O . GLY B 1 55 ? -9.609 -30.391 -45.938 1 86.5 55 GLY B O 1
ATOM 2921 N N . LYS B 1 56 ? -8.086 -30 -44.438 1 90.56 56 LYS B N 1
ATOM 2922 C CA . LYS B 1 56 ? -8.867 -30.656 -43.375 1 90.56 56 LYS B CA 1
ATOM 2923 C C . LYS B 1 56 ? -9.312 -29.641 -42.312 1 90.56 56 LYS B C 1
ATOM 2925 O O . LYS B 1 56 ? -10.477 -29.641 -41.906 1 90.56 56 LYS B O 1
ATOM 2930 N N . GLY B 1 57 ? -8.398 -28.859 -41.812 1 93.94 57 GLY B N 1
ATOM 2931 C CA . GLY B 1 57 ? -8.828 -27.859 -40.875 1 93.94 57 GLY B CA 1
ATOM 2932 C C . GLY B 1 57 ? -7.836 -27.641 -39.75 1 93.94 57 GLY B C 1
ATOM 2933 O O . GLY B 1 57 ? -6.629 -27.562 -39.969 1 93.94 57 GLY B O 1
ATOM 2934 N N . TYR B 1 58 ? -8.414 -27.328 -38.531 1 93.75 58 TYR B N 1
ATOM 2935 C CA . TYR B 1 58 ? -7.602 -26.938 -37.375 1 93.75 58 TYR B CA 1
ATOM 2936 C C . TYR B 1 58 ? -7.734 -27.953 -36.25 1 93.75 58 TYR B C 1
ATOM 2938 O O . TYR B 1 58 ? -8.805 -28.547 -36.062 1 93.75 58 TYR B O 1
ATOM 2946 N N . SER B 1 59 ? -6.695 -28.219 -35.5 1 90.06 59 SER B N 1
ATOM 2947 C CA . SER B 1 59 ? -6.719 -29.031 -34.281 1 90.06 59 SER B CA 1
ATOM 2948 C C . SER B 1 59 ? -5.664 -28.578 -33.281 1 90.06 59 SER B C 1
ATOM 2950 O O . SER B 1 59 ? -4.648 -28 -33.656 1 90.06 59 SER B O 1
ATOM 2952 N N . PHE B 1 60 ? -6.023 -28.828 -31.984 1 86.44 60 PHE B N 1
ATOM 2953 C CA . PHE B 1 60 ? -4.996 -28.625 -30.984 1 86.44 60 PHE B CA 1
ATOM 2954 C C . PHE B 1 60 ? -3.957 -29.734 -31.016 1 86.44 60 PHE B C 1
ATOM 2956 O O . PHE B 1 60 ? -4.289 -30.891 -31.297 1 86.44 60 PHE B O 1
ATOM 2963 N N . LEU B 1 61 ? -2.768 -29.391 -30.844 1 79.25 61 LEU B N 1
ATOM 2964 C CA . LEU B 1 61 ? -1.724 -30.406 -30.797 1 79.25 61 LEU B CA 1
ATOM 2965 C C . LEU B 1 61 ? -1.928 -31.344 -29.609 1 79.25 61 LEU B C 1
ATOM 2967 O O . LEU B 1 61 ? -1.613 -32.531 -29.688 1 79.25 61 LEU B O 1
ATOM 2971 N N . ALA B 1 62 ? -2.371 -30.797 -28.5 1 75.19 62 ALA B N 1
ATOM 2972 C CA . ALA B 1 62 ? -2.691 -31.578 -27.297 1 75.19 62 ALA B CA 1
ATOM 2973 C C . ALA B 1 62 ? -3.947 -31.031 -26.625 1 75.19 62 ALA B C 1
ATOM 2975 O O . ALA B 1 62 ? -4.266 -29.844 -26.734 1 75.19 62 ALA B O 1
ATOM 2976 N N . PRO B 1 63 ? -4.617 -32.062 -26.016 1 75.62 63 PRO B N 1
ATOM 2977 C CA . PRO B 1 63 ? -5.785 -31.562 -25.281 1 75.62 63 PRO B CA 1
ATOM 2978 C C . PRO B 1 63 ? -5.422 -30.531 -24.219 1 75.62 63 PRO B C 1
ATOM 2980 O O . PRO B 1 63 ? -4.352 -30.625 -23.609 1 75.62 63 PRO B O 1
ATOM 2983 N N . VAL B 1 64 ? -6.25 -29.594 -24.094 1 80.38 64 VAL B N 1
ATOM 2984 C CA . VAL B 1 64 ? -6.035 -28.531 -23.109 1 80.38 64 VAL B CA 1
ATOM 2985 C C . VAL B 1 64 ? -7.055 -28.672 -21.984 1 80.38 64 VAL B C 1
ATOM 2987 O O . VAL B 1 64 ? -8.258 -28.75 -22.234 1 80.38 64 VAL B O 1
ATOM 2990 N N . GLN B 1 65 ? -6.559 -28.875 -20.781 1 84.19 65 GLN B N 1
ATOM 2991 C CA . GLN B 1 65 ? -7.449 -28.812 -19.625 1 84.19 65 GLN B CA 1
ATOM 2992 C C . GLN B 1 65 ? -7.844 -27.375 -19.312 1 84.19 65 GLN B C 1
ATOM 2994 O O . GLN B 1 65 ? -6.996 -26.562 -18.938 1 84.19 65 GLN B O 1
ATOM 2999 N N . LEU B 1 66 ? -9.102 -27.125 -19.438 1 90.12 66 LEU B N 1
ATOM 3000 C CA . LEU B 1 66 ? -9.555 -25.766 -19.156 1 90.12 66 LEU B CA 1
ATOM 3001 C C . LEU B 1 66 ? -9.914 -25.609 -17.688 1 90.12 66 LEU B C 1
ATOM 3003 O O . LEU B 1 66 ? -10.391 -26.547 -17.047 1 90.12 66 LEU B O 1
ATOM 3007 N N . LEU B 1 67 ? -9.656 -24.484 -17.156 1 94.88 67 LEU B N 1
ATOM 3008 C CA . LEU B 1 67 ? -10.164 -24.125 -15.836 1 94.88 67 LEU B CA 1
ATOM 3009 C C . LEU B 1 67 ? -11.688 -24.062 -15.844 1 94.88 67 LEU B C 1
ATOM 3011 O O . LEU B 1 67 ? -12.289 -23.609 -16.828 1 94.88 67 LEU B O 1
ATOM 3015 N N . ASP B 1 68 ? -12.211 -24.531 -14.812 1 92.75 68 ASP B N 1
ATOM 3016 C CA . ASP B 1 68 ? -13.672 -24.609 -14.711 1 92.75 68 ASP B CA 1
ATOM 3017 C C . ASP B 1 68 ? -14.148 -24.125 -13.344 1 92.75 68 ASP B C 1
ATOM 3019 O O . ASP B 1 68 ? -13.828 -24.734 -12.32 1 92.75 68 ASP B O 1
ATOM 3023 N N . GLU B 1 69 ? -14.922 -23.094 -13.422 1 93.25 69 GLU B N 1
ATOM 3024 C CA . GLU B 1 69 ? -15.383 -22.469 -12.18 1 93.25 69 GLU B CA 1
ATOM 3025 C C . GLU B 1 69 ? -16.188 -23.453 -11.336 1 93.25 69 GLU B C 1
ATOM 3027 O O . GLU B 1 69 ? -16 -23.531 -10.117 1 93.25 69 GLU B O 1
ATOM 3032 N N . CYS B 1 70 ? -17.078 -24.219 -11.938 1 91.75 70 CYS B N 1
ATOM 3033 C CA . CYS B 1 70 ? -17.906 -25.188 -11.219 1 91.75 70 CYS B CA 1
ATOM 3034 C C . CYS B 1 70 ? -17.047 -26.266 -10.578 1 91.75 70 CYS B C 1
ATOM 3036 O O . CYS B 1 70 ? -17.297 -26.656 -9.43 1 91.75 70 CYS B O 1
ATOM 3038 N N . SER B 1 71 ? -16.094 -26.734 -11.344 1 92.25 71 SER B N 1
ATOM 3039 C CA . SER B 1 71 ? -15.18 -27.75 -10.828 1 92.25 71 SER B CA 1
ATOM 3040 C C . SER B 1 71 ? -14.422 -27.25 -9.609 1 92.25 71 SER B C 1
ATOM 3042 O O . SER B 1 71 ? -14.266 -27.984 -8.625 1 92.25 71 SER B O 1
ATOM 3044 N N . ILE B 1 72 ? -14.008 -26.047 -9.625 1 94.69 72 ILE B N 1
ATOM 3045 C CA . ILE B 1 72 ? -13.234 -25.469 -8.539 1 94.69 72 ILE B CA 1
ATOM 3046 C C . ILE B 1 72 ? -14.133 -25.219 -7.332 1 94.69 72 ILE B C 1
ATOM 3048 O O . ILE B 1 72 ? -13.797 -25.594 -6.207 1 94.69 72 ILE B O 1
ATOM 3052 N N . LEU B 1 73 ? -15.297 -24.672 -7.59 1 92.75 73 LEU B N 1
ATOM 3053 C CA . LEU B 1 73 ? -16.203 -24.281 -6.52 1 92.75 73 LEU B CA 1
ATOM 3054 C C . LEU B 1 73 ? -16.719 -25.5 -5.773 1 92.75 73 LEU B C 1
ATOM 3056 O O . LEU B 1 73 ? -17.031 -25.422 -4.586 1 92.75 73 LEU B O 1
ATOM 3060 N N . GLN B 1 74 ? -16.766 -26.578 -6.461 1 91.31 74 GLN B N 1
ATOM 3061 C CA . GLN B 1 74 ? -17.25 -27.812 -5.855 1 91.31 74 GLN B CA 1
ATOM 3062 C C . GLN B 1 74 ? -16.391 -28.219 -4.664 1 91.31 74 GLN B C 1
ATOM 3064 O O . GLN B 1 74 ? -16.875 -28.859 -3.725 1 91.31 74 GLN B O 1
ATOM 3069 N N . TYR B 1 75 ? -15.211 -27.766 -4.703 1 90.94 75 TYR B N 1
ATOM 3070 C CA . TYR B 1 75 ? -14.297 -28.234 -3.67 1 90.94 75 TYR B CA 1
ATOM 3071 C C . TYR B 1 75 ? -13.891 -27.094 -2.746 1 90.94 75 TYR B C 1
ATOM 3073 O O . TYR B 1 75 ? -13.023 -27.266 -1.882 1 90.94 75 TYR B O 1
ATOM 3081 N N . LEU B 1 76 ? -14.438 -25.953 -2.965 1 90.75 76 LEU B N 1
ATOM 3082 C CA . LEU B 1 76 ? -14.156 -24.812 -2.082 1 90.75 76 LEU B CA 1
ATOM 3083 C C . LEU B 1 76 ? -15.328 -24.547 -1.144 1 90.75 76 LEU B C 1
ATOM 3085 O O . LEU B 1 76 ? -16.453 -24.391 -1.594 1 90.75 76 LEU B O 1
ATOM 3089 N N . PRO B 1 77 ? -15.109 -24.609 0.12 1 81.62 77 PRO B N 1
ATOM 3090 C CA . PRO B 1 77 ? -16.188 -24.469 1.097 1 81.62 77 PRO B CA 1
ATOM 3091 C C . PRO B 1 77 ? -16.766 -23.047 1.133 1 81.62 77 PRO B C 1
ATOM 3093 O O . PRO B 1 77 ? -17.953 -22.875 1.453 1 81.62 77 PRO B O 1
ATOM 3096 N N . GLU B 1 78 ? -15.953 -22 0.974 1 82.44 78 GLU B N 1
ATOM 3097 C CA . GLU B 1 78 ? -16.406 -20.625 1.083 1 82.44 78 GLU B CA 1
ATOM 3098 C C . GLU B 1 78 ? -15.586 -19.703 0.176 1 82.44 78 GLU B C 1
ATOM 3100 O O . GLU B 1 78 ? -14.625 -20.141 -0.456 1 82.44 78 GLU B O 1
ATOM 3105 N N . GLY B 1 79 ? -16.125 -18.562 0.005 1 79.62 79 GLY B N 1
ATOM 3106 C CA . GLY B 1 79 ? -15.445 -17.531 -0.773 1 79.62 79 GLY B CA 1
ATOM 3107 C C . GLY B 1 79 ? -15.828 -17.547 -2.24 1 79.62 79 GLY B C 1
ATOM 3108 O O . GLY B 1 79 ? -16.328 -18.547 -2.75 1 79.62 79 GLY B O 1
ATOM 3109 N N . ARG B 1 80 ? -15.57 -16.484 -2.869 1 88.31 80 ARG B N 1
ATOM 3110 C CA . ARG B 1 80 ? -15.859 -16.344 -4.293 1 88.31 80 ARG B CA 1
ATOM 3111 C C . ARG B 1 80 ? -14.625 -16.656 -5.133 1 88.31 80 ARG B C 1
ATOM 3113 O O . ARG B 1 80 ? -13.492 -16.422 -4.695 1 88.31 80 ARG B O 1
ATOM 3120 N N . ILE B 1 81 ? -14.844 -17.344 -6.199 1 95.38 81 ILE B N 1
ATOM 3121 C CA . ILE B 1 81 ? -13.789 -17.578 -7.18 1 95.38 81 ILE B CA 1
ATOM 3122 C C . ILE B 1 81 ? -14.25 -17.125 -8.562 1 95.38 81 ILE B C 1
ATOM 3124 O O . ILE B 1 81 ? -15.391 -17.375 -8.953 1 95.38 81 ILE B O 1
ATOM 3128 N N . ALA B 1 82 ? -13.492 -16.297 -9.148 1 96.56 82 ALA B N 1
ATOM 3129 C CA . ALA B 1 82 ? -13.719 -15.938 -10.547 1 96.56 82 ALA B CA 1
ATOM 3130 C C . ALA B 1 82 ? -12.75 -16.688 -11.469 1 96.56 82 ALA B C 1
ATOM 3132 O O . ALA B 1 82 ? -11.539 -16.719 -11.219 1 96.56 82 ALA B O 1
ATOM 3133 N N . VAL B 1 83 ? -13.273 -17.359 -12.398 1 96.81 83 VAL B N 1
ATOM 3134 C CA . VAL B 1 83 ? -12.469 -17.984 -13.445 1 96.81 83 VAL B CA 1
ATOM 3135 C C . VAL B 1 83 ? -12.555 -17.156 -14.719 1 96.81 83 VAL B C 1
ATOM 3137 O O . VAL B 1 83 ? -13.617 -17.047 -15.328 1 96.81 83 VAL B O 1
ATOM 3140 N N . LEU B 1 84 ? -11.406 -16.578 -15.078 1 96.25 84 LEU B N 1
ATOM 3141 C CA . LEU B 1 84 ? -11.359 -15.602 -16.172 1 96.25 84 LEU B CA 1
ATOM 3142 C C . LEU B 1 84 ? -10.555 -16.156 -17.344 1 96.25 84 LEU B C 1
ATOM 3144 O O . LEU B 1 84 ? -9.375 -16.469 -17.203 1 96.25 84 LEU B O 1
ATOM 3148 N N . PRO B 1 85 ? -11.148 -16.25 -18.484 1 94.31 85 PRO B N 1
ATOM 3149 C CA . PRO B 1 85 ? -10.391 -16.797 -19.609 1 94.31 85 PRO B CA 1
ATOM 3150 C C . PRO B 1 85 ? -9.234 -15.898 -20.047 1 94.31 85 PRO B C 1
ATOM 3152 O O . PRO B 1 85 ? -8.102 -16.359 -20.156 1 94.31 85 PRO B O 1
ATOM 3155 N N . VAL B 1 86 ? -9.562 -14.664 -20.312 1 94.06 86 VAL B N 1
ATOM 3156 C CA . VAL B 1 86 ? -8.586 -13.688 -20.781 1 94.06 86 VAL B CA 1
ATOM 3157 C C . VAL B 1 86 ? -8.703 -12.406 -19.953 1 94.06 86 VAL B C 1
ATOM 3159 O O . VAL B 1 86 ? -9.781 -11.82 -19.859 1 94.06 86 VAL B O 1
ATOM 3162 N N . ILE B 1 87 ? -7.555 -12 -19.406 1 95.75 87 ILE B N 1
ATOM 3163 C CA . ILE B 1 87 ? -7.547 -10.789 -18.578 1 95.75 87 ILE B CA 1
ATOM 3164 C C . ILE B 1 87 ? -6.188 -10.102 -18.688 1 95.75 87 ILE B C 1
ATOM 3166 O O . ILE B 1 87 ? -5.242 -10.664 -19.234 1 95.75 87 ILE B O 1
ATOM 3170 N N . ASP B 1 88 ? -6.098 -8.852 -18.297 1 95.44 88 ASP B N 1
ATOM 3171 C CA . ASP B 1 88 ? -4.789 -8.211 -18.234 1 95.44 88 ASP B CA 1
ATOM 3172 C C . ASP B 1 88 ? -3.916 -8.859 -17.156 1 95.44 88 ASP B C 1
ATOM 3174 O O . ASP B 1 88 ? -2.865 -9.422 -17.469 1 95.44 88 ASP B O 1
ATOM 3178 N N . SER B 1 89 ? -4.43 -8.797 -15.891 1 97.5 89 SER B N 1
ATOM 3179 C CA . SER B 1 89 ? -3.746 -9.391 -14.742 1 97.5 89 SER B CA 1
ATOM 3180 C C . SER B 1 89 ? -4.738 -9.797 -13.656 1 97.5 89 SER B C 1
ATOM 3182 O O . SER B 1 89 ? -5.664 -9.039 -13.344 1 97.5 89 SER B O 1
ATOM 3184 N N . THR B 1 90 ? -4.496 -11.008 -13.156 1 98.25 90 THR B N 1
ATOM 3185 C CA . THR B 1 90 ? -5.367 -11.445 -12.07 1 98.25 90 THR B CA 1
ATOM 3186 C C . THR B 1 90 ? -5.234 -10.523 -10.859 1 98.25 90 THR B C 1
ATOM 3188 O O . THR B 1 90 ? -6.223 -10.234 -10.188 1 98.25 90 THR B O 1
ATOM 3191 N N . ASN B 1 91 ? -4.039 -10.016 -10.57 1 98 91 ASN B N 1
ATOM 3192 C CA . ASN B 1 91 ? -3.873 -9.039 -9.5 1 98 91 ASN B CA 1
ATOM 3193 C C . ASN B 1 91 ? -4.66 -7.762 -9.781 1 98 91 ASN B C 1
ATOM 3195 O O . ASN B 1 91 ? -5.355 -7.25 -8.898 1 98 91 ASN B O 1
ATOM 3199 N N . GLN B 1 92 ? -4.555 -7.281 -11 1 96.25 92 GLN B N 1
ATOM 3200 C CA . GLN B 1 92 ? -5.246 -6.043 -11.344 1 96.25 92 GLN B CA 1
ATOM 3201 C C . GLN B 1 92 ? -6.762 -6.207 -11.227 1 96.25 92 GLN B C 1
ATOM 3203 O O . GLN B 1 92 ? -7.457 -5.293 -10.781 1 96.25 92 GLN B O 1
ATOM 3208 N N . PHE B 1 93 ? -7.207 -7.328 -11.633 1 97.38 93 PHE B N 1
ATOM 3209 C CA . PHE B 1 93 ? -8.633 -7.637 -11.539 1 97.38 93 PHE B CA 1
ATOM 3210 C C . PHE B 1 93 ? -9.133 -7.453 -10.117 1 97.38 93 PHE B C 1
ATOM 3212 O O . PHE B 1 93 ? -10.172 -6.828 -9.891 1 97.38 93 PHE B O 1
ATOM 3219 N N . LEU B 1 94 ? -8.43 -7.992 -9.172 1 97.62 94 LEU B N 1
ATOM 3220 C CA . LEU B 1 94 ? -8.82 -7.887 -7.77 1 97.62 94 LEU B CA 1
ATOM 3221 C C . LEU B 1 94 ? -8.602 -6.469 -7.246 1 97.62 94 LEU B C 1
ATOM 3223 O O . LEU B 1 94 ? -9.445 -5.93 -6.527 1 97.62 94 LEU B O 1
ATOM 3227 N N . LEU B 1 95 ? -7.488 -5.824 -7.617 1 95.19 95 LEU B N 1
ATOM 3228 C CA . LEU B 1 95 ? -7.18 -4.473 -7.172 1 95.19 95 LEU B CA 1
ATOM 3229 C C . LEU B 1 95 ? -8.289 -3.502 -7.574 1 95.19 95 LEU B C 1
ATOM 3231 O O . LEU B 1 95 ? -8.586 -2.555 -6.844 1 95.19 95 LEU B O 1
ATOM 3235 N N . ASP B 1 96 ? -8.875 -3.775 -8.688 1 94.44 96 ASP B N 1
ATOM 3236 C CA . ASP B 1 96 ? -9.914 -2.898 -9.219 1 94.44 96 ASP B CA 1
ATOM 3237 C C . ASP B 1 96 ? -11.234 -3.088 -8.469 1 94.44 96 ASP B C 1
ATOM 3239 O O . ASP B 1 96 ? -12.156 -2.287 -8.617 1 94.44 96 ASP B O 1
ATOM 3243 N N . ARG B 1 97 ? -11.32 -4.055 -7.621 1 95.31 97 ARG B N 1
ATOM 3244 C CA . ARG B 1 97 ? -12.586 -4.422 -7.004 1 95.31 97 ARG B CA 1
ATOM 3245 C C . ARG B 1 97 ? -12.445 -4.539 -5.492 1 95.31 97 ARG B C 1
ATOM 3247 O O . ARG B 1 97 ? -13.195 -5.281 -4.848 1 95.31 97 ARG B O 1
ATOM 3254 N N . LEU B 1 98 ? -11.562 -3.828 -4.949 1 93.25 98 LEU B N 1
ATOM 3255 C CA . LEU B 1 98 ? -11.219 -3.977 -3.539 1 93.25 98 LEU B CA 1
ATOM 3256 C C . LEU B 1 98 ? -12.438 -3.756 -2.652 1 93.25 98 LEU B C 1
ATOM 3258 O O . LEU B 1 98 ? -12.633 -4.469 -1.664 1 93.25 98 LEU B O 1
ATOM 3262 N N . SER B 1 99 ? -13.281 -2.85 -2.973 1 90.06 99 SER B N 1
ATOM 3263 C CA . SER B 1 99 ? -14.414 -2.455 -2.139 1 90.06 99 SER B CA 1
ATOM 3264 C C . SER B 1 99 ? -15.469 -3.555 -2.076 1 90.06 99 SER B C 1
ATOM 3266 O O . SER B 1 99 ? -16.312 -3.564 -1.178 1 90.06 99 SER B O 1
ATOM 3268 N N . GLU B 1 100 ? -15.375 -4.52 -2.994 1 94.56 100 GLU B N 1
ATOM 3269 C CA . GLU B 1 100 ? -16.406 -5.555 -3.082 1 94.56 100 GLU B CA 1
ATOM 3270 C C . GLU B 1 100 ? -15.875 -6.898 -2.59 1 94.56 100 GLU B C 1
ATOM 3272 O O . GLU B 1 100 ? -16.625 -7.871 -2.494 1 94.56 100 GLU B O 1
ATOM 3277 N N . LEU B 1 101 ? -14.648 -6.922 -2.252 1 96.25 101 LEU B N 1
ATOM 3278 C CA . LEU B 1 101 ? -14.016 -8.203 -1.963 1 96.25 101 LEU B CA 1
ATOM 3279 C C . LEU B 1 101 ? -14.047 -8.5 -0.467 1 96.25 101 LEU B C 1
ATOM 3281 O O . LEU B 1 101 ? -14.125 -7.582 0.351 1 96.25 101 LEU B O 1
ATOM 3285 N N . LYS B 1 102 ? -14.055 -9.75 -0.177 1 96.31 102 LYS B N 1
ATOM 3286 C CA . LYS B 1 102 ? -13.828 -10.266 1.169 1 96.31 102 LYS B CA 1
ATOM 3287 C C . LYS B 1 102 ? -12.57 -11.133 1.218 1 96.31 102 LYS B C 1
ATOM 3289 O O . LYS B 1 102 ? -12.18 -11.727 0.212 1 96.31 102 LYS B O 1
ATOM 3294 N N . SER B 1 103 ? -11.984 -11.172 2.4 1 96.69 103 SER B N 1
ATOM 3295 C CA . SER B 1 103 ? -10.805 -12.008 2.562 1 96.69 103 SER B CA 1
ATOM 3296 C C . SER B 1 103 ? -11.062 -13.43 2.082 1 96.69 103 SER B C 1
ATOM 3298 O O . SER B 1 103 ? -12.062 -14.047 2.459 1 96.69 103 SER B O 1
ATOM 3300 N N . GLY B 1 104 ? -10.18 -13.891 1.213 1 96.94 104 GLY B N 1
ATOM 3301 C CA . GLY B 1 104 ? -10.297 -15.242 0.688 1 96.94 104 GLY B CA 1
ATOM 3302 C C . GLY B 1 104 ? -10.836 -15.281 -0.729 1 96.94 104 GLY B C 1
ATOM 3303 O O . GLY B 1 104 ? -10.742 -16.312 -1.403 1 96.94 104 GLY B O 1
ATOM 3304 N N . ASP B 1 105 ? -11.438 -14.195 -1.183 1 97.75 105 ASP B N 1
ATOM 3305 C CA . ASP B 1 105 ? -11.859 -14.148 -2.578 1 97.75 105 ASP B CA 1
ATOM 3306 C C . ASP B 1 105 ? -10.672 -14.32 -3.52 1 97.75 105 ASP B C 1
ATOM 3308 O O . ASP B 1 105 ? -9.586 -13.789 -3.262 1 97.75 105 ASP B O 1
ATOM 3312 N N . ALA B 1 106 ? -10.844 -15.102 -4.539 1 97.94 106 ALA B N 1
ATOM 3313 C CA . ALA B 1 106 ? -9.742 -15.422 -5.438 1 97.94 106 ALA B CA 1
ATOM 3314 C C . ALA B 1 106 ? -10.203 -15.414 -6.895 1 97.94 106 ALA B C 1
ATOM 3316 O O . ALA B 1 106 ? -11.406 -15.359 -7.172 1 97.94 106 ALA B O 1
ATOM 3317 N N . CYS B 1 107 ? -9.25 -15.359 -7.77 1 98.31 107 CYS B N 1
ATOM 3318 C CA . CYS B 1 107 ? -9.516 -15.531 -9.195 1 98.31 107 CYS B CA 1
ATOM 3319 C C . CYS B 1 107 ? -8.383 -16.297 -9.867 1 98.31 107 CYS B C 1
ATOM 3321 O O . CYS B 1 107 ? -7.258 -16.328 -9.359 1 98.31 107 CYS B O 1
ATOM 3323 N N . VAL B 1 108 ? -8.672 -16.953 -10.898 1 98.31 108 VAL B N 1
ATOM 3324 C CA . VAL B 1 108 ? -7.727 -17.625 -11.789 1 98.31 108 VAL B CA 1
ATOM 3325 C C . VAL B 1 108 ? -8.008 -17.234 -13.234 1 98.31 108 VAL B C 1
ATOM 3327 O O . VAL B 1 108 ? -9.109 -16.781 -13.562 1 98.31 108 VAL B O 1
ATOM 3330 N N . ALA B 1 109 ? -6.945 -17.344 -14.031 1 97.81 109 ALA B N 1
ATOM 3331 C CA . ALA B 1 109 ? -7.117 -16.984 -15.438 1 97.81 109 ALA B CA 1
ATOM 3332 C C . ALA B 1 109 ? -6.426 -18 -16.344 1 97.81 109 ALA B C 1
ATOM 3334 O O . ALA B 1 109 ? -5.449 -18.625 -15.953 1 97.81 109 ALA B O 1
ATOM 3335 N N . GLU B 1 110 ? -6.949 -18.094 -17.578 1 96.5 110 GLU B N 1
ATOM 3336 C CA . GLU B 1 110 ? -6.312 -18.922 -18.594 1 96.5 110 GLU B CA 1
ATOM 3337 C C . GLU B 1 110 ? -5.152 -18.188 -19.25 1 96.5 110 GLU B C 1
ATOM 3339 O O . GLU B 1 110 ? -4.172 -18.812 -19.672 1 96.5 110 GLU B O 1
ATOM 3344 N N . TYR B 1 111 ? -5.355 -16.906 -19.359 1 95.12 111 TYR B N 1
ATOM 3345 C CA . TYR B 1 111 ? -4.418 -16.078 -20.094 1 95.12 111 TYR B CA 1
ATOM 3346 C C . TYR B 1 111 ? -4.383 -14.664 -19.531 1 95.12 111 TYR B C 1
ATOM 3348 O O . TYR B 1 111 ? -5.43 -14.078 -19.219 1 95.12 111 TYR B O 1
ATOM 3356 N N . GLN B 1 112 ? -3.164 -14.172 -19.344 1 96.12 112 GLN B N 1
ATOM 3357 C CA . GLN B 1 112 ? -2.959 -12.766 -19 1 96.12 112 GLN B CA 1
ATOM 3358 C C . GLN B 1 112 ? -2.17 -12.047 -20.094 1 96.12 112 GLN B C 1
ATOM 3360 O O . GLN B 1 112 ? -1.04 -12.422 -20.406 1 96.12 112 GLN B O 1
ATOM 3365 N N . TYR B 1 113 ? -2.73 -11.008 -20.641 1 94.06 113 TYR B N 1
ATOM 3366 C CA . TYR B 1 113 ? -1.989 -10.305 -21.672 1 94.06 113 TYR B CA 1
ATOM 3367 C C . TYR B 1 113 ? -1.043 -9.273 -21.078 1 94.06 113 TYR B C 1
ATOM 3369 O O . TYR B 1 113 ? -0.167 -8.742 -21.766 1 94.06 113 TYR B O 1
ATOM 3377 N N . ALA B 1 114 ? -1.28 -8.938 -19.766 1 94.94 114 ALA B N 1
ATOM 3378 C CA . ALA B 1 114 ? -0.399 -8.023 -19.047 1 94.94 114 ALA B CA 1
ATOM 3379 C C . ALA B 1 114 ? -0.023 -8.578 -17.688 1 94.94 114 ALA B C 1
ATOM 3381 O O . ALA B 1 114 ? -0.157 -7.895 -16.672 1 94.94 114 ALA B O 1
ATOM 3382 N N . GLY B 1 115 ? 0.369 -9.859 -17.734 1 94.94 115 GLY B N 1
ATOM 3383 C CA . GLY B 1 115 ? 0.863 -10.43 -16.484 1 94.94 115 GLY B CA 1
ATOM 3384 C C . GLY B 1 115 ? 1.958 -9.602 -15.844 1 94.94 115 GLY B C 1
ATOM 3385 O O . GLY B 1 115 ? 2.744 -8.953 -16.531 1 94.94 115 GLY B O 1
ATOM 3386 N N . ARG B 1 116 ? 1.981 -9.664 -14.523 1 93.06 116 ARG B N 1
ATOM 3387 C CA . ARG B 1 116 ? 2.885 -8.75 -13.828 1 93.06 116 ARG B CA 1
ATOM 3388 C C . ARG B 1 116 ? 3.877 -9.516 -12.961 1 93.06 116 ARG B C 1
ATOM 3390 O O . ARG B 1 116 ? 3.553 -10.578 -12.43 1 93.06 116 ARG B O 1
ATOM 3397 N N . GLY B 1 117 ? 5.031 -8.93 -12.883 1 91.19 117 GLY B N 1
ATOM 3398 C CA . GLY B 1 117 ? 6.055 -9.328 -11.93 1 91.19 117 GLY B CA 1
ATOM 3399 C C . GLY B 1 117 ? 6.586 -8.172 -11.109 1 91.19 117 GLY B C 1
ATOM 3400 O O . GLY B 1 117 ? 5.969 -7.102 -11.062 1 91.19 117 GLY B O 1
ATOM 3401 N N . ARG B 1 118 ? 7.691 -8.398 -10.445 1 87 118 ARG B N 1
ATOM 3402 C CA . ARG B 1 118 ? 8.344 -7.348 -9.672 1 87 118 ARG B CA 1
ATOM 3403 C C . ARG B 1 118 ? 9.219 -6.477 -10.562 1 87 118 ARG B C 1
ATOM 3405 O O . ARG B 1 118 ? 9.664 -6.914 -11.625 1 87 118 ARG B O 1
ATOM 3412 N N . ARG B 1 119 ? 9.367 -5.266 -10.117 1 82.44 119 ARG B N 1
ATOM 3413 C CA . ARG B 1 119 ? 10.297 -4.332 -10.742 1 82.44 119 ARG B CA 1
ATOM 3414 C C . ARG B 1 119 ? 9.938 -4.098 -12.203 1 82.44 119 ARG B C 1
ATOM 3416 O O . ARG B 1 119 ? 10.82 -4.059 -13.062 1 82.44 119 ARG B O 1
ATOM 3423 N N . GLY B 1 120 ? 8.664 -4.16 -12.508 1 81.25 120 GLY B N 1
ATOM 3424 C CA . GLY B 1 120 ? 8.18 -3.84 -13.844 1 81.25 120 GLY B CA 1
ATOM 3425 C C . GLY B 1 120 ? 8.281 -5.004 -14.805 1 81.25 120 GLY B C 1
ATOM 3426 O O . GLY B 1 120 ? 7.938 -4.871 -15.984 1 81.25 120 GLY B O 1
ATOM 3427 N N . ARG B 1 121 ? 8.711 -6.133 -14.328 1 88.44 121 ARG B N 1
ATOM 3428 C CA . ARG B 1 121 ? 8.805 -7.309 -15.188 1 88.44 121 ARG B CA 1
ATOM 3429 C C . ARG B 1 121 ? 7.418 -7.855 -15.516 1 88.44 121 ARG B C 1
ATOM 3431 O O . ARG B 1 121 ? 6.441 -7.555 -14.82 1 88.44 121 ARG B O 1
ATOM 3438 N N . LYS B 1 122 ? 7.449 -8.609 -16.609 1 91.75 122 LYS B N 1
ATOM 3439 C CA . LYS B 1 122 ? 6.207 -9.234 -17.062 1 91.75 122 LYS B CA 1
ATOM 3440 C C . LYS B 1 122 ? 6.23 -10.742 -16.812 1 91.75 122 LYS B C 1
ATOM 3442 O O . LYS B 1 122 ? 7.262 -11.391 -17 1 91.75 122 LYS B O 1
ATOM 3447 N N . TRP B 1 123 ? 5.148 -11.234 -16.391 1 94 123 TRP B N 1
ATOM 3448 C CA . TRP B 1 123 ? 4.973 -12.68 -16.281 1 94 123 TRP B CA 1
ATOM 3449 C C . TRP B 1 123 ? 4.309 -13.25 -17.531 1 94 123 TRP B C 1
ATOM 3451 O O . TRP B 1 123 ? 3.164 -12.906 -17.844 1 94 123 TRP B O 1
ATOM 3461 N N . VAL B 1 124 ? 5.027 -14.008 -18.281 1 92.94 124 VAL B N 1
ATOM 3462 C CA . VAL B 1 124 ? 4.496 -14.625 -19.484 1 92.94 124 VAL B CA 1
ATOM 3463 C C . VAL B 1 124 ? 3.422 -15.641 -19.125 1 92.94 124 VAL B C 1
ATOM 3465 O O . VAL B 1 124 ? 3.678 -16.578 -18.375 1 92.94 124 VAL B O 1
ATOM 3468 N N . SER B 1 125 ? 2.234 -15.453 -19.672 1 94.06 125 SER B N 1
ATOM 3469 C CA . SER B 1 125 ? 1.062 -16.219 -19.234 1 94.06 125 SER B CA 1
ATOM 3470 C C . SER B 1 125 ? 0.338 -16.828 -20.422 1 94.06 125 SER B C 1
ATOM 3472 O O . SER B 1 125 ? -0.813 -16.5 -20.703 1 94.06 125 SER B O 1
ATOM 3474 N N . PRO B 1 126 ? 0.965 -17.844 -21.078 1 92.12 126 PRO B N 1
ATOM 3475 C CA . PRO B 1 126 ? 0.267 -18.484 -22.188 1 92.12 126 PRO B CA 1
ATOM 3476 C C . PRO B 1 126 ? -1.046 -19.141 -21.75 1 92.12 126 PRO B C 1
ATOM 3478 O O . PRO B 1 126 ? -1.167 -19.609 -20.609 1 92.12 126 PRO B O 1
ATOM 3481 N N . PHE B 1 127 ? -1.942 -19.266 -22.688 1 93 127 PHE B N 1
ATOM 3482 C CA . PHE B 1 127 ? -3.291 -19.75 -22.422 1 93 127 PHE B CA 1
ATOM 3483 C C . PHE B 1 127 ? -3.279 -21.25 -22.125 1 93 127 PHE B C 1
ATOM 3485 O O . PHE B 1 127 ? -2.713 -22.031 -22.891 1 93 127 PHE B O 1
ATOM 3492 N N . GLY B 1 128 ? -3.855 -21.609 -21 1 91.44 128 GLY B N 1
ATOM 3493 C CA . GLY B 1 128 ? -4.148 -23 -20.703 1 91.44 128 GLY B CA 1
ATOM 3494 C C . GLY B 1 128 ? -2.916 -23.797 -20.297 1 91.44 128 GLY B C 1
ATOM 3495 O O . GLY B 1 128 ? -2.961 -25.031 -20.234 1 91.44 128 GLY B O 1
ATOM 3496 N N . LYS B 1 129 ? -1.841 -23.141 -20.016 1 91.75 129 LYS B N 1
ATOM 3497 C CA . LYS B 1 129 ? -0.591 -23.875 -19.812 1 91.75 129 LYS B CA 1
ATOM 3498 C C . LYS B 1 129 ? -0.167 -23.844 -18.359 1 91.75 129 LYS B C 1
ATOM 3500 O O . LYS B 1 129 ? 0.364 -24.828 -17.844 1 91.75 129 LYS B O 1
ATOM 3505 N N . ASN B 1 130 ? -0.317 -22.75 -17.719 1 95.88 130 ASN B N 1
ATOM 3506 C CA . ASN B 1 130 ? 0.149 -22.547 -16.344 1 95.88 130 ASN B CA 1
ATOM 3507 C C . ASN B 1 130 ? -0.998 -22.172 -15.422 1 95.88 130 ASN B C 1
ATOM 3509 O O . ASN B 1 130 ? -2.166 -22.234 -15.805 1 95.88 130 ASN B O 1
ATOM 3513 N N . LEU B 1 131 ? -0.732 -22.031 -14.211 1 98 131 LEU B N 1
ATOM 3514 C CA . LEU B 1 131 ? -1.731 -21.547 -13.266 1 98 131 LEU B CA 1
ATOM 3515 C C . LEU B 1 131 ? -1.428 -20.109 -12.852 1 98 131 LEU B C 1
ATOM 3517 O O . LEU B 1 131 ? -0.321 -19.812 -12.398 1 98 131 LEU B O 1
ATOM 3521 N N . TYR B 1 132 ? -2.318 -19.266 -13.109 1 98.44 132 TYR B N 1
ATOM 3522 C CA . TYR B 1 132 ? -2.295 -17.875 -12.68 1 98.44 132 TYR B CA 1
ATOM 3523 C C . TYR B 1 132 ? -3.402 -17.594 -11.672 1 98.44 132 TYR B C 1
ATOM 3525 O O . TYR B 1 132 ? -4.586 -17.609 -12.016 1 98.44 132 TYR B O 1
ATOM 3533 N N . LEU B 1 133 ? -2.992 -17.375 -10.484 1 98.56 133 LEU B N 1
ATOM 3534 C CA . LEU B 1 133 ? -3.934 -17.281 -9.375 1 98.56 133 LEU B CA 1
ATOM 3535 C C . LEU B 1 133 ? -3.676 -16.031 -8.531 1 98.56 133 LEU B C 1
ATOM 3537 O O . LEU B 1 133 ? -2.521 -15.688 -8.266 1 98.56 133 LEU B O 1
ATOM 3541 N N . SER B 1 134 ? -4.754 -15.289 -8.164 1 98.75 134 SER B N 1
ATOM 3542 C CA . SER B 1 134 ? -4.652 -14.203 -7.199 1 98.75 134 SER B CA 1
ATOM 3543 C C . SER B 1 134 ? -5.695 -14.344 -6.094 1 98.75 134 SER B C 1
ATOM 3545 O O . SER B 1 134 ? -6.805 -14.82 -6.336 1 98.75 134 SER B O 1
ATOM 3547 N N . MET B 1 135 ? -5.352 -13.93 -4.969 1 98.44 135 MET B N 1
ATOM 3548 C CA . MET B 1 135 ? -6.25 -13.961 -3.82 1 98.44 135 MET B CA 1
ATOM 3549 C C . MET B 1 135 ? -6.195 -12.641 -3.049 1 98.44 135 MET B C 1
ATOM 3551 O O . MET B 1 135 ? -5.121 -12.07 -2.867 1 98.44 135 MET B O 1
ATOM 3555 N N . TYR B 1 136 ? -7.402 -12.219 -2.617 1 98.06 136 TYR B N 1
ATOM 3556 C CA . TYR B 1 136 ? -7.508 -11.023 -1.791 1 98.06 136 TYR B CA 1
ATOM 3557 C C . TYR B 1 136 ? -7.504 -11.383 -0.31 1 98.06 136 TYR B C 1
ATOM 3559 O O . TYR B 1 136 ? -8.109 -12.375 0.095 1 98.06 136 TYR B O 1
ATOM 3567 N N . TRP B 1 137 ? -6.84 -10.555 0.477 1 97.19 137 TRP B N 1
ATOM 3568 C CA . TRP B 1 137 ? -6.855 -10.695 1.929 1 97.19 137 TRP B CA 1
ATOM 3569 C C . TRP B 1 137 ? -6.73 -9.344 2.611 1 97.19 137 TRP B C 1
ATOM 3571 O O . TRP B 1 137 ? -5.926 -8.5 2.199 1 97.19 137 TRP B O 1
ATOM 3581 N N . ARG B 1 138 ? -7.543 -9.133 3.584 1 94.12 138 ARG B N 1
ATOM 3582 C CA . ARG B 1 138 ? -7.473 -7.922 4.391 1 94.12 138 ARG B CA 1
ATOM 3583 C C . ARG B 1 138 ? -6.711 -8.172 5.688 1 94.12 138 ARG B C 1
ATOM 3585 O O . ARG B 1 138 ? -7.082 -9.039 6.477 1 94.12 138 ARG B O 1
ATOM 3592 N N . LEU B 1 139 ? -5.641 -7.418 5.938 1 90.12 139 LEU B N 1
ATOM 3593 C CA . LEU B 1 139 ? -4.871 -7.52 7.176 1 90.12 139 LEU B CA 1
ATOM 3594 C C . LEU B 1 139 ? -5.266 -6.418 8.148 1 90.12 139 LEU B C 1
ATOM 3596 O O . LEU B 1 139 ? -4.926 -5.25 7.949 1 90.12 139 LEU B O 1
ATOM 3600 N N . GLU B 1 140 ? -5.785 -6.805 9.172 1 83.19 140 GLU B N 1
ATOM 3601 C CA . GLU B 1 140 ? -6.34 -5.84 10.117 1 83.19 140 GLU B CA 1
ATOM 3602 C C . GLU B 1 140 ? -5.234 -5.059 10.82 1 83.19 140 GLU B C 1
ATOM 3604 O O . GLU B 1 140 ? -5.422 -3.893 11.18 1 83.19 140 GLU B O 1
ATOM 3609 N N . GLN B 1 141 ? -4.105 -5.68 10.961 1 79.31 141 GLN B N 1
ATOM 3610 C CA . GLN B 1 141 ? -3.023 -5.039 11.703 1 79.31 141 GLN B CA 1
ATOM 3611 C C . GLN B 1 141 ? -2.264 -4.051 10.828 1 79.31 141 GLN B C 1
ATOM 3613 O O . GLN B 1 141 ? -1.285 -3.445 11.266 1 79.31 141 GLN B O 1
ATOM 3618 N N . GLY B 1 142 ? -2.604 -4.008 9.547 1 82.31 142 GLY B N 1
ATOM 3619 C CA . GLY B 1 142 ? -2.078 -2.971 8.68 1 82.31 142 GLY B CA 1
ATOM 3620 C C . GLY B 1 142 ? -0.901 -3.434 7.84 1 82.31 142 GLY B C 1
ATOM 3621 O O . GLY B 1 142 ? -0.607 -4.629 7.781 1 82.31 142 GLY B O 1
ATOM 3622 N N . PRO B 1 143 ? -0.25 -2.484 7.121 1 83.38 143 PRO B N 1
ATOM 3623 C CA . PRO B 1 143 ? 0.799 -2.797 6.148 1 83.38 143 PRO B CA 1
ATOM 3624 C C . PRO B 1 143 ? 2.02 -3.455 6.789 1 83.38 143 PRO B C 1
ATOM 3626 O O . PRO B 1 143 ? 2.652 -4.32 6.18 1 83.38 143 PRO B O 1
ATOM 3629 N N . ALA B 1 144 ? 2.389 -3.049 7.969 1 79.31 144 ALA B N 1
ATOM 3630 C CA . ALA B 1 144 ? 3.557 -3.605 8.648 1 79.31 144 ALA B CA 1
ATOM 3631 C C . ALA B 1 144 ? 3.402 -5.109 8.852 1 79.31 144 ALA B C 1
ATOM 3633 O O . ALA B 1 144 ? 4.391 -5.848 8.859 1 79.31 144 ALA B O 1
ATOM 3634 N N . ALA B 1 145 ? 2.205 -5.527 8.961 1 81.5 145 ALA B N 1
ATOM 3635 C CA . ALA B 1 145 ? 1.928 -6.941 9.219 1 81.5 145 ALA B CA 1
ATOM 3636 C C . ALA B 1 145 ? 2.123 -7.777 7.957 1 81.5 145 ALA B C 1
ATOM 3638 O O . ALA B 1 145 ? 2.186 -9.008 8.023 1 81.5 145 ALA B O 1
ATOM 3639 N N . ALA B 1 146 ? 2.254 -7.184 6.801 1 86.81 146 ALA B N 1
ATOM 3640 C CA . ALA B 1 146 ? 2.367 -7.91 5.539 1 86.81 146 ALA B CA 1
ATOM 3641 C C . ALA B 1 146 ? 3.801 -8.367 5.297 1 86.81 146 ALA B C 1
ATOM 3643 O O . ALA B 1 146 ? 4.066 -9.141 4.367 1 86.81 146 ALA B O 1
ATOM 3644 N N . ILE B 1 147 ? 4.703 -7.938 6.164 1 82.75 147 ILE B N 1
ATOM 3645 C CA . ILE B 1 147 ? 6.109 -8.305 6.012 1 82.75 147 ILE B CA 1
ATOM 3646 C C . ILE B 1 147 ? 6.254 -9.82 6.09 1 82.75 147 ILE B C 1
ATOM 3648 O O . ILE B 1 147 ? 5.742 -10.453 7.016 1 82.75 147 ILE B O 1
ATOM 3652 N N . GLY B 1 148 ? 6.883 -10.367 5.125 1 89.94 148 GLY B N 1
ATOM 3653 C CA . GLY B 1 148 ? 7.137 -11.797 5.102 1 89.94 148 GLY B CA 1
ATOM 3654 C C . GLY B 1 148 ? 6.012 -12.594 4.461 1 89.94 148 GLY B C 1
ATOM 3655 O O . GLY B 1 148 ? 6.113 -13.812 4.312 1 89.94 148 GLY B O 1
ATOM 3656 N N . LEU B 1 149 ? 4.984 -11.969 4.078 1 94.44 149 LEU B N 1
ATOM 3657 C CA . LEU B 1 149 ? 3.82 -12.672 3.551 1 94.44 149 LEU B CA 1
ATOM 3658 C C . LEU B 1 149 ? 4.184 -13.469 2.301 1 94.44 149 LEU B C 1
ATOM 3660 O O . LEU B 1 149 ? 3.707 -14.586 2.109 1 94.44 149 LEU B O 1
ATOM 3664 N N . SER B 1 150 ? 5.043 -12.898 1.459 1 95.44 150 SER B N 1
ATOM 3665 C CA . SER B 1 150 ? 5.445 -13.617 0.254 1 95.44 150 SER B CA 1
ATOM 3666 C C . SER B 1 150 ? 6.141 -14.93 0.599 1 95.44 150 SER B C 1
ATOM 3668 O O . SER B 1 150 ? 5.984 -15.93 -0.109 1 95.44 150 SER B O 1
ATOM 3670 N N . LEU B 1 151 ? 6.883 -14.977 1.698 1 96.19 151 LEU B N 1
ATOM 3671 C CA . LEU B 1 151 ? 7.543 -16.188 2.152 1 96.19 151 LEU B CA 1
ATOM 3672 C C . LEU B 1 151 ? 6.52 -17.25 2.559 1 96.19 151 LEU B C 1
ATOM 3674 O O . LEU B 1 151 ? 6.656 -18.422 2.199 1 96.19 151 LEU B O 1
ATOM 3678 N N . VAL B 1 152 ? 5.512 -16.766 3.279 1 97.75 152 VAL B N 1
ATOM 3679 C CA . VAL B 1 152 ? 4.449 -17.672 3.721 1 97.75 152 VAL B CA 1
ATOM 3680 C C . VAL B 1 152 ? 3.758 -18.281 2.508 1 97.75 152 VAL B C 1
ATOM 3682 O O . VAL B 1 152 ? 3.541 -19.5 2.463 1 97.75 152 VAL B O 1
ATOM 3685 N N . VAL B 1 153 ? 3.443 -17.516 1.543 1 98.38 153 VAL B N 1
ATOM 3686 C CA . VAL B 1 153 ? 2.773 -17.984 0.336 1 98.38 153 VAL B CA 1
ATOM 3687 C C . VAL B 1 153 ? 3.658 -19.016 -0.379 1 98.38 153 VAL B C 1
ATOM 3689 O O . VAL B 1 153 ? 3.178 -20.047 -0.828 1 98.38 153 VAL B O 1
ATOM 3692 N N . GLY B 1 154 ? 4.949 -18.688 -0.487 1 98.19 154 GLY B N 1
ATOM 3693 C CA . GLY B 1 154 ? 5.879 -19.641 -1.088 1 98.19 154 GLY B CA 1
ATOM 3694 C C . GLY B 1 154 ? 5.918 -20.969 -0.376 1 98.19 154 GLY B C 1
ATOM 3695 O O . GLY B 1 154 ? 5.879 -22.031 -1.02 1 98.19 154 GLY B O 1
ATOM 3696 N N . ILE B 1 155 ? 5.969 -20.938 0.932 1 98.5 155 ILE B N 1
ATOM 3697 C CA . ILE B 1 155 ? 5.98 -22.156 1.747 1 98.5 155 ILE B CA 1
ATOM 3698 C C . ILE B 1 155 ? 4.738 -22.984 1.443 1 98.5 155 ILE B C 1
ATOM 3700 O O . ILE B 1 155 ? 4.84 -24.188 1.172 1 98.5 155 ILE B O 1
ATOM 3704 N N . ILE B 1 156 ? 3.6 -22.344 1.432 1 98.75 156 ILE B N 1
ATOM 3705 C CA . ILE B 1 156 ? 2.324 -23.047 1.3 1 98.75 156 ILE B CA 1
ATOM 3706 C C . ILE B 1 156 ? 2.23 -23.688 -0.08 1 98.75 156 ILE B C 1
ATOM 3708 O O . ILE B 1 156 ? 1.849 -24.859 -0.201 1 98.75 156 ILE B O 1
ATOM 3712 N N . ILE B 1 157 ? 2.609 -22.969 -1.093 1 98.69 157 ILE B N 1
ATOM 3713 C CA . ILE B 1 157 ? 2.531 -23.516 -2.441 1 98.69 157 ILE B CA 1
ATOM 3714 C C . ILE B 1 157 ? 3.518 -24.672 -2.586 1 98.69 157 ILE B C 1
ATOM 3716 O O . ILE B 1 157 ? 3.188 -25.719 -3.166 1 98.69 157 ILE B O 1
ATOM 3720 N N . ALA B 1 158 ? 4.703 -24.5 -2.037 1 98.56 158 ALA B N 1
ATOM 3721 C CA . ALA B 1 158 ? 5.684 -25.594 -2.082 1 98.56 158 ALA B CA 1
ATOM 3722 C C . ALA B 1 158 ? 5.145 -26.844 -1.4 1 98.56 158 ALA B C 1
ATOM 3724 O O . ALA B 1 158 ? 5.238 -27.938 -1.948 1 98.56 158 ALA B O 1
ATOM 3725 N N . GLU B 1 159 ? 4.57 -26.672 -0.266 1 98.44 159 GLU B N 1
ATOM 3726 C CA . GLU B 1 159 ? 4.051 -27.812 0.499 1 98.44 159 GLU B CA 1
ATOM 3727 C C . GLU B 1 159 ? 2.891 -28.484 -0.23 1 98.44 159 GLU B C 1
ATOM 3729 O O . GLU B 1 159 ? 2.762 -29.703 -0.206 1 98.44 159 GLU B O 1
ATOM 3734 N N . VAL B 1 160 ? 2.041 -27.703 -0.841 1 98.19 160 VAL B N 1
ATOM 3735 C CA . VAL B 1 160 ? 0.947 -28.25 -1.63 1 98.19 160 VAL B CA 1
ATOM 3736 C C . VAL B 1 160 ? 1.511 -29.094 -2.775 1 98.19 160 VAL B C 1
ATOM 3738 O O . VAL B 1 160 ? 1.057 -30.219 -3.014 1 98.19 160 VAL B O 1
ATOM 3741 N N . LEU B 1 161 ? 2.52 -28.594 -3.424 1 97.75 161 LEU B N 1
ATOM 3742 C CA . LEU B 1 161 ? 3.109 -29.297 -4.559 1 97.75 161 LEU B CA 1
ATOM 3743 C C . LEU B 1 161 ? 3.842 -30.547 -4.098 1 97.75 161 LEU B C 1
ATOM 3745 O O . LEU B 1 161 ? 3.84 -31.562 -4.793 1 97.75 161 LEU B O 1
ATOM 3749 N N . HIS B 1 162 ? 4.445 -30.484 -2.916 1 97.38 162 HIS B N 1
ATOM 3750 C CA . HIS B 1 162 ? 5.066 -31.672 -2.344 1 97.38 162 HIS B CA 1
ATOM 3751 C C . HIS B 1 162 ? 4.047 -32.781 -2.154 1 97.38 162 HIS B C 1
ATOM 3753 O O . HIS B 1 162 ? 4.336 -33.969 -2.445 1 97.38 162 HIS B O 1
ATOM 3759 N N . ARG B 1 163 ? 2.912 -32.438 -1.725 1 95.31 163 ARG B N 1
ATOM 3760 C CA . ARG B 1 163 ? 1.857 -33.406 -1.503 1 95.31 163 ARG B CA 1
ATOM 3761 C C . ARG B 1 163 ? 1.399 -34.031 -2.82 1 95.31 163 ARG B C 1
ATOM 3763 O O . ARG B 1 163 ? 0.874 -35.156 -2.84 1 95.31 163 ARG B O 1
ATOM 3770 N N . LEU B 1 164 ? 1.681 -33.312 -3.859 1 90.81 164 LEU B N 1
ATOM 3771 C CA . LEU B 1 164 ? 1.274 -33.812 -5.168 1 90.81 164 LEU B CA 1
ATOM 3772 C C . LEU B 1 164 ? 2.416 -34.562 -5.844 1 90.81 164 LEU B C 1
ATOM 3774 O O . LEU B 1 164 ? 2.316 -34.906 -7.02 1 90.81 164 LEU B O 1
ATOM 3778 N N . GLY B 1 165 ? 3.537 -34.719 -5.152 1 89.94 165 GLY B N 1
ATOM 3779 C CA . GLY B 1 165 ? 4.598 -35.562 -5.633 1 89.94 165 GLY B CA 1
ATOM 3780 C C . GLY B 1 165 ? 5.828 -34.812 -6.094 1 89.94 165 GLY B C 1
ATOM 3781 O O . GLY B 1 165 ? 6.785 -35.406 -6.59 1 89.94 165 GLY B O 1
ATOM 3782 N N . ALA B 1 166 ? 5.832 -33.531 -5.91 1 92.12 166 ALA B N 1
ATOM 3783 C CA . ALA B 1 166 ? 6.98 -32.719 -6.32 1 92.12 166 ALA B CA 1
ATOM 3784 C C . ALA B 1 166 ? 7.879 -32.406 -5.129 1 92.12 166 ALA B C 1
ATOM 3786 O O . ALA B 1 166 ? 8.023 -31.234 -4.75 1 92.12 166 ALA B O 1
ATOM 3787 N N . ASP B 1 167 ? 8.625 -33.344 -4.672 1 93.38 167 ASP B N 1
ATOM 3788 C CA . ASP B 1 167 ? 9.312 -33.281 -3.387 1 93.38 167 ASP B CA 1
ATOM 3789 C C . ASP B 1 167 ? 10.594 -32.438 -3.498 1 93.38 167 ASP B C 1
ATOM 3791 O O . ASP B 1 167 ? 11.172 -32.062 -2.486 1 93.38 167 ASP B O 1
ATOM 3795 N N . ARG B 1 168 ? 11 -32.156 -4.711 1 95.69 168 ARG B N 1
ATOM 3796 C CA . ARG B 1 168 ? 12.273 -31.469 -4.902 1 95.69 168 ARG B CA 1
ATOM 3797 C C . ARG B 1 168 ? 12.062 -29.953 -4.977 1 95.69 168 ARG B C 1
ATOM 3799 O O . ARG B 1 168 ? 13.031 -29.188 -5.078 1 95.69 168 ARG B O 1
ATOM 3806 N N . ILE B 1 169 ? 10.844 -29.531 -4.879 1 97 169 ILE B N 1
ATOM 3807 C CA . ILE B 1 169 ? 10.531 -28.109 -4.969 1 97 169 ILE B CA 1
ATOM 3808 C C . ILE B 1 169 ? 11.039 -27.391 -3.719 1 97 169 ILE B C 1
ATOM 3810 O O . ILE B 1 169 ? 10.898 -27.891 -2.604 1 97 169 ILE B O 1
ATOM 3814 N N . LYS B 1 170 ? 11.664 -26.297 -3.92 1 97.69 170 LYS B N 1
ATOM 3815 C CA . LYS B 1 170 ? 12.219 -25.469 -2.867 1 97.69 170 LYS B CA 1
ATOM 3816 C C . LYS B 1 170 ? 11.781 -24.016 -3.033 1 97.69 170 LYS B C 1
ATOM 3818 O O . LYS B 1 170 ? 11.102 -23.672 -4.004 1 97.69 170 LYS B O 1
ATOM 3823 N N . VAL B 1 171 ? 12.102 -23.203 -2.008 1 97.38 171 VAL B N 1
ATOM 3824 C CA . VAL B 1 171 ? 11.773 -21.781 -2.062 1 97.38 171 VAL B CA 1
ATOM 3825 C C . VAL B 1 171 ? 13.055 -20.953 -2.211 1 97.38 171 VAL B C 1
ATOM 3827 O O . VAL B 1 171 ? 14.133 -21.391 -1.786 1 97.38 171 VAL B O 1
ATOM 3830 N N . LYS B 1 172 ? 12.891 -19.828 -2.873 1 95.19 172 LYS B N 1
ATOM 3831 C CA . LYS B 1 172 ? 13.945 -18.828 -2.994 1 95.19 172 LYS B CA 1
ATOM 3832 C C . LYS B 1 172 ? 13.469 -17.469 -2.512 1 95.19 172 LYS B C 1
ATOM 3834 O O . LYS B 1 172 ? 12.43 -16.984 -2.947 1 95.19 172 LYS B O 1
ATOM 3839 N N . TRP B 1 173 ? 14.281 -16.906 -1.662 1 93.62 173 TRP B N 1
ATOM 3840 C CA . TRP B 1 173 ? 13.961 -15.586 -1.121 1 93.62 173 TRP B CA 1
ATOM 3841 C C . TRP B 1 173 ? 14 -14.523 -2.215 1 93.62 173 TRP B C 1
ATOM 3843 O O . TRP B 1 173 ? 14.914 -14.508 -3.043 1 93.62 173 TRP B O 1
ATOM 3853 N N . PRO B 1 174 ? 12.977 -13.68 -2.346 1 91.38 174 PRO B N 1
ATOM 3854 C CA . PRO B 1 174 ? 11.891 -13.531 -1.376 1 91.38 174 PRO B CA 1
ATOM 3855 C C . PRO B 1 174 ? 10.555 -14.047 -1.901 1 91.38 174 PRO B C 1
ATOM 3857 O O . PRO B 1 174 ? 9.555 -14.047 -1.172 1 91.38 174 PRO B O 1
ATOM 3860 N N . ASN B 1 175 ? 10.469 -14.547 -3.105 1 93.19 175 ASN B N 1
ATOM 3861 C CA . ASN B 1 175 ? 9.125 -14.688 -3.65 1 93.19 175 ASN B CA 1
ATOM 3862 C C . ASN B 1 175 ? 9.07 -15.742 -4.746 1 93.19 175 ASN B C 1
ATOM 3864 O O . ASN B 1 175 ? 8.18 -15.719 -5.598 1 93.19 175 ASN B O 1
ATOM 3868 N N . ASP B 1 176 ? 10.07 -16.688 -4.746 1 95.81 176 ASP B N 1
ATOM 3869 C CA . ASP B 1 176 ? 10.102 -17.641 -5.848 1 95.81 176 ASP B CA 1
ATOM 3870 C C . ASP B 1 176 ? 10.117 -19.078 -5.328 1 95.81 176 ASP B C 1
ATOM 3872 O O . ASP B 1 176 ? 10.555 -19.328 -4.207 1 95.81 176 ASP B O 1
ATOM 3876 N N . LEU B 1 177 ? 9.641 -19.906 -6.176 1 97.62 177 LEU B N 1
ATOM 3877 C CA . LEU B 1 177 ? 9.836 -21.344 -6.02 1 97.62 177 LEU B CA 1
ATOM 3878 C C . LEU B 1 177 ? 10.766 -21.891 -7.102 1 97.62 177 LEU B C 1
ATOM 3880 O O . LEU B 1 177 ? 10.695 -21.469 -8.258 1 97.62 177 LEU B O 1
ATOM 3884 N N . TYR B 1 178 ? 11.516 -22.828 -6.672 1 96.44 178 TYR B N 1
ATOM 3885 C CA . TYR B 1 178 ? 12.508 -23.406 -7.57 1 96.44 178 TYR B CA 1
ATOM 3886 C C . TYR B 1 178 ? 12.383 -24.922 -7.594 1 96.44 178 TYR B C 1
ATOM 3888 O O . TYR B 1 178 ? 11.977 -25.547 -6.605 1 96.44 178 TYR B O 1
ATOM 3896 N N . LEU B 1 179 ? 12.664 -25.438 -8.711 1 95 179 LEU B N 1
ATOM 3897 C CA . LEU B 1 179 ? 12.867 -26.875 -8.945 1 95 179 LEU B CA 1
ATOM 3898 C C . LEU B 1 179 ? 14.164 -27.125 -9.703 1 95 179 LEU B C 1
ATOM 3900 O O . LEU B 1 179 ? 14.336 -26.609 -10.82 1 95 179 LEU B O 1
ATOM 3904 N N . ASP B 1 180 ? 15.109 -27.781 -9.039 1 91.62 180 ASP B N 1
ATOM 3905 C CA . ASP B 1 180 ? 16.422 -28.062 -9.625 1 91.62 180 ASP B CA 1
ATOM 3906 C C . ASP B 1 180 ? 17.109 -26.766 -10.055 1 91.62 180 ASP B C 1
ATOM 3908 O O . ASP B 1 180 ? 17.578 -26.641 -11.188 1 91.62 180 ASP B O 1
ATOM 3912 N N . ASP B 1 181 ? 17.047 -25.75 -9.227 1 91.62 181 ASP B N 1
ATOM 3913 C CA . ASP B 1 181 ? 17.719 -24.453 -9.336 1 91.62 181 ASP B CA 1
ATOM 3914 C C . ASP B 1 181 ? 17.172 -23.656 -10.523 1 91.62 181 ASP B C 1
ATOM 3916 O O . ASP B 1 181 ? 17.844 -22.75 -11.031 1 91.62 181 ASP B O 1
ATOM 3920 N N . LYS B 1 182 ? 16.031 -24.016 -11 1 93.69 182 LYS B N 1
ATOM 3921 C CA . LYS B 1 182 ? 15.312 -23.266 -12.016 1 93.69 182 LYS B CA 1
ATOM 3922 C C . LYS B 1 182 ? 13.984 -22.734 -11.469 1 93.69 182 LYS B C 1
ATOM 3924 O O . LYS B 1 182 ? 13.328 -23.406 -10.664 1 93.69 182 LYS B O 1
ATOM 3929 N N . LYS B 1 183 ? 13.625 -21.625 -11.945 1 94.69 183 LYS B N 1
ATOM 3930 C CA . LYS B 1 183 ? 12.414 -21 -11.43 1 94.69 183 LYS B CA 1
ATOM 3931 C C . LYS B 1 183 ? 11.172 -21.766 -11.867 1 94.69 183 LYS B C 1
ATOM 3933 O O . LYS B 1 183 ? 11 -22.062 -13.055 1 94.69 183 LYS B O 1
ATOM 3938 N N . LEU B 1 184 ? 10.367 -22.047 -10.961 1 96.81 184 LEU B N 1
ATOM 3939 C CA . LEU B 1 184 ? 9.125 -22.797 -11.195 1 96.81 184 LEU B CA 1
ATOM 3940 C C . LEU B 1 184 ? 7.914 -21.891 -11.016 1 96.81 184 LEU B C 1
ATOM 3942 O O . LEU B 1 184 ? 6.91 -22.047 -11.711 1 96.81 184 LEU B O 1
ATOM 3946 N N . ALA B 1 185 ? 7.945 -21.031 -10.062 1 97.69 185 ALA B N 1
ATOM 3947 C CA . ALA B 1 185 ? 6.805 -20.188 -9.727 1 97.69 185 ALA B CA 1
ATOM 3948 C C . ALA B 1 185 ? 7.266 -18.828 -9.188 1 97.69 185 ALA B C 1
ATOM 3950 O O . ALA B 1 185 ? 8.406 -18.688 -8.742 1 97.69 185 ALA B O 1
ATOM 3951 N N . GLY B 1 186 ? 6.402 -17.859 -9.312 1 96.81 186 GLY B N 1
ATOM 3952 C CA . GLY B 1 186 ? 6.605 -16.531 -8.75 1 96.81 186 GLY B CA 1
ATOM 3953 C C . GLY B 1 186 ? 5.406 -16.031 -7.965 1 96.81 186 GLY B C 1
ATOM 3954 O O . GLY B 1 186 ? 4.262 -16.344 -8.305 1 96.81 186 GLY B O 1
ATOM 3955 N N . ILE B 1 187 ? 5.754 -15.273 -6.934 1 97.31 187 ILE B N 1
ATOM 3956 C CA . ILE B 1 187 ? 4.727 -14.703 -6.066 1 97.31 187 ILE B CA 1
ATOM 3957 C C . ILE B 1 187 ? 4.789 -13.18 -6.121 1 97.31 187 ILE B C 1
ATOM 3959 O O . ILE B 1 187 ? 5.875 -12.594 -6.086 1 97.31 187 ILE B O 1
ATOM 3963 N N . LEU B 1 188 ? 3.695 -12.57 -6.289 1 96.56 188 LEU B N 1
ATOM 3964 C CA . LEU B 1 188 ? 3.586 -11.109 -6.293 1 96.56 188 LEU B CA 1
ATOM 3965 C C . LEU B 1 188 ? 2.568 -10.641 -5.258 1 96.56 188 LEU B C 1
ATOM 3967 O O . LEU B 1 188 ? 1.362 -10.82 -5.441 1 96.56 188 LEU B O 1
ATOM 3971 N N . VAL B 1 189 ? 3.084 -10 -4.203 1 96 189 VAL B N 1
ATOM 3972 C CA . VAL B 1 189 ? 2.213 -9.469 -3.162 1 96 189 VAL B CA 1
ATOM 3973 C C . VAL B 1 189 ? 2.121 -7.945 -3.299 1 96 189 VAL B C 1
ATOM 3975 O O . VAL B 1 189 ? 3.129 -7.246 -3.18 1 96 189 VAL B O 1
ATOM 3978 N N . GLU B 1 190 ? 0.931 -7.484 -3.566 1 95.12 190 GLU B N 1
ATOM 3979 C CA . GLU B 1 190 ? 0.662 -6.055 -3.67 1 95.12 190 GLU B CA 1
ATOM 3980 C C . GLU B 1 190 ? -0.2 -5.566 -2.51 1 95.12 190 GLU B C 1
ATOM 3982 O O . GLU B 1 190 ? -1.183 -6.215 -2.145 1 95.12 190 GLU B O 1
ATOM 3987 N N . LEU B 1 191 ? 0.24 -4.441 -1.973 1 92.88 191 LEU B N 1
ATOM 3988 C CA . LEU B 1 191 ? -0.447 -3.959 -0.778 1 92.88 191 LEU B CA 1
ATOM 3989 C C . LEU B 1 191 ? -0.813 -2.486 -0.919 1 92.88 191 LEU B C 1
ATOM 3991 O O . LEU B 1 191 ? -0.052 -1.704 -1.493 1 92.88 191 LEU B O 1
ATOM 3995 N N . MET B 1 192 ? -1.955 -2.188 -0.418 1 90.75 192 MET B N 1
ATOM 3996 C CA . MET B 1 192 ? -2.449 -0.823 -0.259 1 90.75 192 MET B CA 1
ATOM 3997 C C . MET B 1 192 ? -3 -0.605 1.146 1 90.75 192 MET B C 1
ATOM 3999 O O . MET B 1 192 ? -3.729 -1.451 1.67 1 90.75 192 MET B O 1
ATOM 4003 N N . GLY B 1 193 ? -2.584 0.518 1.752 1 88.5 193 GLY B N 1
ATOM 4004 C CA . GLY B 1 193 ? -3.129 0.787 3.072 1 88.5 193 GLY B CA 1
ATOM 4005 C C . GLY B 1 193 ? -2.645 2.098 3.662 1 88.5 193 GLY B C 1
ATOM 4006 O O . GLY B 1 193 ? -1.773 2.756 3.094 1 88.5 193 GLY B O 1
ATOM 4007 N N . LYS B 1 194 ? -3.342 2.492 4.707 1 86.31 194 LYS B N 1
ATOM 4008 C CA . LYS B 1 194 ? -2.967 3.627 5.547 1 86.31 194 LYS B CA 1
ATOM 4009 C C . LYS B 1 194 ? -2.299 3.16 6.836 1 86.31 194 LYS B C 1
ATOM 4011 O O . LYS B 1 194 ? -2.662 2.121 7.391 1 86.31 194 LYS B O 1
ATOM 4016 N N . THR B 1 195 ? -1.24 3.936 7.16 1 77.88 195 THR B N 1
ATOM 4017 C CA . THR B 1 195 ? -0.631 3.592 8.438 1 77.88 195 THR B CA 1
ATOM 4018 C C . THR B 1 195 ? -1.665 3.635 9.562 1 77.88 195 THR B C 1
ATOM 4020 O O . THR B 1 195 ? -2.406 4.613 9.695 1 77.88 195 THR B O 1
ATOM 4023 N N . GLY B 1 196 ? -1.716 2.533 10.328 1 73.81 196 GLY B N 1
ATOM 4024 C CA . GLY B 1 196 ? -2.648 2.469 11.445 1 73.81 196 GLY B CA 1
ATOM 4025 C C . GLY B 1 196 ? -3.994 1.881 11.062 1 73.81 196 GLY B C 1
ATOM 4026 O O . GLY B 1 196 ? -4.848 1.659 11.922 1 73.81 196 GLY B O 1
ATOM 4027 N N . ASP B 1 197 ? -4.215 1.741 9.82 1 82 197 ASP B N 1
ATOM 4028 C CA . ASP B 1 197 ? -5.434 1.106 9.328 1 82 197 ASP B CA 1
ATOM 4029 C C . ASP B 1 197 ? -5.137 -0.282 8.766 1 82 197 ASP B C 1
ATOM 4031 O O . ASP B 1 197 ? -3.977 -0.69 8.68 1 82 197 ASP B O 1
ATOM 4035 N N . ALA B 1 198 ? -6.281 -0.942 8.461 1 85.31 198 ALA B N 1
ATOM 4036 C CA . ALA B 1 198 ? -6.141 -2.244 7.812 1 85.31 198 ALA B CA 1
ATOM 4037 C C . ALA B 1 198 ? -5.477 -2.107 6.445 1 85.31 198 ALA B C 1
ATOM 4039 O O . ALA B 1 198 ? -5.578 -1.062 5.797 1 85.31 198 ALA B O 1
ATOM 4040 N N . ALA B 1 199 ? -4.777 -3.125 6.062 1 90.62 199 ALA B N 1
ATOM 4041 C CA . ALA B 1 199 ? -4.148 -3.184 4.746 1 90.62 199 ALA B CA 1
ATOM 4042 C C . ALA B 1 199 ? -4.914 -4.113 3.814 1 90.62 199 ALA B C 1
ATOM 4044 O O . ALA B 1 199 ? -5.387 -5.172 4.234 1 90.62 199 ALA B O 1
ATOM 4045 N N . GLN B 1 200 ? -5.086 -3.645 2.588 1 94.5 200 GLN B N 1
ATOM 4046 C CA . GLN B 1 200 ? -5.629 -4.48 1.521 1 94.5 200 GLN B CA 1
ATOM 4047 C C . GLN B 1 200 ? -4.512 -5.156 0.733 1 94.5 200 GLN B C 1
ATOM 4049 O O . GLN B 1 200 ? -3.664 -4.484 0.141 1 94.5 200 GLN B O 1
ATOM 4054 N N . ILE B 1 201 ? -4.582 -6.504 0.687 1 96.69 201 ILE B N 1
ATOM 4055 C CA . ILE B 1 201 ? -3.502 -7.266 0.071 1 96.69 201 ILE B CA 1
ATOM 4056 C C . ILE B 1 201 ? -4.051 -8.102 -1.085 1 96.69 201 ILE B C 1
ATOM 4058 O O . ILE B 1 201 ? -5.109 -8.719 -0.963 1 96.69 201 ILE B O 1
ATOM 4062 N N . VAL B 1 202 ? -3.375 -8.039 -2.203 1 97.94 202 VAL B N 1
ATOM 4063 C CA . VAL B 1 202 ? -3.613 -8.969 -3.303 1 97.94 202 VAL B CA 1
ATOM 4064 C C . VAL B 1 202 ? -2.385 -9.844 -3.512 1 97.94 202 VAL B C 1
ATOM 4066 O O . VAL B 1 202 ? -1.292 -9.344 -3.785 1 97.94 202 VAL B O 1
ATOM 4069 N N . ILE B 1 203 ? -2.604 -11.133 -3.379 1 98.19 203 ILE B N 1
ATOM 4070 C CA . ILE B 1 203 ? -1.549 -12.133 -3.506 1 98.19 203 ILE B CA 1
ATOM 4071 C C . ILE B 1 203 ? -1.668 -12.844 -4.855 1 98.19 203 ILE B C 1
ATOM 4073 O O . ILE B 1 203 ? -2.617 -13.594 -5.086 1 98.19 203 ILE B O 1
ATOM 4077 N N . GLY B 1 204 ? -0.684 -12.641 -5.645 1 98.31 204 GLY B N 1
ATOM 4078 C CA . GLY B 1 204 ? -0.64 -13.328 -6.922 1 98.31 204 GLY B CA 1
ATOM 4079 C C . GLY B 1 204 ? 0.403 -14.422 -6.977 1 98.31 204 GLY B C 1
ATOM 4080 O O . GLY B 1 204 ? 1.478 -14.297 -6.383 1 98.31 204 GLY B O 1
ATOM 4081 N N . ALA B 1 205 ? 0.113 -15.453 -7.73 1 98.44 205 ALA B N 1
ATOM 4082 C CA . ALA B 1 205 ? 1.061 -16.547 -7.969 1 98.44 205 ALA B CA 1
ATOM 4083 C C . ALA B 1 205 ? 0.967 -17.047 -9.406 1 98.44 205 ALA B C 1
ATOM 4085 O O . ALA B 1 205 ? -0.132 -17.234 -9.938 1 98.44 205 ALA B O 1
ATOM 4086 N N . GLY B 1 206 ? 2.062 -17.156 -10.039 1 98.25 206 GLY B N 1
ATOM 4087 C CA . GLY B 1 206 ? 2.217 -17.859 -11.297 1 98.25 206 GLY B CA 1
ATOM 4088 C C . GLY B 1 206 ? 3.027 -19.141 -11.172 1 98.25 206 GLY B C 1
ATOM 4089 O O . GLY B 1 206 ? 4.16 -19.109 -10.68 1 98.25 206 GLY B O 1
ATOM 4090 N N . ILE B 1 207 ? 2.457 -20.234 -11.602 1 98.12 207 ILE B N 1
ATOM 4091 C CA . ILE B 1 207 ? 3.123 -21.516 -11.484 1 98.12 207 ILE B CA 1
ATOM 4092 C C . ILE B 1 207 ? 3.264 -22.156 -12.875 1 98.12 207 ILE B C 1
ATOM 4094 O O . ILE B 1 207 ? 2.271 -22.328 -13.578 1 98.12 207 ILE B O 1
ATOM 4098 N N . ASN B 1 208 ? 4.477 -22.5 -13.188 1 96.44 208 ASN B N 1
ATOM 4099 C CA . ASN B 1 208 ? 4.734 -23.172 -14.453 1 96.44 208 ASN B CA 1
ATOM 4100 C C . ASN B 1 208 ? 4.297 -24.641 -14.406 1 96.44 208 ASN B C 1
ATOM 4102 O O . ASN B 1 208 ? 4.836 -25.422 -13.625 1 96.44 208 ASN B O 1
ATOM 4106 N N . ILE B 1 209 ? 3.391 -24.953 -15.305 1 95.56 209 ILE B N 1
ATOM 4107 C CA . ILE B 1 209 ? 2.865 -26.312 -15.266 1 95.56 209 ILE B CA 1
ATOM 4108 C C . ILE B 1 209 ? 3.213 -27.031 -16.562 1 95.56 209 ILE B C 1
ATOM 4110 O O . ILE B 1 209 ? 3.789 -28.125 -16.547 1 95.56 209 ILE B O 1
ATOM 4114 N N . ALA B 1 210 ? 2.934 -26.344 -17.719 1 91.19 210 ALA B N 1
ATOM 4115 C CA . ALA B 1 210 ? 3.115 -27.062 -18.969 1 91.19 210 ALA B CA 1
ATOM 4116 C C . ALA B 1 210 ? 3.566 -26.125 -20.094 1 91.19 210 ALA B C 1
ATOM 4118 O O . ALA B 1 210 ? 3.449 -26.453 -21.266 1 91.19 210 ALA B O 1
ATOM 4119 N N . MET B 1 211 ? 4.07 -25.047 -19.781 1 83.56 211 MET B N 1
ATOM 4120 C CA . MET B 1 211 ? 4.477 -24.078 -20.797 1 83.56 211 MET B CA 1
ATOM 4121 C C . MET B 1 211 ? 5.652 -24.609 -21.609 1 83.56 211 MET B C 1
ATOM 4123 O O . MET B 1 211 ? 6.543 -25.266 -21.078 1 83.56 211 MET B O 1
ATOM 4127 N N . ASP B 1 212 ? 5.52 -24.312 -22.922 1 77.81 212 ASP B N 1
ATOM 4128 C CA . ASP B 1 212 ? 6.562 -24.766 -23.844 1 77.81 212 ASP B CA 1
ATOM 4129 C C . ASP B 1 212 ? 7.723 -23.781 -23.891 1 77.81 212 ASP B C 1
ATOM 4131 O O . ASP B 1 212 ? 7.555 -22.594 -23.594 1 77.81 212 ASP B O 1
ATOM 4135 N N . HIS B 1 213 ? 8.859 -24.266 -24.156 1 67.12 213 HIS B N 1
ATOM 4136 C CA . HIS B 1 213 ? 10.07 -23.453 -24.219 1 67.12 213 HIS B CA 1
ATOM 4137 C C . HIS B 1 213 ? 10.125 -22.656 -25.516 1 67.12 213 HIS B C 1
ATOM 4139 O O . HIS B 1 213 ? 10.945 -21.734 -25.656 1 67.12 213 HIS B O 1
ATOM 4145 N N . LYS B 1 214 ? 9.453 -22.906 -26.5 1 60.41 214 LYS B N 1
ATOM 4146 C CA . LYS B 1 214 ? 9.625 -22.281 -27.812 1 60.41 214 LYS B CA 1
ATOM 4147 C C . LYS B 1 214 ? 9.5 -20.766 -27.719 1 60.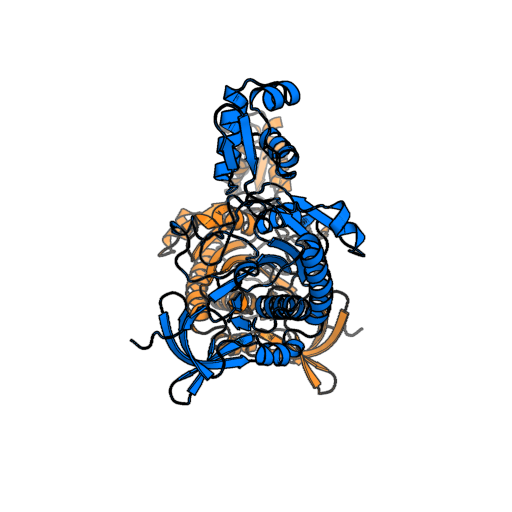41 214 LYS B C 1
ATOM 4149 O O . LYS B 1 214 ? 10.125 -20.031 -28.484 1 60.41 214 LYS B O 1
ATOM 4154 N N . GLY B 1 215 ? 8.844 -20.203 -26.844 1 55.97 215 GLY B N 1
ATOM 4155 C CA . GLY B 1 215 ? 8.57 -18.781 -26.812 1 55.97 215 GLY B CA 1
ATOM 4156 C C . GLY B 1 215 ? 9.484 -18.016 -25.875 1 55.97 215 GLY B C 1
ATOM 4157 O O . GLY B 1 215 ? 9.109 -16.953 -25.359 1 55.97 215 GLY B O 1
ATOM 4158 N N . LYS B 1 216 ? 10.859 -18.516 -25.844 1 55.75 216 LYS B N 1
ATOM 4159 C CA . LYS B 1 216 ? 11.891 -18.219 -24.859 1 55.75 216 LYS B CA 1
ATOM 4160 C C . LYS B 1 216 ? 12.32 -16.75 -24.922 1 55.75 216 LYS B C 1
ATOM 4162 O O . LYS B 1 216 ? 12.953 -16.25 -23.984 1 55.75 216 LYS B O 1
ATOM 4167 N N . GLU B 1 217 ? 12.047 -16.141 -25.953 1 59 217 GLU B N 1
ATOM 4168 C CA . GLU B 1 217 ? 12.844 -14.938 -26.188 1 59 217 GLU B CA 1
ATOM 4169 C C . GLU B 1 217 ? 12.531 -13.867 -25.141 1 59 217 GLU B C 1
ATOM 4171 O O . GLU B 1 217 ? 13.375 -13.016 -24.844 1 59 217 GLU B O 1
ATOM 4176 N N . SER B 1 218 ? 11.414 -14.164 -24.328 1 66.31 218 SER B N 1
ATOM 4177 C CA . SER B 1 218 ? 11.086 -12.977 -23.547 1 66.31 218 SER B CA 1
ATOM 4178 C C . SER B 1 218 ? 11.422 -13.18 -22.062 1 66.31 218 SER B C 1
ATOM 4180 O O . SER B 1 218 ? 11.414 -12.227 -21.281 1 66.31 218 SER B O 1
ATOM 4182 N N . ILE B 1 219 ? 11.945 -14.492 -21.812 1 78 219 ILE B N 1
ATOM 4183 C CA . ILE B 1 219 ? 12.234 -14.727 -20.391 1 78 219 ILE B CA 1
ATOM 4184 C C . ILE B 1 219 ? 13.742 -14.836 -20.188 1 78 219 ILE B C 1
ATOM 4186 O O . ILE B 1 219 ? 14.383 -15.758 -20.703 1 78 219 ILE B O 1
ATOM 4190 N N . ASN B 1 220 ? 14.32 -13.93 -19.438 1 75.06 220 ASN B N 1
ATOM 4191 C CA . ASN B 1 220 ? 15.758 -13.766 -19.281 1 75.06 220 ASN B CA 1
ATOM 4192 C C . ASN B 1 220 ? 16.297 -14.609 -18.125 1 75.06 220 ASN B C 1
ATOM 4194 O O . ASN B 1 220 ? 17.422 -14.398 -17.672 1 75.06 220 ASN B O 1
ATOM 4198 N N . GLN B 1 221 ? 15.562 -15.578 -17.641 1 82.12 221 GLN B N 1
ATOM 4199 C CA . GLN B 1 221 ? 16.031 -16.438 -16.562 1 82.12 221 GLN B CA 1
ATOM 4200 C C . GLN B 1 221 ? 15.672 -17.891 -16.812 1 82.12 221 GLN B C 1
ATOM 4202 O O . GLN B 1 221 ? 14.758 -18.188 -17.578 1 82.12 221 GLN B O 1
ATOM 4207 N N . GLN B 1 222 ? 16.469 -18.797 -16.172 1 88.62 222 GLN B N 1
ATOM 4208 C CA . GLN B 1 222 ? 16.156 -20.219 -16.281 1 88.62 222 GLN B CA 1
ATOM 4209 C C . GLN B 1 222 ? 14.852 -20.547 -15.555 1 88.62 222 GLN B C 1
ATOM 4211 O O . GLN B 1 222 ? 14.625 -20.078 -14.438 1 88.62 222 GLN B O 1
ATOM 4216 N N . TRP B 1 223 ? 14.07 -21.281 -16.266 1 92.19 223 TRP B N 1
ATOM 4217 C CA . TRP B 1 223 ? 12.805 -21.688 -15.656 1 92.19 223 TRP B CA 1
ATOM 4218 C C . TRP B 1 223 ? 12.484 -23.141 -15.984 1 92.19 223 TRP B C 1
ATOM 4220 O O . TRP B 1 223 ? 13.133 -23.75 -16.844 1 92.19 223 TRP B O 1
ATOM 4230 N N . ILE B 1 224 ? 11.625 -23.75 -15.219 1 93.44 224 ILE B N 1
ATOM 4231 C CA . ILE B 1 224 ? 11.172 -25.125 -15.383 1 93.44 224 ILE B CA 1
ATOM 4232 C C . ILE B 1 224 ? 9.664 -25.203 -15.117 1 93.44 224 ILE B C 1
ATOM 4234 O O . ILE B 1 224 ? 9.086 -24.281 -14.547 1 93.44 224 ILE B O 1
ATOM 4238 N N . ASN B 1 225 ? 9.031 -26.203 -15.68 1 94.25 225 ASN B N 1
ATOM 4239 C CA . ASN B 1 225 ? 7.629 -26.438 -15.375 1 94.25 225 ASN B CA 1
ATOM 4240 C C . ASN B 1 225 ? 7.41 -27.828 -14.797 1 94.25 225 ASN B C 1
ATOM 4242 O O . ASN B 1 225 ? 8.328 -28.656 -14.781 1 94.25 225 ASN B O 1
ATOM 4246 N N . LEU B 1 226 ? 6.309 -28.094 -14.25 1 95.38 226 LEU B N 1
ATOM 4247 C CA . LEU B 1 226 ? 6.016 -29.344 -13.555 1 95.38 226 LEU B CA 1
ATOM 4248 C C . LEU B 1 226 ? 6.043 -30.516 -14.523 1 95.38 226 LEU B C 1
ATOM 4250 O O . LEU B 1 226 ? 6.59 -31.578 -14.211 1 95.38 226 LEU B O 1
ATOM 4254 N N . GLN B 1 227 ? 5.547 -30.328 -15.648 1 92.56 227 GLN B N 1
ATOM 4255 C CA . GLN B 1 227 ? 5.5 -31.406 -16.625 1 92.56 227 GLN B CA 1
ATOM 4256 C C . GLN B 1 227 ? 6.902 -31.859 -17.016 1 92.56 227 GLN B C 1
ATOM 4258 O O . GLN B 1 227 ? 7.164 -33.062 -17.125 1 92.56 227 GLN B O 1
ATOM 4263 N N . GLN B 1 228 ? 7.727 -30.891 -17.219 1 90.5 228 GLN B N 1
ATOM 4264 C CA . GLN B 1 228 ? 9.117 -31.203 -17.547 1 90.5 228 GLN B CA 1
ATOM 4265 C C . GLN B 1 228 ? 9.781 -32 -16.438 1 90.5 228 GLN B C 1
ATOM 4267 O O . GLN B 1 228 ? 10.695 -32.781 -16.688 1 90.5 228 GLN B O 1
ATOM 4272 N N . ALA B 1 229 ? 9.32 -31.812 -15.281 1 91 229 ALA B N 1
ATOM 4273 C CA . ALA B 1 229 ? 9.875 -32.531 -14.133 1 91 229 ALA B CA 1
ATOM 4274 C C . ALA B 1 229 ? 9.156 -33.844 -13.906 1 91 229 ALA B C 1
ATOM 4276 O O . ALA B 1 229 ? 9.422 -34.531 -12.914 1 91 229 ALA B O 1
ATOM 4277 N N . GLY B 1 230 ? 8.219 -34.188 -14.75 1 91.31 230 GLY B N 1
ATOM 4278 C CA . GLY B 1 230 ? 7.508 -35.438 -14.68 1 91.31 230 GLY B CA 1
ATOM 4279 C C . GLY B 1 230 ? 6.332 -35.406 -13.719 1 91.31 230 GLY B C 1
ATOM 4280 O O . GLY B 1 230 ? 5.855 -36.469 -13.281 1 91.31 230 GLY B O 1
ATOM 4281 N N . ILE B 1 231 ? 5.941 -34.281 -13.398 1 92.12 231 ILE B N 1
ATOM 4282 C CA . ILE B 1 231 ? 4.836 -34.125 -12.453 1 92.12 231 ILE B CA 1
ATOM 4283 C C . ILE B 1 231 ? 3.574 -33.688 -13.203 1 92.12 231 ILE B C 1
ATOM 4285 O O . ILE B 1 231 ? 3.551 -32.656 -13.844 1 92.12 231 ILE B O 1
ATOM 4289 N N . GLU B 1 232 ? 2.566 -34.562 -13.109 1 92 232 GLU B N 1
ATOM 4290 C CA . GLU B 1 232 ? 1.282 -34.219 -13.727 1 92 232 GLU B CA 1
ATOM 4291 C C . GLU B 1 232 ? 0.286 -33.719 -12.688 1 92 232 GLU B C 1
ATOM 4293 O O . GLU B 1 232 ? 0.145 -34.312 -11.609 1 92 232 GLU B O 1
ATOM 4298 N N . VAL B 1 233 ? -0.321 -32.625 -13.062 1 93.5 233 VAL B N 1
ATOM 4299 C CA . VAL B 1 233 ? -1.287 -32.062 -12.117 1 93.5 233 VAL B CA 1
ATOM 4300 C C . VAL B 1 233 ? -2.557 -31.656 -12.859 1 93.5 233 VAL B C 1
ATOM 4302 O O . VAL B 1 233 ? -2.521 -31.391 -14.062 1 93.5 233 VAL B O 1
ATOM 4305 N N . ASP B 1 234 ? -3.697 -31.781 -12.148 1 94.62 234 ASP B N 1
ATOM 4306 C CA . ASP B 1 234 ? -4.945 -31.141 -12.562 1 94.62 234 ASP B CA 1
ATOM 4307 C C . ASP B 1 234 ? -4.996 -29.688 -12.102 1 94.62 234 ASP B C 1
ATOM 4309 O O . ASP B 1 234 ? -5.02 -29.406 -10.898 1 94.62 234 ASP B O 1
ATOM 4313 N N . ARG B 1 235 ? -5.043 -28.75 -13.023 1 96 235 ARG B N 1
ATOM 4314 C CA . ARG B 1 235 ? -4.949 -27.328 -12.688 1 96 235 ARG B CA 1
ATOM 4315 C C . ARG B 1 235 ? -6.098 -26.906 -11.789 1 96 235 ARG B C 1
ATOM 4317 O O . ARG B 1 235 ? -5.93 -26.047 -10.922 1 96 235 ARG B O 1
ATOM 4324 N N . ASN B 1 236 ? -7.281 -27.469 -12.031 1 96.56 236 ASN B N 1
ATOM 4325 C CA . ASN B 1 236 ? -8.422 -27.125 -11.18 1 96.56 236 ASN B CA 1
ATOM 4326 C C . ASN B 1 236 ? -8.211 -27.609 -9.75 1 96.56 236 ASN B C 1
ATOM 4328 O O . ASN B 1 236 ? -8.453 -26.844 -8.797 1 96.56 236 ASN B O 1
ATOM 4332 N N . LYS B 1 237 ? -7.762 -28.812 -9.633 1 95.75 237 LYS B N 1
ATOM 4333 C CA . LYS B 1 237 ? -7.508 -29.359 -8.305 1 95.75 237 LYS B CA 1
ATOM 4334 C C . LYS B 1 237 ? -6.379 -28.609 -7.609 1 95.75 237 LYS B C 1
ATOM 4336 O O . LYS B 1 237 ? -6.441 -28.359 -6.402 1 95.75 237 LYS B O 1
ATOM 4341 N N . LEU B 1 238 ? -5.379 -28.344 -8.375 1 97.31 238 LEU B N 1
ATOM 4342 C CA . LEU B 1 238 ? -4.254 -27.594 -7.82 1 97.31 238 LEU B CA 1
ATOM 4343 C C . LEU B 1 238 ? -4.707 -26.234 -7.305 1 97.31 238 LEU B C 1
ATOM 4345 O O . LEU B 1 238 ? -4.324 -25.828 -6.203 1 97.31 238 LEU B O 1
ATOM 4349 N N . ALA B 1 239 ? -5.523 -25.516 -8.078 1 97.69 239 ALA B N 1
ATOM 4350 C CA . ALA B 1 239 ? -6.059 -24.234 -7.652 1 97.69 239 ALA B CA 1
ATOM 4351 C C . ALA B 1 239 ? -6.816 -24.359 -6.336 1 97.69 239 ALA B C 1
ATOM 4353 O O . ALA B 1 239 ? -6.613 -23.547 -5.418 1 97.69 239 ALA B O 1
ATOM 4354 N N . VAL B 1 240 ? -7.621 -25.391 -6.254 1 97.25 240 VAL B N 1
ATOM 4355 C CA . VAL B 1 240 ? -8.422 -25.625 -5.059 1 97.25 240 VAL B CA 1
ATOM 4356 C C . VAL B 1 240 ? -7.512 -25.828 -3.85 1 97.25 240 VAL B C 1
ATOM 4358 O O . VAL B 1 240 ? -7.688 -25.188 -2.816 1 97.25 240 VAL B O 1
ATOM 4361 N N . GLU B 1 241 ? -6.551 -26.688 -4.027 1 97.5 241 GLU B N 1
ATOM 4362 C CA . GLU B 1 241 ? -5.672 -27.016 -2.91 1 97.5 241 GLU B CA 1
ATOM 4363 C C . GLU B 1 241 ? -4.879 -25.797 -2.447 1 97.5 241 GLU B C 1
ATOM 4365 O O . GLU B 1 241 ? -4.73 -25.578 -1.245 1 97.5 241 GLU B O 1
ATOM 4370 N N . ILE B 1 242 ? -4.402 -25.047 -3.354 1 98.25 242 ILE B N 1
ATOM 4371 C CA . ILE B 1 242 ? -3.627 -23.859 -3.021 1 98.25 242 ILE B CA 1
ATOM 4372 C C . ILE B 1 242 ? -4.516 -22.844 -2.305 1 98.25 242 ILE B C 1
ATOM 4374 O O . ILE B 1 242 ? -4.129 -22.281 -1.273 1 98.25 242 ILE B O 1
ATOM 4378 N N . ILE B 1 243 ? -5.703 -22.625 -2.822 1 98 243 ILE B N 1
ATOM 4379 C CA . ILE B 1 243 ? -6.625 -21.641 -2.248 1 98 243 ILE B CA 1
ATOM 4380 C C . ILE B 1 243 ? -6.984 -22.047 -0.821 1 98 243 ILE B C 1
ATOM 4382 O O . ILE B 1 243 ? -6.93 -21.234 0.098 1 98 243 ILE B O 1
ATOM 4386 N N . LEU B 1 244 ? -7.301 -23.297 -0.635 1 97.38 244 LEU B N 1
ATOM 4387 C CA . LEU B 1 244 ? -7.688 -23.797 0.682 1 97.38 244 LEU B CA 1
ATOM 4388 C C . LEU B 1 244 ? -6.547 -23.625 1.682 1 97.38 244 LEU B C 1
ATOM 4390 O O . LEU B 1 244 ? -6.754 -23.125 2.787 1 97.38 244 LEU B O 1
ATOM 4394 N N . GLU B 1 245 ? -5.418 -24.016 1.28 1 98.06 245 GLU B N 1
ATOM 4395 C CA . GLU B 1 245 ? -4.277 -23.984 2.191 1 98.06 245 GLU B CA 1
ATOM 4396 C C . GLU B 1 245 ? -3.834 -22.547 2.465 1 98.06 245 GLU B C 1
ATOM 4398 O O . GLU B 1 245 ? -3.395 -22.234 3.57 1 98.06 245 GLU B O 1
ATOM 4403 N N . LEU B 1 246 ? -3.928 -21.688 1.47 1 98.06 246 LEU B N 1
ATOM 4404 C CA . LEU B 1 246 ? -3.588 -20.281 1.673 1 98.06 246 LEU B CA 1
ATOM 4405 C C . LEU B 1 246 ? -4.566 -19.625 2.641 1 98.06 246 LEU B C 1
ATOM 4407 O O . LEU B 1 246 ? -4.156 -18.859 3.512 1 98.06 246 LEU B O 1
ATOM 4411 N N . ARG B 1 247 ? -5.852 -19.891 2.469 1 97.12 247 ARG B N 1
ATOM 4412 C CA . ARG B 1 247 ? -6.84 -19.328 3.389 1 97.12 247 ARG B CA 1
ATOM 4413 C C . ARG B 1 247 ? -6.52 -19.719 4.828 1 97.12 247 ARG B C 1
ATOM 4415 O O . ARG B 1 247 ? -6.547 -18.859 5.723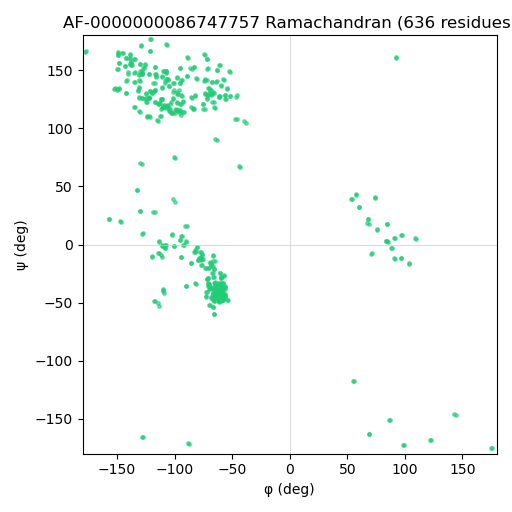 1 97.12 247 ARG B O 1
ATOM 4422 N N . LYS B 1 248 ? -6.176 -20.953 4.992 1 97.06 248 LYS B N 1
ATOM 4423 C CA . LYS B 1 248 ? -5.812 -21.438 6.32 1 97.06 248 LYS B CA 1
ATOM 4424 C C . LYS B 1 248 ? -4.547 -20.75 6.824 1 97.06 248 LYS B C 1
ATOM 4426 O O . LYS B 1 248 ? -4.492 -20.297 7.969 1 97.06 248 LYS B O 1
ATOM 4431 N N . ALA B 1 249 ? -3.586 -20.719 6.023 1 98 249 ALA B N 1
ATOM 4432 C CA . ALA B 1 249 ? -2.291 -20.156 6.391 1 98 249 ALA B CA 1
ATOM 4433 C C . ALA B 1 249 ? -2.414 -18.656 6.703 1 98 249 ALA B C 1
ATOM 4435 O O . ALA B 1 249 ? -1.733 -18.156 7.594 1 98 249 ALA B O 1
ATOM 4436 N N . LEU B 1 250 ? -3.248 -17.953 5.973 1 96.94 250 LEU B N 1
ATOM 4437 C CA . LEU B 1 250 ? -3.385 -16.5 6.145 1 96.94 250 LEU B CA 1
ATOM 4438 C C . LEU B 1 250 ? -4.082 -16.188 7.461 1 96.94 250 LEU B C 1
ATOM 4440 O O . LEU B 1 250 ? -3.773 -15.172 8.102 1 96.94 250 LEU B O 1
ATOM 4444 N N . ILE B 1 251 ? -4.973 -17.031 7.836 1 95.75 251 ILE B N 1
ATOM 4445 C CA . ILE B 1 251 ? -5.566 -16.891 9.156 1 95.75 251 ILE B CA 1
ATOM 4446 C C . ILE B 1 251 ? -4.488 -17.031 10.227 1 95.75 251 ILE B C 1
ATOM 4448 O O . ILE B 1 251 ? -4.414 -16.219 11.156 1 95.75 251 ILE B O 1
ATOM 4452 N N . GLN B 1 252 ? -3.703 -18.031 10.102 1 95.75 252 GLN B N 1
ATOM 4453 C CA . GLN B 1 252 ? -2.605 -18.266 11.039 1 95.75 252 GLN B CA 1
ATOM 4454 C C . GLN B 1 252 ? -1.62 -17.094 11.023 1 95.75 252 GLN B C 1
ATOM 4456 O O . GLN B 1 252 ? -1.163 -16.641 12.07 1 95.75 252 GLN B O 1
ATOM 4461 N N . PHE B 1 253 ? -1.316 -16.594 9.891 1 94.5 253 PHE B N 1
ATOM 4462 C CA . PHE B 1 253 ? -0.372 -15.492 9.711 1 94.5 253 PHE B CA 1
ATOM 4463 C C . PHE B 1 253 ? -0.888 -14.227 10.375 1 94.5 253 PHE B C 1
ATOM 4465 O O . PHE B 1 253 ? -0.116 -13.477 10.977 1 94.5 253 PHE B O 1
ATOM 4472 N N . GLU B 1 254 ? -2.115 -13.961 10.266 1 88.56 254 GLU B N 1
ATOM 4473 C CA . GLU B 1 254 ? -2.723 -12.805 10.906 1 88.56 254 GLU B CA 1
ATOM 4474 C C . GLU B 1 254 ? -2.568 -12.867 12.43 1 88.56 254 GLU B C 1
ATOM 4476 O O . GLU B 1 254 ? -2.383 -11.844 13.086 1 88.56 254 GLU B O 1
ATOM 4481 N N . ASN B 1 255 ? -2.586 -14.039 12.883 1 85.56 255 ASN B N 1
ATOM 4482 C CA . ASN B 1 255 ? -2.586 -14.234 14.328 1 85.56 255 ASN B CA 1
ATOM 4483 C C . ASN B 1 255 ? -1.166 -14.344 14.883 1 85.56 255 ASN B C 1
ATOM 4485 O O . ASN B 1 255 ? -0.884 -13.867 15.984 1 85.56 255 ASN B O 1
ATOM 4489 N N . GLU B 1 256 ? -0.287 -14.961 14.094 1 87.81 256 GLU B N 1
ATOM 4490 C CA . GLU B 1 256 ? 1 -15.359 14.656 1 87.81 256 GLU B CA 1
ATOM 4491 C C . GLU B 1 256 ? 2.156 -14.688 13.922 1 87.81 256 GLU B C 1
ATOM 4493 O O . GLU B 1 256 ? 3.299 -14.734 14.383 1 87.81 256 GLU B O 1
ATOM 4498 N N . GLY B 1 257 ? 1.871 -14.086 12.891 1 87.38 257 GLY B N 1
ATOM 4499 C CA . GLY B 1 257 ? 2.947 -13.547 12.078 1 87.38 257 GLY B CA 1
ATOM 4500 C C . GLY B 1 257 ? 3.783 -14.625 11.406 1 87.38 257 GLY B C 1
ATOM 4501 O O . GLY B 1 257 ? 3.332 -15.758 11.242 1 87.38 257 GLY B O 1
ATOM 4502 N N . LEU B 1 258 ? 4.965 -14.203 10.953 1 92 258 LEU B N 1
ATOM 4503 C CA . LEU B 1 258 ? 5.844 -15.086 10.195 1 92 258 LEU B CA 1
ATOM 4504 C C . LEU B 1 258 ? 6.484 -16.125 11.109 1 92 258 LEU B C 1
ATOM 4506 O O . LEU B 1 258 ? 6.934 -17.172 10.641 1 92 258 LEU B O 1
ATOM 4510 N N . SER B 1 259 ? 6.516 -15.875 12.359 1 90.69 259 SER B N 1
ATOM 4511 C CA . SER B 1 259 ? 7.285 -16.672 13.312 1 90.69 259 SER B CA 1
ATOM 4512 C C . SER B 1 259 ? 6.887 -18.141 13.242 1 90.69 259 SER B C 1
ATOM 4514 O O . SER B 1 259 ? 7.742 -19.031 13.336 1 90.69 259 SER B O 1
ATOM 4516 N N . SER B 1 260 ? 5.668 -18.406 13.039 1 93.19 260 SER B N 1
ATOM 4517 C CA . SER B 1 260 ? 5.184 -19.781 13.039 1 93.19 260 SER B CA 1
ATOM 4518 C C . SER B 1 260 ? 5.527 -20.5 11.734 1 93.19 260 SER B C 1
ATOM 4520 O O . SER B 1 260 ? 5.344 -21.703 11.617 1 93.19 260 SER B O 1
ATOM 4522 N N . PHE B 1 261 ? 6.059 -19.828 10.758 1 96.81 261 PHE B N 1
ATOM 4523 C CA . PHE B 1 261 ? 6.332 -20.391 9.445 1 96.81 261 PHE B CA 1
ATOM 4524 C C . PHE B 1 261 ? 7.836 -20.516 9.203 1 96.81 261 PHE B C 1
ATOM 4526 O O . PHE B 1 261 ? 8.266 -21.188 8.266 1 96.81 261 PHE B O 1
ATOM 4533 N N . VAL B 1 262 ? 8.641 -19.938 10.055 1 96 262 VAL B N 1
ATOM 4534 C CA . VAL B 1 262 ? 10.078 -19.797 9.82 1 96 262 VAL B CA 1
ATOM 4535 C C . VAL B 1 262 ? 10.727 -21.172 9.711 1 96 262 VAL B C 1
ATOM 4537 O O . VAL B 1 262 ? 11.539 -21.406 8.812 1 96 262 VAL B O 1
ATOM 4540 N N . SER B 1 263 ? 10.359 -22.047 10.609 1 96.31 263 SER B N 1
ATOM 4541 C CA . SER B 1 263 ? 10.93 -23.391 10.57 1 96.31 263 SER B CA 1
ATOM 4542 C C . SER B 1 263 ? 10.602 -24.094 9.258 1 96.31 263 SER B C 1
ATOM 4544 O O . SER B 1 263 ? 11.43 -24.828 8.719 1 96.31 263 SER B O 1
ATOM 4546 N N . ARG B 1 264 ? 9.422 -23.906 8.766 1 96.88 264 ARG B N 1
ATOM 4547 C CA . ARG B 1 264 ? 9 -24.5 7.504 1 96.88 264 ARG B CA 1
ATOM 4548 C C . ARG B 1 264 ? 9.812 -23.953 6.336 1 96.88 264 ARG B C 1
ATOM 4550 O O . ARG B 1 264 ? 10.133 -24.672 5.395 1 96.88 264 ARG B O 1
ATOM 4557 N N . TRP B 1 265 ? 10.172 -22.703 6.426 1 96.88 265 TRP B N 1
ATOM 4558 C CA . TRP B 1 265 ? 11.023 -22.109 5.402 1 96.88 265 TRP B CA 1
ATOM 4559 C C . TRP B 1 265 ? 12.375 -22.797 5.344 1 96.88 265 TRP B C 1
ATOM 4561 O O . TRP B 1 265 ? 12.875 -23.109 4.262 1 96.88 265 TRP B O 1
ATOM 4571 N N . PHE B 1 266 ? 12.93 -23.109 6.465 1 96.12 266 PHE B N 1
ATOM 4572 C CA . PHE B 1 266 ? 14.258 -23.703 6.539 1 96.12 266 PHE B CA 1
ATOM 4573 C C . PHE B 1 266 ? 14.266 -25.078 5.898 1 96.12 266 PHE B C 1
ATOM 4575 O O . PHE B 1 266 ? 15.258 -25.469 5.277 1 96.12 266 PHE B O 1
ATOM 4582 N N . GLU B 1 267 ? 13.188 -25.703 6.008 1 95.94 267 GLU B N 1
ATOM 4583 C CA . GLU B 1 267 ? 13.078 -27.031 5.426 1 95.94 267 GLU B CA 1
ATOM 4584 C C . GLU B 1 267 ? 13.047 -26.969 3.9 1 95.94 267 GLU B C 1
ATOM 4586 O O . GLU B 1 267 ? 13.375 -27.953 3.223 1 95.94 267 GLU B O 1
ATOM 4591 N N . LEU B 1 268 ? 12.719 -25.812 3.393 1 97.31 268 LEU B N 1
ATOM 4592 C CA . LEU B 1 268 ? 12.469 -25.688 1.959 1 97.31 268 LEU B CA 1
ATOM 4593 C C . LEU B 1 268 ? 13.523 -24.797 1.3 1 97.31 268 LEU B C 1
ATOM 4595 O O . LEU B 1 268 ? 13.602 -24.734 0.071 1 97.31 268 LEU B O 1
ATOM 4599 N N . ASP B 1 269 ? 14.375 -24.156 2.029 1 95.75 269 ASP B N 1
ATOM 4600 C CA . ASP B 1 269 ? 15.266 -23.094 1.556 1 95.75 269 ASP B CA 1
ATOM 4601 C C . ASP B 1 269 ? 16.281 -23.641 0.548 1 95.75 269 ASP B C 1
ATOM 4603 O O . ASP B 1 269 ? 17.141 -24.438 0.901 1 95.75 269 ASP B O 1
ATOM 4607 N N . ASN B 1 270 ? 16.172 -23.109 -0.612 1 92.25 270 ASN B N 1
ATOM 4608 C CA . ASN B 1 270 ? 17.016 -23.578 -1.715 1 92.25 270 ASN B CA 1
ATOM 4609 C C . ASN B 1 270 ? 18.438 -23.031 -1.611 1 92.25 270 ASN B C 1
ATOM 4611 O O . ASN B 1 270 ? 19.344 -23.531 -2.273 1 92.25 270 ASN B O 1
ATOM 4615 N N . PHE B 1 271 ? 18.672 -22.047 -0.762 1 92.19 271 PHE B N 1
ATOM 4616 C CA . PHE B 1 271 ? 19.922 -21.312 -0.861 1 92.19 271 PHE B CA 1
ATOM 4617 C C . PHE B 1 271 ? 20.641 -21.266 0.485 1 92.19 271 PHE B C 1
ATOM 4619 O O . PHE B 1 271 ? 21.688 -20.641 0.617 1 92.19 271 PHE B O 1
ATOM 4626 N N . MET B 1 272 ? 20.156 -22.016 1.405 1 93.56 272 MET B N 1
ATOM 4627 C CA . MET B 1 272 ? 20.781 -22.062 2.725 1 93.56 272 MET B CA 1
ATOM 4628 C C . MET B 1 272 ? 22.25 -22.438 2.613 1 93.56 272 MET B C 1
ATOM 4630 O O . MET B 1 272 ? 22.594 -23.438 1.975 1 93.56 272 MET B O 1
ATOM 4634 N N . ASP B 1 273 ? 23.125 -21.625 3.16 1 94.94 273 ASP B N 1
ATOM 4635 C CA . ASP B 1 273 ? 24.562 -21.844 3.283 1 94.94 273 ASP B CA 1
ATOM 4636 C C . ASP B 1 273 ? 25.234 -21.812 1.917 1 94.94 273 ASP B C 1
ATOM 4638 O O . ASP B 1 273 ? 26.328 -22.359 1.746 1 94.94 273 ASP B O 1
ATOM 4642 N N . ARG B 1 274 ? 24.625 -21.203 0.971 1 95 274 ARG B N 1
ATOM 4643 C CA . ARG B 1 274 ? 25.203 -21.078 -0.36 1 95 274 ARG B CA 1
ATOM 4644 C C . ARG B 1 274 ? 25.672 -19.641 -0.624 1 95 274 ARG B C 1
ATOM 4646 O O . ARG B 1 274 ? 25.094 -18.688 -0.09 1 95 274 ARG B O 1
ATOM 4653 N N . PRO B 1 275 ? 26.734 -19.531 -1.444 1 95.44 275 PRO B N 1
ATOM 4654 C CA . PRO B 1 275 ? 27.109 -18.172 -1.868 1 95.44 275 PRO B CA 1
ATOM 4655 C C . PRO B 1 275 ? 26.078 -17.547 -2.795 1 95.44 275 PRO B C 1
ATOM 4657 O O . PRO B 1 275 ? 25.641 -18.172 -3.758 1 95.44 275 PRO B O 1
ATOM 4660 N N . VAL B 1 276 ? 25.672 -16.328 -2.434 1 94.81 276 VAL B N 1
ATOM 4661 C CA . VAL B 1 276 ? 24.672 -15.641 -3.242 1 94.81 276 VAL B CA 1
ATOM 4662 C C . VAL B 1 276 ? 25.094 -14.195 -3.465 1 94.81 276 VAL B C 1
ATOM 4664 O O . VAL B 1 276 ? 26 -13.695 -2.803 1 94.81 276 VAL B O 1
ATOM 4667 N N . LYS B 1 277 ? 24.531 -13.641 -4.461 1 94.06 277 LYS B N 1
ATOM 4668 C CA . LYS B 1 277 ? 24.562 -12.203 -4.719 1 94.06 277 LYS B CA 1
ATOM 4669 C C . LYS B 1 277 ? 23.203 -11.562 -4.445 1 94.06 277 LYS B C 1
ATOM 4671 O O . LYS B 1 277 ? 22.188 -11.969 -5.027 1 94.06 277 LYS B O 1
ATOM 4676 N N . LEU B 1 278 ? 23.203 -10.633 -3.443 1 90.25 278 LEU B N 1
ATOM 4677 C CA . LEU B 1 278 ? 22 -9.883 -3.141 1 90.25 278 LEU B CA 1
ATOM 4678 C C . LEU B 1 278 ? 21.984 -8.555 -3.889 1 90.25 278 LEU B C 1
ATOM 4680 O O . LEU B 1 278 ? 22.953 -7.789 -3.826 1 90.25 278 LEU B O 1
ATOM 4684 N N . ILE B 1 279 ? 20.875 -8.375 -4.559 1 85.44 279 ILE B N 1
ATOM 4685 C CA . ILE B 1 279 ? 20.734 -7.125 -5.301 1 85.44 279 ILE B CA 1
ATOM 4686 C C . ILE B 1 279 ? 19.688 -6.242 -4.621 1 85.44 279 ILE B C 1
ATOM 4688 O O . ILE B 1 279 ? 18.531 -6.641 -4.48 1 85.44 279 ILE B O 1
ATOM 4692 N N . ILE B 1 280 ? 20.047 -5.047 -4.129 1 76.81 280 ILE B N 1
ATOM 4693 C CA . ILE B 1 280 ? 19.172 -4.055 -3.523 1 76.81 280 ILE B CA 1
ATOM 4694 C C . ILE B 1 280 ? 19.266 -2.74 -4.297 1 76.81 280 ILE B C 1
ATOM 4696 O O . ILE B 1 280 ? 20.234 -1.992 -4.141 1 76.81 280 ILE B O 1
ATOM 4700 N N . GLY B 1 281 ? 18.203 -2.43 -4.988 1 70.38 281 GLY B N 1
ATOM 4701 C CA . GLY B 1 281 ? 18.344 -1.282 -5.867 1 70.38 281 GLY B CA 1
ATOM 4702 C C . GLY B 1 281 ? 19.5 -1.429 -6.852 1 70.38 281 GLY B C 1
ATOM 4703 O O . GLY B 1 281 ? 19.531 -2.391 -7.621 1 70.38 281 GLY B O 1
ATOM 4704 N N . ASN B 1 282 ? 20.422 -0.498 -6.668 1 76.12 282 ASN B N 1
ATOM 4705 C CA . ASN B 1 282 ? 21.578 -0.527 -7.559 1 76.12 282 ASN B CA 1
ATOM 4706 C C . ASN B 1 282 ? 22.797 -1.139 -6.875 1 76.12 282 ASN B C 1
ATOM 4708 O O . ASN B 1 282 ? 23.891 -1.188 -7.457 1 76.12 282 ASN B O 1
ATOM 4712 N N . GLN B 1 283 ? 22.641 -1.681 -5.766 1 79.69 283 GLN B N 1
ATOM 4713 C CA . GLN B 1 283 ? 23.75 -2.229 -4.996 1 79.69 283 GLN B CA 1
ATOM 4714 C C . GLN B 1 283 ? 23.75 -3.756 -5.031 1 79.69 283 GLN B C 1
ATOM 4716 O O . GLN B 1 283 ? 22.672 -4.375 -5.086 1 79.69 283 GLN B O 1
ATOM 4721 N N . GLU B 1 284 ? 24.953 -4.262 -5.086 1 89.25 284 GLU B N 1
ATOM 4722 C CA . GLU B 1 284 ? 25.141 -5.707 -4.992 1 89.25 284 GLU B CA 1
ATOM 4723 C C . GLU B 1 284 ? 25.953 -6.074 -3.75 1 89.25 284 GLU B C 1
ATOM 4725 O O . GLU B 1 284 ? 26.938 -5.422 -3.43 1 89.25 284 GLU B O 1
ATOM 4730 N N . VAL B 1 285 ? 25.453 -7.035 -3.059 1 90.06 285 VAL B N 1
ATOM 4731 C CA . VAL B 1 285 ? 26.125 -7.52 -1.861 1 90.06 285 VAL B CA 1
ATOM 4732 C C . VAL B 1 285 ? 26.375 -9.023 -1.975 1 90.06 285 VAL B C 1
ATOM 4734 O O . VAL B 1 285 ? 25.438 -9.789 -2.209 1 90.06 285 VAL B O 1
ATOM 4737 N N . HIS B 1 286 ? 27.641 -9.375 -1.862 1 94.62 286 HIS B N 1
ATOM 4738 C CA . HIS B 1 286 ? 27.984 -10.789 -1.941 1 94.62 286 HIS B CA 1
ATOM 4739 C C . HIS B 1 286 ? 28.156 -11.391 -0.551 1 94.62 286 HIS B C 1
ATOM 4741 O O . HIS B 1 286 ? 28.672 -10.734 0.357 1 94.62 286 HIS B O 1
ATOM 4747 N N . GLY B 1 287 ? 27.734 -12.68 -0.427 1 95.5 287 GLY B N 1
ATOM 4748 C CA . GLY B 1 287 ? 27.891 -13.383 0.837 1 95.5 287 GLY B CA 1
ATOM 4749 C C . GLY B 1 287 ? 27.266 -14.766 0.838 1 95.5 287 GLY B C 1
ATOM 4750 O O . GLY B 1 287 ? 26.875 -15.273 -0.214 1 95.5 287 GLY B O 1
ATOM 4751 N N . ILE B 1 288 ? 27.312 -15.344 1.99 1 96.81 288 ILE B N 1
ATOM 4752 C CA . ILE B 1 288 ? 26.688 -16.656 2.176 1 96.81 288 ILE B CA 1
ATOM 4753 C C . ILE B 1 288 ? 25.297 -16.469 2.791 1 96.81 288 ILE B C 1
ATOM 4755 O O . ILE B 1 288 ? 25.156 -15.789 3.811 1 96.81 288 ILE B O 1
ATOM 4759 N N . ALA B 1 289 ? 24.297 -17.109 2.15 1 95.75 289 ALA B N 1
ATOM 4760 C CA . ALA B 1 289 ? 22.938 -17.047 2.695 1 95.75 289 ALA B CA 1
ATOM 4761 C C . ALA B 1 289 ? 22.812 -17.922 3.941 1 95.75 289 ALA B C 1
ATOM 4763 O O . ALA B 1 289 ? 23.203 -19.078 3.934 1 95.75 289 ALA B O 1
ATOM 4764 N N . ARG B 1 290 ? 22.25 -17.281 4.973 1 95.88 290 ARG B N 1
ATOM 4765 C CA . ARG B 1 290 ? 22.078 -18.016 6.227 1 95.88 290 ARG B CA 1
ATOM 4766 C C . ARG B 1 290 ? 20.609 -18.125 6.605 1 95.88 290 ARG B C 1
ATOM 4768 O O . ARG B 1 290 ? 20.266 -18.141 7.789 1 95.88 290 ARG B O 1
ATOM 4775 N N . GLY B 1 291 ? 19.75 -18.109 5.586 1 95.44 291 GLY B N 1
ATOM 4776 C CA . GLY B 1 291 ? 18.328 -18.203 5.844 1 95.44 291 GLY B CA 1
ATOM 4777 C C . GLY B 1 291 ? 17.688 -16.859 6.113 1 95.44 291 GLY B C 1
ATOM 4778 O O . GLY B 1 291 ? 18.047 -15.852 5.496 1 95.44 291 GLY B O 1
ATOM 4779 N N . ILE B 1 292 ? 16.578 -16.906 6.934 1 94.38 292 ILE B N 1
ATOM 4780 C CA . ILE B 1 292 ? 15.82 -15.688 7.215 1 94.38 292 ILE B CA 1
ATOM 4781 C C . ILE B 1 292 ? 15.672 -15.508 8.727 1 94.38 292 ILE B C 1
ATOM 4783 O O . ILE B 1 292 ? 15.789 -16.469 9.484 1 94.38 292 ILE B O 1
ATOM 4787 N N . ASN B 1 293 ? 15.547 -14.297 9.141 1 91.31 293 ASN B N 1
ATOM 4788 C CA . ASN B 1 293 ? 15.242 -14.07 10.547 1 91.31 293 ASN B CA 1
ATOM 4789 C C . ASN B 1 293 ? 13.742 -14.078 10.812 1 91.31 293 ASN B C 1
ATOM 4791 O O . ASN B 1 293 ? 12.953 -14.414 9.922 1 91.31 293 ASN B O 1
ATOM 4795 N N . GLN B 1 294 ? 13.352 -13.703 12.023 1 85.81 294 GLN B N 1
ATOM 4796 C CA . GLN B 1 294 ? 11.961 -13.812 12.453 1 85.81 294 GLN B CA 1
ATOM 4797 C C . GLN B 1 294 ? 11.07 -12.828 11.703 1 85.81 294 GLN B C 1
ATOM 4799 O O . GLN B 1 294 ? 9.852 -13.016 11.625 1 85.81 294 GLN B O 1
ATOM 4804 N N . GLN B 1 295 ? 11.68 -11.867 11.102 1 80.25 295 GLN B N 1
ATOM 4805 C CA . GLN B 1 295 ? 10.914 -10.867 10.367 1 80.25 295 GLN B CA 1
ATOM 4806 C C . GLN B 1 295 ? 10.93 -11.148 8.867 1 80.25 295 GLN B C 1
ATOM 4808 O O . GLN B 1 295 ? 10.352 -10.391 8.086 1 80.25 295 GLN B O 1
ATOM 4813 N N . GLY B 1 296 ? 11.609 -12.172 8.508 1 89.62 296 GLY B N 1
ATOM 4814 C CA . GLY B 1 296 ? 11.633 -12.555 7.105 1 89.62 296 GLY B CA 1
ATOM 4815 C C . GLY B 1 296 ? 12.766 -11.922 6.332 1 89.62 296 GLY B C 1
ATOM 4816 O O . GLY B 1 296 ? 12.852 -12.07 5.109 1 89.62 296 GLY B O 1
ATOM 4817 N N . ALA B 1 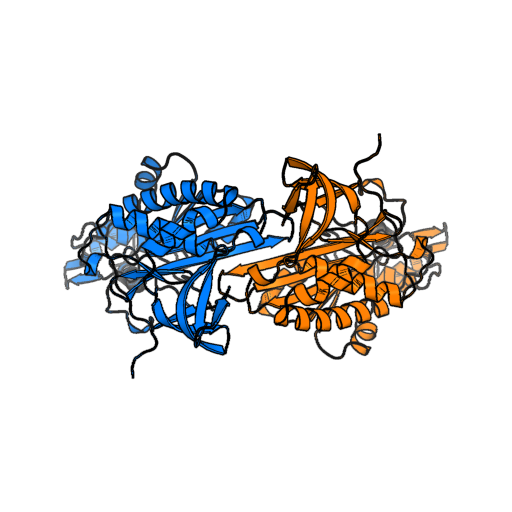297 ? 13.617 -11.234 6.996 1 88.62 297 ALA B N 1
ATOM 4818 C CA . ALA B 1 297 ? 14.797 -10.656 6.352 1 88.62 297 ALA B CA 1
ATOM 4819 C C . ALA B 1 297 ? 15.812 -11.742 6 1 88.62 297 ALA B C 1
ATOM 4821 O O . ALA B 1 297 ? 16.031 -12.68 6.773 1 88.62 297 ALA B O 1
ATOM 4822 N N . LEU B 1 298 ? 16.422 -11.547 4.848 1 92.31 298 LEU B N 1
ATOM 4823 C CA . LEU B 1 298 ? 17.5 -12.445 4.457 1 92.31 298 LEU B CA 1
ATOM 4824 C C . LEU B 1 298 ? 18.75 -12.203 5.309 1 92.31 298 LEU B C 1
ATOM 4826 O O . LEU B 1 298 ? 19.172 -11.062 5.469 1 92.31 298 LEU B O 1
ATOM 4830 N N . LEU B 1 299 ? 19.281 -13.266 5.883 1 95 299 LEU B N 1
ATOM 4831 C CA . LEU B 1 299 ? 20.547 -13.18 6.613 1 95 299 LEU B CA 1
ATOM 4832 C C . LEU B 1 299 ? 21.719 -13.484 5.703 1 95 299 LEU B C 1
ATOM 4834 O O . LEU B 1 299 ? 21.844 -14.602 5.195 1 95 299 LEU B O 1
ATOM 4838 N N . LEU B 1 300 ? 22.516 -12.469 5.504 1 95.12 300 LEU B N 1
ATOM 4839 C CA . LEU B 1 300 ? 23.672 -12.617 4.641 1 95.12 300 LEU B CA 1
ATOM 4840 C C . LEU B 1 300 ? 24.969 -12.539 5.453 1 95.12 300 LEU B C 1
ATOM 4842 O O . LEU B 1 300 ? 25.172 -11.594 6.211 1 95.12 300 LEU B O 1
ATOM 4846 N N . ASP B 1 301 ? 25.75 -13.523 5.301 1 96.62 301 ASP B N 1
ATOM 4847 C CA . ASP B 1 301 ? 27.031 -13.609 6 1 96.62 301 ASP B CA 1
ATOM 4848 C C . ASP B 1 301 ? 28.172 -13.125 5.113 1 96.62 301 ASP B C 1
ATOM 4850 O O . ASP B 1 301 ? 28.469 -13.734 4.078 1 96.62 301 ASP B O 1
ATOM 4854 N N . GLN B 1 302 ? 28.719 -12.062 5.574 1 95.56 302 GLN B N 1
ATOM 4855 C CA . GLN B 1 302 ? 29.938 -11.555 4.941 1 95.56 302 GLN B CA 1
ATOM 4856 C C . GLN B 1 302 ? 31.125 -11.633 5.895 1 95.56 302 GLN B C 1
ATOM 4858 O O . GLN B 1 302 ? 31.266 -10.797 6.793 1 95.56 302 GLN B O 1
ATOM 4863 N N . ASN B 1 303 ? 32 -12.516 5.691 1 94.62 303 ASN B N 1
ATOM 4864 C CA . ASN B 1 303 ? 33.188 -12.688 6.504 1 94.62 303 ASN B CA 1
ATOM 4865 C C . ASN B 1 303 ? 32.844 -12.828 7.988 1 94.62 303 ASN B C 1
ATOM 4867 O O . ASN B 1 303 ? 33.469 -12.172 8.828 1 94.62 303 ASN B O 1
ATOM 4871 N N . GLY B 1 304 ? 31.859 -13.469 8.297 1 94.06 304 GLY B N 1
ATOM 4872 C CA . GLY B 1 304 ? 31.516 -13.758 9.68 1 94.06 304 GLY B CA 1
ATOM 4873 C C . GLY B 1 304 ? 30.5 -12.781 10.25 1 94.06 304 GLY B C 1
ATOM 4874 O O . GLY B 1 304 ? 29.969 -13 11.344 1 94.06 304 GLY B O 1
ATOM 4875 N N . VAL B 1 305 ? 30.281 -11.742 9.547 1 95.12 305 VAL B N 1
ATOM 4876 C CA . VAL B 1 305 ? 29.297 -10.766 9.992 1 95.12 305 VAL B CA 1
ATOM 4877 C C . VAL B 1 305 ? 27.969 -11.016 9.289 1 95.12 305 VAL B C 1
ATOM 4879 O O . VAL B 1 305 ? 27.875 -10.891 8.062 1 95.12 305 VAL B O 1
ATOM 4882 N N . VAL B 1 306 ? 26.969 -11.367 10.102 1 95.12 306 VAL B N 1
ATOM 4883 C CA . VAL B 1 306 ? 25.656 -11.656 9.547 1 95.12 306 VAL B CA 1
ATOM 4884 C C . VAL B 1 306 ? 24.781 -10.406 9.594 1 95.12 306 VAL B C 1
ATOM 4886 O O . VAL B 1 306 ? 24.562 -9.836 10.672 1 95.12 306 VAL B O 1
ATOM 4889 N N . THR B 1 307 ? 24.344 -9.992 8.438 1 92.06 307 THR B N 1
ATOM 4890 C CA . THR B 1 307 ? 23.516 -8.797 8.312 1 92.06 307 THR B CA 1
ATOM 4891 C C . THR B 1 307 ? 22.156 -9.133 7.711 1 92.06 307 THR B C 1
ATOM 4893 O O . THR B 1 307 ? 22.078 -9.859 6.719 1 92.06 307 THR B O 1
ATOM 4896 N N . PRO B 1 308 ? 21.062 -8.648 8.367 1 89.56 308 PRO B N 1
ATOM 4897 C CA . PRO B 1 308 ? 19.719 -8.859 7.797 1 89.56 308 PRO B CA 1
ATOM 4898 C C . PRO B 1 308 ? 19.391 -7.855 6.699 1 89.56 308 PRO B C 1
ATOM 4900 O O . PRO B 1 308 ? 19.75 -6.684 6.797 1 89.56 308 PRO B O 1
ATOM 4903 N N . TYR B 1 309 ? 18.672 -8.359 5.641 1 84.94 309 TYR B N 1
ATOM 4904 C CA . TYR B 1 309 ? 18.172 -7.523 4.555 1 84.94 309 TYR B CA 1
ATOM 4905 C C . TYR B 1 309 ? 16.688 -7.75 4.32 1 84.94 309 TYR B C 1
ATOM 4907 O O . TYR B 1 309 ? 16.266 -8.875 4.059 1 84.94 309 TYR B O 1
ATOM 4915 N N . ILE B 1 310 ? 15.883 -6.691 4.336 1 79.94 310 ILE B N 1
ATOM 4916 C CA . ILE B 1 310 ? 14.43 -6.816 4.281 1 79.94 310 ILE B CA 1
ATOM 4917 C C . ILE B 1 310 ? 13.953 -6.691 2.838 1 79.94 310 ILE B C 1
ATOM 4919 O O . ILE B 1 310 ? 12.797 -6.996 2.531 1 79.94 310 ILE B O 1
ATOM 4923 N N . GLY B 1 311 ? 14.797 -6.293 1.96 1 77.31 311 GLY B N 1
ATOM 4924 C CA . GLY B 1 311 ? 14.43 -6.121 0.564 1 77.31 311 GLY B CA 1
ATOM 4925 C C . GLY B 1 311 ? 15.523 -6.535 -0.398 1 77.31 311 GLY B C 1
ATOM 4926 O O . GLY B 1 311 ? 16.672 -6.727 0.006 1 77.31 311 GLY B O 1
ATOM 4927 N N . GLY B 1 312 ? 15.039 -6.773 -1.665 1 79.38 312 GLY B N 1
ATOM 4928 C CA . GLY B 1 312 ? 15.992 -7.156 -2.699 1 79.38 312 GLY B CA 1
ATOM 4929 C C . GLY B 1 312 ? 15.664 -8.492 -3.34 1 79.38 312 GLY B C 1
ATOM 4930 O O . GLY B 1 312 ? 14.523 -8.953 -3.293 1 79.38 312 GLY B O 1
ATOM 4931 N N . GLU B 1 313 ? 16.672 -8.969 -4.109 1 83.25 313 GLU B N 1
ATOM 4932 C CA . GLU B 1 313 ? 16.609 -10.273 -4.762 1 83.25 313 GLU B CA 1
ATOM 4933 C C . GLU B 1 313 ? 17.953 -10.977 -4.738 1 83.25 313 GLU B C 1
ATOM 4935 O O . GLU B 1 313 ? 19 -10.336 -4.828 1 83.25 313 GLU B O 1
ATOM 4940 N N . ILE B 1 314 ? 17.875 -12.273 -4.535 1 84.38 314 ILE B N 1
ATOM 4941 C CA . ILE B 1 314 ? 19.141 -13 -4.488 1 84.38 314 ILE B CA 1
ATOM 4942 C C . ILE B 1 314 ? 19.312 -13.828 -5.758 1 84.38 314 ILE B C 1
ATOM 4944 O O . ILE B 1 314 ? 18.328 -14.242 -6.375 1 84.38 314 ILE B O 1
ATOM 4948 N N . SER B 1 315 ? 20.516 -13.875 -6.211 1 81.94 315 SER B N 1
ATOM 4949 C CA . SER B 1 315 ? 20.922 -14.773 -7.289 1 81.94 315 SER B CA 1
ATOM 4950 C C . SER B 1 315 ? 22.172 -15.562 -6.91 1 81.94 315 SER B C 1
ATOM 4952 O O . SER B 1 315 ? 22.906 -15.18 -5.992 1 81.94 315 SER B O 1
ATOM 4954 N N . LEU B 1 316 ? 22.25 -16.859 -7.512 1 74.5 316 LEU B N 1
ATOM 4955 C CA . LEU B 1 316 ? 23.438 -17.656 -7.277 1 74.5 316 LEU B CA 1
ATOM 4956 C C . LEU B 1 316 ? 24.688 -16.953 -7.824 1 74.5 316 LEU B C 1
ATOM 4958 O O . LEU B 1 316 ? 24.641 -16.359 -8.898 1 74.5 316 LEU B O 1
ATOM 4962 N N . ARG B 1 317 ? 25.781 -16.766 -6.996 1 67.81 317 ARG B N 1
ATOM 4963 C CA . ARG B 1 317 ? 27.062 -16.219 -7.453 1 67.81 317 ARG B CA 1
ATOM 4964 C C . ARG B 1 317 ? 27.734 -17.156 -8.453 1 67.81 317 ARG B C 1
ATOM 4966 O O . ARG B 1 317 ? 27.781 -18.375 -8.234 1 67.81 317 ARG B O 1
ATOM 4973 N N . GLY B 1 318 ? 27.531 -17.062 -9.797 1 48.84 318 GLY B N 1
ATOM 4974 C CA . GLY B 1 318 ? 28.297 -17.859 -10.742 1 48.84 318 GLY B CA 1
ATOM 4975 C C . GLY B 1 318 ? 29.75 -18.031 -10.336 1 48.84 318 GLY B C 1
ATOM 4976 O O . GLY B 1 318 ? 30.344 -17.125 -9.742 1 48.84 318 GLY B O 1
ATOM 4977 N N . CYS B 1 319 ? 30.25 -19.266 -9.789 1 35.38 319 CYS B N 1
ATOM 4978 C CA . CYS B 1 319 ? 31.656 -19.609 -9.938 1 35.38 319 CYS B CA 1
ATOM 4979 C C . CYS B 1 319 ? 32.156 -19.297 -11.352 1 35.38 319 CYS B C 1
ATOM 4981 O O . CYS B 1 319 ? 31.672 -19.906 -12.32 1 35.38 319 CYS B O 1
ATOM 4983 N N . HIS B 1 320 ? 32.25 -18.062 -11.82 1 30.08 320 HIS B N 1
ATOM 4984 C CA . HIS B 1 320 ? 33.312 -18.172 -12.82 1 30.08 320 HIS B CA 1
ATOM 4985 C C . HIS B 1 320 ? 34.625 -18.594 -12.188 1 30.08 320 HIS B C 1
ATOM 4987 O O . HIS B 1 320 ? 34.906 -18.266 -11.031 1 30.08 320 HIS B O 1
#

Secondary structure (DSSP, 8-state):
----HHHHHHHHHHTT---B-HHHHHHHHT--HHHHHHHHHHHHHTT--EEEETTTEEEESS--PPP-HHHHHTT--SS-EEEEEEES-HHHHHHTTGGG--TT-EEEEEEETT---GGG----B-TTTSEEEEEEEEETT-GGGGTTHHHHHHHHHHHHHHHTT-TTEEEETTTEEEETTEEEEEEEEEEEEETTS-EEEEEEEEE-SS--STTGGG--S-B--TTTTT----HHHHHHHHHHHHHHHHHHHHHHGGGGGHHHHHHHBSSTT-EEEEEETTEEEEEEEEEE-TT--EEEEETTEEEEESS-EEEE----/----HHHHHHHHHHTT---B-HHHHHHHHT--HHHHHHHHHHHHHTT--EEEETTTEEEESS--PPP-HHHHHTT--SS-EEEEEEES-HHHHHHTTGGG--TT-EEEEEEETT---GGG----B-TTTSEEEEEEEEETT-GGGGTTHHHHHHHHHHHHHHHTT-TTEEEETTTEEEETTEEEEEEEEEEEEETTS-EEEEEEEEE-SS--STTGGG--S-B--TTTTT----HHHHHHHHHHHHHHHHHHHHHHGGGGGHHHHHHHBSSTT-EEEEEETTEEEEEEEEEE-TT--EEEEETTEEEEESS-EEEE----

Sequence (640 aa):
MKDITVPLQLIKILSDGEIHSGQQLGQNLGMSRAGINKHIQTIREWGIELETVPGKGYSFLAPVQLLDECSILQYLPEGRIAVLPVIDSTNQFLLDRLSELKSGDACVAEYQYAGRGRRGRKWVSPFGKNLYLSMYWRLEQGPAAAIGLSLVVGIIIAEVLHRLGADRIKVKWPNDLYLDDKKLAGILVELMGKTGDAAQIVIGAGINIAMDHKGKESINQQWINLQQAGIEVDRNKLAVEIILELRKALIQFENEGLSSFVSRWFELDNFMDRPVKLIIGNQEVHGIARGINQQGALLLDQNGVVTPYIGGEISLRGCHMKDITVPLQLIKILSDGEIHSGQQLGQNLGMSRAGINKHIQTIREWGIELETVPGKGYSFLAPVQLLDECSILQYLPEGRIAVLPVIDSTNQFLLDRLSELKSGDACVAEYQYAGRGRRGRKWVSPFGKNLYLSMYWRLEQGPAAAIGLSLVVGIIIAEVLHRLGADRIKVKWPNDLYLDDKKLAGILVELMGKTGDAAQIVIGAGINIAMDHKGKESINQQWINLQQAGIEVDRNKLAVEIILELRKALIQFENEGLSSFVSRWFELDNFMDRPVKLIIGNQEVHGIARGINQQGALLLDQNGVVTPYIGGEISLRGCH

Foldseek 3Di:
DPPCPLLVVVCVVQLVFDFDALVRSCVVVVHHSVVVVVSVVVLVVLVFDWDQDPPTHIHGPHRFQAADLVLLVVLAPDAAEAEEAEEQAQLVVCVVVVVPGEFLHKYWYQGHPNADDPPGDHDHRRGRFWIKMKGKHKQFQADLLCQLVLVLLQLLLQVLVVVQPQVQWFDFPPHFIDHPQATFKGKDWDWDDDVVGIIIIMIIMIGGAGRDCPVVPRDPGGHDHQVNVVGDDNNSVSNNSSSVSSSVSVVVCSVPNCQVCQVSNVVRHPQAQAWKWWDDPPDIDTAGWHGADNRGFTWGDDPNDTDTHRDTGIDHPPPD/DPPCPLLVVVCVVQLVQDFDALVRSCVVVVHHSVVVVVSVVVLVVLVFDWDQDPPTHIHGPHHFQAADLVLLVVLAPDAAEAEEAEEQAQLVVCVVVVVPGEFLHKYWYQGHPNADDPPGDHDHRRGRFWIKMKGKHKQFQADLLCQLVLVLLQLLLQVLVVVQPQVQWFDFPPHFIDHPQATFKGKDWDWDDDVVGMIIIMIIMIGGAGRDCPVVPRPPGGHDHQVNVVGDDNNSVSNNSSSVSSSVSVVVCSVPNCQVCQVSNVVRYPQAQAWKWWDDPPDIDTAGWHGADNRGFTWGDDPNDTDTHRDTGIDHPPPD

InterPro domains:
  IPR003142 Biotin protein ligase, C-terminal [PF02237] (273-317)
  IPR004143 Biotinyl protein ligase (BPL) and lipoyl protein ligase (LPL), catalytic domain [PF03099] (84-208)
  IPR004143 Biotinyl protein ligase (BPL) and lipoyl protein ligase (LPL), catalytic domain [PS51733] (66-254)
  IPR004408 Biotin--acetyl-CoA-carboxylase ligase [TIGR00121] (81-317)
  IPR004408 Biotin--acetyl-CoA-carboxylase ligase [cd16442] (80-253)
  IPR008988 Transcriptional repressor, C-terminal [SSF50037] (271-317)
  IPR013196 Helix-turn-helix, type 11 [PF08279] (9-58)
  IPR030855 Bifunctional ligase/repressor BirA [MF_00978] (7-317)
  IPR036388 Winged helix-like DNA-binding domain superfamily [G3DSA:1.10.10.10] (1-64)
  IPR036390 Winged helix DNA-binding domain superfamily [SSF46785] (7-60)
  IPR045864 Class II Aminoacyl-tRNA synthetase/Biotinyl protein ligase (BPL) and lipoyl protein ligase (LPL) [G3DSA:3.30.930.10] (65-270)
  IPR045864 Class II Aminoacyl-tRNA synthetase/Biotinyl protein ligase (BPL) and lipoyl protein ligase (LPL) [SSF55681] (72-268)

pLDDT: mean 90.45, std 9.4, range [29.55, 98.75]

Nearest PDB structures (foldseek):
  4wf2-assembly1_A  TM=9.830E-01  e=1.185E-51  Escherichia coli K-12
  2ewn-assembly1_B  TM=9.673E-01  e=3.305E-52  Escherichia coli
  8fi3-assembly1_A  TM=7.365E-01  e=4.831E-50  Klebsiella pneumoniae
  8fi3-assembly1_B  TM=7.335E-01  e=5.456E-50  Klebsiella pneumoniae
  8f8u-assembly1_B  TM=7.418E-01  e=1.556E-47  Klebsiella pneumoniae subsp. pneumoniae 1158